Protein AF-A0A352A0E1-F1 (afdb_monomer)

Sequence (485 aa):
MSILSEIQSRKKSRRTIVFGIIFGIVAMMIVLYVWFFTSENKEDISYKTHIISTGSITETLSGDGKMLYRGYYNLSFPMAGKIAIVHKKDGEKVEKNEAMVSLDDTYLRLNLEKAEIALQSARANLIAKEASAPSMEEIRITEEQLEQVALALENTKRQTNSDTLSAKKSLETALVSFHSAENDLNATKNDTKTNLQNTLNSVVIAEKEFQNAENDLRRVLSDGSGSLRDLREKGLIAIDALISMLVKDLDDLDNLLGVTDANRNKNDSFETYLGAKDSRTKSRAENALRTAKSAFDVFMIDWSGVRTNPPYTETVSRMDSIYSVSVLVSNSLTETLATLRDSISSSSFPQTSIDTSIALFDSELSVLNSQNSLFITARQAIVTKETSLDTDEKTHRDIINVLSSRLDLAKGELERVRSSTNLLISTSQAKLNLAKKQVESSELQYATIVKQGKDAISTASKQVDIARATLDAKKKRMSSEELAP

Radius of gyration: 63.49 Å; Cα contacts (8 Å, |Δi|>4): 308; chains: 1; bounding box: 141×61×180 Å

Mean predicted aligned error: 17.32 Å

Structure (mmCIF, N/CA/C/O backbone):
data_AF-A0A352A0E1-F1
#
_entry.id   AF-A0A352A0E1-F1
#
loop_
_atom_site.group_PDB
_atom_site.id
_atom_site.type_symbol
_atom_site.label_atom_id
_atom_site.label_alt_id
_atom_site.label_comp_id
_atom_site.label_asym_id
_atom_site.label_entity_id
_atom_site.label_seq_id
_atom_site.pdbx_PDB_ins_code
_atom_site.Cartn_x
_atom_site.Cartn_y
_atom_site.Cartn_z
_atom_site.occupancy
_atom_site.B_iso_or_equiv
_atom_site.auth_seq_id
_atom_site.auth_comp_id
_atom_site.auth_asym_id
_atom_site.auth_atom_id
_atom_site.pdbx_PDB_model_num
ATOM 1 N N . MET A 1 1 ? 78.059 -26.838 -40.032 1.00 39.50 1 MET A N 1
ATOM 2 C CA . MET A 1 1 ? 76.740 -27.038 -40.664 1.00 39.50 1 MET A CA 1
ATOM 3 C C . MET A 1 1 ? 75.869 -27.823 -39.706 1.00 39.50 1 MET A C 1
ATOM 5 O O . MET A 1 1 ? 76.298 -28.884 -39.294 1.00 39.50 1 MET A O 1
ATOM 9 N N . SER A 1 2 ? 74.680 -27.282 -39.435 1.00 43.62 2 SER A N 1
ATOM 10 C CA . SER A 1 2 ? 73.455 -27.965 -39.002 1.00 43.62 2 SER A CA 1
ATOM 11 C C . SER A 1 2 ? 73.401 -28.713 -37.655 1.00 43.62 2 SER A C 1
ATOM 13 O O . SER A 1 2 ? 74.270 -29.499 -37.305 1.00 43.62 2 SER A O 1
ATOM 15 N N . ILE A 1 3 ? 72.233 -28.530 -37.026 1.00 44.16 3 ILE A N 1
ATOM 16 C CA . ILE A 1 3 ? 71.565 -29.324 -35.981 1.00 44.16 3 ILE A CA 1
ATOM 17 C C . ILE A 1 3 ? 72.006 -29.096 -34.527 1.00 44.16 3 ILE A C 1
ATOM 19 O O . ILE A 1 3 ? 72.872 -29.784 -34.008 1.00 44.16 3 ILE A O 1
ATOM 23 N N . LEU A 1 4 ? 71.270 -28.220 -33.833 1.00 36.97 4 LEU A N 1
ATOM 24 C CA . LEU A 1 4 ? 70.871 -28.422 -32.435 1.00 36.97 4 LEU A CA 1
ATOM 25 C C . LEU A 1 4 ? 69.432 -27.911 -32.271 1.00 36.97 4 LEU A C 1
ATOM 27 O O . LEU A 1 4 ? 69.186 -26.735 -32.011 1.00 36.97 4 LEU A O 1
ATOM 31 N N . SER A 1 5 ? 68.478 -28.811 -32.498 1.00 49.66 5 SER A N 1
ATOM 32 C CA . SER A 1 5 ? 67.071 -28.654 -32.146 1.00 49.66 5 SER A CA 1
ATOM 33 C C . SER A 1 5 ? 66.823 -29.315 -30.794 1.00 49.66 5 SER A C 1
ATOM 35 O O . SER A 1 5 ? 66.617 -30.518 -30.742 1.00 49.66 5 SER A O 1
ATOM 37 N N . GLU A 1 6 ? 66.822 -28.546 -29.711 1.00 52.03 6 GLU A N 1
ATOM 38 C CA . GLU A 1 6 ? 66.076 -28.881 -28.495 1.00 52.03 6 GLU A CA 1
ATOM 39 C C . GLU A 1 6 ? 66.013 -27.628 -27.610 1.00 52.03 6 GLU A C 1
ATOM 41 O O . GLU A 1 6 ? 66.923 -26.806 -27.640 1.00 52.03 6 GLU A O 1
ATOM 46 N N . ILE A 1 7 ? 64.962 -27.507 -26.798 1.00 41.66 7 ILE A N 1
ATOM 47 C CA . ILE A 1 7 ? 64.579 -26.362 -25.947 1.00 41.66 7 ILE A CA 1
ATOM 48 C C . ILE A 1 7 ? 63.561 -25.423 -26.620 1.00 41.66 7 ILE A C 1
ATOM 50 O O . ILE A 1 7 ? 63.785 -24.242 -26.883 1.00 41.66 7 ILE A O 1
ATOM 54 N N . GLN A 1 8 ? 62.353 -25.962 -26.799 1.00 46.19 8 GLN A N 1
ATOM 55 C CA . GLN A 1 8 ? 61.132 -25.185 -26.605 1.00 46.19 8 GLN A CA 1
ATOM 56 C C . GLN A 1 8 ? 60.665 -25.266 -25.141 1.00 46.19 8 GLN A C 1
ATOM 58 O O . GLN A 1 8 ? 60.855 -26.256 -24.438 1.00 46.19 8 GLN A O 1
ATOM 63 N N . SER A 1 9 ? 59.949 -24.213 -24.745 1.00 48.03 9 SER A N 1
ATOM 64 C CA . SER A 1 9 ? 59.249 -23.978 -23.477 1.00 48.03 9 SER A CA 1
ATOM 65 C C . SER A 1 9 ? 60.082 -23.352 -22.347 1.00 48.03 9 SER A C 1
ATOM 67 O O . SER A 1 9 ? 60.851 -24.006 -21.654 1.00 48.03 9 SER A O 1
ATOM 69 N N . ARG A 1 10 ? 59.881 -22.036 -22.154 1.00 42.72 10 ARG A N 1
ATOM 70 C CA . ARG A 1 10 ? 59.732 -21.333 -20.855 1.00 42.72 10 ARG A CA 1
ATOM 71 C C . ARG A 1 10 ? 59.838 -19.814 -21.043 1.00 42.72 10 ARG A C 1
ATOM 73 O O . ARG A 1 10 ? 60.826 -19.196 -20.663 1.00 42.72 10 ARG A O 1
ATOM 80 N N . LYS A 1 11 ? 58.802 -19.170 -21.599 1.00 43.50 11 LYS A N 1
ATOM 81 C CA . LYS A 1 11 ? 58.633 -17.706 -21.429 1.00 43.50 11 LYS A CA 1
ATOM 82 C C . LYS A 1 11 ? 57.220 -17.157 -21.670 1.00 43.50 11 LYS A C 1
ATOM 84 O O . LYS A 1 11 ? 57.069 -15.995 -22.029 1.00 43.50 11 LYS A O 1
ATOM 89 N N . LYS A 1 12 ? 56.169 -17.958 -21.449 1.00 41.81 12 LYS A N 1
ATOM 90 C CA . LYS A 1 12 ? 54.768 -17.521 -21.633 1.00 41.81 12 LYS A CA 1
ATOM 91 C C . LYS A 1 12 ? 53.815 -18.019 -20.534 1.00 41.81 12 LYS A C 1
ATOM 93 O O . LYS A 1 12 ? 52.682 -18.364 -20.824 1.00 41.81 12 LYS A O 1
ATOM 98 N N . SER A 1 13 ? 54.258 -18.068 -19.273 1.00 48.84 13 SER A N 1
ATOM 99 C CA . SER A 1 13 ? 53.378 -18.430 -18.139 1.00 48.84 13 SER A CA 1
ATOM 100 C C . SER A 1 13 ? 53.367 -17.437 -16.973 1.00 48.84 13 SER A C 1
ATOM 102 O O . SER A 1 13 ? 52.599 -17.615 -16.040 1.00 48.84 13 SER A O 1
ATOM 104 N N . ARG A 1 14 ? 54.140 -16.341 -17.006 1.00 52.00 14 ARG A N 1
ATOM 105 C CA . ARG A 1 14 ? 54.116 -15.353 -15.906 1.00 52.00 14 ARG A CA 1
ATOM 106 C C . ARG A 1 14 ? 52.990 -14.315 -16.001 1.00 52.00 14 ARG A C 1
ATOM 108 O O . ARG A 1 14 ? 52.629 -13.756 -14.979 1.00 52.00 14 ARG A O 1
ATOM 115 N N . ARG A 1 15 ? 52.395 -14.071 -17.178 1.00 53.91 15 ARG A N 1
ATOM 116 C CA . ARG A 1 15 ? 51.272 -13.117 -17.317 1.00 53.91 15 ARG A CA 1
ATOM 117 C C . ARG A 1 15 ? 49.920 -13.746 -16.965 1.00 53.91 15 ARG A C 1
ATOM 119 O O . ARG A 1 15 ? 49.127 -13.110 -16.290 1.00 53.91 15 ARG A O 1
ATOM 126 N N . THR A 1 16 ? 49.693 -15.008 -17.322 1.00 52.97 16 THR A N 1
ATOM 127 C CA . THR A 1 16 ? 48.459 -15.738 -16.981 1.00 52.97 16 THR A CA 1
ATOM 128 C C . THR A 1 16 ? 48.355 -16.069 -15.491 1.00 52.97 16 THR A C 1
ATOM 130 O O . THR A 1 16 ? 47.261 -16.022 -14.945 1.00 52.97 16 THR A O 1
ATOM 133 N N . ILE A 1 17 ? 49.481 -16.298 -14.804 1.00 57.44 17 ILE A N 1
ATOM 134 C CA . ILE A 1 17 ? 49.500 -16.481 -13.341 1.00 57.44 17 ILE A CA 1
ATOM 135 C C . ILE A 1 17 ? 49.204 -15.157 -12.612 1.00 57.44 17 ILE A C 1
ATOM 137 O O . ILE A 1 17 ? 48.466 -15.157 -11.635 1.00 57.44 17 ILE A O 1
ATOM 141 N N . VAL A 1 18 ? 49.695 -14.014 -13.111 1.00 58.69 18 VAL A N 1
ATOM 142 C CA . VAL A 1 18 ? 49.412 -12.692 -12.513 1.00 58.69 18 VAL A CA 1
ATOM 143 C C . VAL A 1 18 ? 47.955 -12.264 -12.736 1.00 58.69 18 VAL A C 1
ATOM 145 O O . VAL A 1 18 ? 47.326 -11.785 -11.798 1.00 58.69 18 VAL A O 1
ATOM 148 N N . PHE A 1 19 ? 47.377 -12.507 -13.920 1.00 57.44 19 PHE A N 1
ATOM 149 C CA . PHE A 1 19 ? 45.941 -12.281 -14.149 1.00 57.44 19 PHE A CA 1
ATOM 150 C C . PHE A 1 19 ? 45.060 -13.231 -13.326 1.00 57.44 19 PHE A C 1
ATOM 152 O O . PHE A 1 19 ? 44.022 -12.803 -12.834 1.00 57.44 19 PHE A O 1
ATOM 159 N N . GLY A 1 20 ? 45.494 -14.476 -13.101 1.00 63.81 20 GLY A N 1
ATOM 160 C CA . GLY A 1 20 ? 44.807 -15.413 -12.206 1.00 63.81 20 GLY A CA 1
ATOM 161 C C . GLY A 1 20 ? 44.828 -14.974 -10.738 1.00 63.81 20 GLY A C 1
ATOM 162 O O . GLY A 1 20 ? 43.821 -15.107 -10.052 1.00 63.81 20 GLY A O 1
ATOM 163 N N . ILE A 1 21 ? 45.933 -14.387 -10.265 1.00 71.12 21 ILE A N 1
ATOM 164 C CA . ILE A 1 21 ? 46.040 -13.851 -8.897 1.00 71.12 21 ILE A CA 1
ATOM 165 C C . ILE A 1 21 ? 45.208 -12.571 -8.741 1.00 71.12 21 ILE A C 1
ATOM 167 O O . ILE A 1 21 ? 44.524 -12.421 -7.736 1.00 71.12 21 ILE A O 1
ATOM 171 N N . ILE A 1 22 ? 45.191 -11.676 -9.736 1.00 70.88 22 ILE A N 1
ATOM 172 C CA . ILE A 1 22 ? 44.349 -10.465 -9.710 1.00 70.88 22 ILE A CA 1
ATOM 173 C C . ILE A 1 22 ? 42.863 -10.833 -9.784 1.00 70.88 22 ILE A C 1
ATOM 175 O O . ILE A 1 22 ? 42.072 -10.290 -9.022 1.00 70.88 22 ILE A O 1
ATOM 179 N N . PHE A 1 23 ? 42.479 -11.793 -10.630 1.00 74.75 23 PHE A N 1
ATOM 180 C CA . PHE A 1 23 ? 41.105 -12.294 -10.685 1.00 74.75 23 PHE A CA 1
ATOM 181 C C . PHE A 1 23 ? 40.715 -13.016 -9.389 1.00 74.75 23 PHE A C 1
ATOM 183 O O . PHE A 1 23 ? 39.606 -12.833 -8.906 1.00 74.75 23 PHE A O 1
ATOM 190 N N . GLY A 1 24 ? 41.640 -13.758 -8.773 1.00 76.06 24 GLY A N 1
ATOM 191 C CA . GLY A 1 24 ? 41.448 -14.366 -7.457 1.00 76.06 24 GLY A CA 1
ATOM 192 C C . GLY A 1 24 ? 41.270 -13.333 -6.343 1.00 76.06 24 GLY A C 1
ATOM 193 O O . GLY A 1 24 ? 40.386 -13.492 -5.512 1.00 76.06 24 GLY A O 1
ATOM 194 N N . ILE A 1 25 ? 42.041 -12.241 -6.355 1.00 77.94 25 ILE A N 1
ATOM 195 C CA . ILE A 1 25 ? 41.922 -11.146 -5.380 1.00 77.94 25 ILE A CA 1
ATOM 196 C C . ILE A 1 25 ? 40.632 -10.350 -5.605 1.00 77.94 25 ILE A C 1
ATOM 198 O O . ILE A 1 25 ? 39.963 -10.012 -4.637 1.00 77.94 25 ILE A O 1
ATOM 202 N N . VAL A 1 26 ? 40.235 -10.089 -6.853 1.00 77.56 26 VAL A N 1
ATOM 203 C CA . VAL A 1 26 ? 38.973 -9.399 -7.172 1.00 77.56 26 VAL A CA 1
ATOM 204 C C . VAL A 1 26 ? 37.770 -10.282 -6.842 1.00 77.56 26 VAL A C 1
ATOM 206 O O . VAL A 1 26 ? 36.827 -9.803 -6.226 1.00 77.56 26 VAL A O 1
ATOM 209 N N . ALA A 1 27 ? 37.819 -11.581 -7.143 1.00 78.00 27 ALA A N 1
ATOM 210 C CA . ALA A 1 27 ? 36.786 -12.529 -6.736 1.00 78.00 27 ALA A CA 1
ATOM 211 C C . ALA A 1 27 ? 36.715 -12.665 -5.207 1.00 78.00 27 ALA A C 1
ATOM 213 O O . ALA A 1 27 ? 35.625 -12.682 -4.650 1.00 78.00 27 ALA A O 1
ATOM 214 N N . MET A 1 28 ? 37.853 -12.679 -4.510 1.00 79.31 28 MET A N 1
ATOM 215 C CA . MET A 1 28 ? 37.910 -12.714 -3.046 1.00 79.31 28 MET A CA 1
ATOM 216 C C . MET A 1 28 ? 37.419 -11.405 -2.416 1.00 79.31 28 MET A C 1
ATOM 218 O O . MET A 1 28 ? 36.732 -11.450 -1.404 1.00 79.31 28 MET A O 1
ATOM 222 N N . MET A 1 29 ? 37.675 -10.252 -3.040 1.00 76.88 29 MET A N 1
ATOM 223 C CA . MET A 1 29 ? 37.118 -8.955 -2.638 1.00 76.88 29 MET A CA 1
ATOM 224 C C . MET A 1 29 ? 35.613 -8.872 -2.902 1.00 76.88 29 MET A C 1
ATOM 226 O O . MET A 1 29 ? 34.905 -8.310 -2.080 1.00 76.88 29 MET A O 1
ATOM 230 N N . ILE A 1 30 ? 35.101 -9.466 -3.986 1.00 77.06 30 ILE A N 1
ATOM 231 C CA . ILE A 1 30 ? 33.658 -9.562 -4.266 1.00 77.06 30 ILE A CA 1
ATOM 232 C C . ILE A 1 30 ? 32.982 -10.523 -3.281 1.00 77.06 30 ILE A C 1
ATOM 234 O O . ILE A 1 30 ? 31.915 -10.207 -2.772 1.00 77.06 30 ILE A O 1
ATOM 238 N N . VAL A 1 31 ? 33.610 -11.654 -2.947 1.00 76.75 31 VAL A N 1
ATOM 239 C CA . VAL A 1 31 ? 33.099 -12.594 -1.935 1.00 76.75 31 VAL A CA 1
ATOM 240 C C . VAL A 1 31 ? 33.124 -11.964 -0.541 1.00 76.75 31 VAL A C 1
ATOM 242 O O . VAL A 1 31 ? 32.145 -12.093 0.183 1.00 76.75 31 VAL A O 1
ATOM 245 N N . LEU A 1 32 ? 34.181 -11.231 -0.175 1.00 75.62 32 LEU A N 1
ATOM 246 C CA . LEU A 1 32 ? 34.247 -10.485 1.087 1.00 75.62 32 LEU A CA 1
ATOM 247 C C . LEU A 1 32 ? 33.271 -9.301 1.108 1.00 75.62 32 LEU A C 1
ATOM 249 O O . LEU A 1 32 ? 32.670 -9.051 2.143 1.00 75.62 32 LEU A O 1
ATOM 253 N N . TYR A 1 33 ? 33.064 -8.610 -0.016 1.00 73.62 33 TYR A N 1
ATOM 254 C CA . TYR A 1 33 ? 32.088 -7.524 -0.149 1.00 73.62 33 TYR A CA 1
ATOM 255 C C . TYR A 1 33 ? 30.656 -8.046 -0.021 1.00 73.62 33 TYR A C 1
ATOM 257 O O . TYR A 1 33 ? 29.883 -7.502 0.760 1.00 73.62 33 TYR A O 1
ATOM 265 N N . VAL A 1 34 ? 30.326 -9.153 -0.697 1.00 71.00 34 VAL A N 1
ATOM 266 C CA . VAL A 1 34 ? 29.040 -9.838 -0.537 1.00 71.00 34 VAL A CA 1
ATOM 267 C C . VAL A 1 34 ? 28.893 -10.341 0.897 1.00 71.00 34 VAL A C 1
ATOM 269 O O . VAL A 1 34 ? 27.866 -10.068 1.495 1.00 71.00 34 VAL A O 1
ATOM 272 N N . TRP A 1 35 ? 29.901 -10.976 1.503 1.00 68.19 35 TRP A N 1
ATOM 273 C CA . TRP A 1 35 ? 29.832 -11.489 2.881 1.00 68.19 35 TRP A CA 1
ATOM 274 C C . TRP A 1 35 ? 29.699 -10.381 3.944 1.00 68.19 35 TRP A C 1
ATOM 276 O O . TRP A 1 35 ? 28.982 -10.564 4.927 1.00 68.19 35 TRP A O 1
ATOM 286 N N . PHE A 1 36 ? 30.314 -9.213 3.722 1.00 64.69 36 PHE A N 1
ATOM 287 C CA . PHE A 1 36 ? 30.226 -8.051 4.616 1.00 64.69 36 PHE A CA 1
ATOM 288 C C . PHE A 1 36 ? 28.919 -7.253 4.434 1.00 64.69 36 PHE A C 1
ATOM 290 O O . PHE A 1 36 ? 28.441 -6.672 5.400 1.00 64.69 36 PHE A O 1
ATOM 297 N N . PHE A 1 37 ? 28.304 -7.263 3.239 1.00 57.94 37 PHE A N 1
ATOM 298 C CA . PHE A 1 37 ? 26.995 -6.632 2.973 1.00 57.94 37 PHE A CA 1
ATOM 299 C C . PHE A 1 37 ? 25.785 -7.582 3.086 1.00 57.94 37 PHE A C 1
ATOM 301 O O . PHE A 1 37 ? 24.657 -7.102 3.125 1.00 57.94 37 PHE A O 1
ATOM 308 N N . THR A 1 38 ? 25.988 -8.905 3.158 1.00 47.88 38 THR A N 1
ATOM 309 C CA . THR A 1 38 ? 24.930 -9.893 3.482 1.00 47.88 38 THR A CA 1
ATOM 310 C C . THR A 1 38 ? 24.985 -10.400 4.920 1.00 47.88 38 THR A C 1
ATOM 312 O O . THR A 1 38 ? 24.031 -11.037 5.362 1.00 47.88 38 THR A O 1
ATOM 315 N N . SER A 1 39 ? 26.019 -10.052 5.694 1.00 40.53 39 SER A N 1
ATOM 316 C CA . SER A 1 39 ? 25.940 -10.083 7.159 1.00 40.53 39 SER A CA 1
ATOM 317 C C . SER A 1 39 ? 25.170 -8.863 7.664 1.00 40.53 39 SER A C 1
ATOM 319 O O . SER A 1 39 ? 25.701 -8.006 8.368 1.00 40.53 39 SER A O 1
ATOM 321 N N . GLU A 1 40 ? 23.882 -8.793 7.324 1.00 43.22 40 GLU A N 1
ATOM 322 C CA . GLU A 1 40 ? 22.937 -8.224 8.273 1.00 43.22 40 GLU A CA 1
ATOM 323 C C . GLU A 1 40 ? 23.067 -9.072 9.534 1.00 43.22 40 GLU A C 1
ATOM 325 O O . GLU A 1 40 ? 22.737 -10.261 9.535 1.00 43.22 40 GLU A O 1
ATOM 330 N N . ASN A 1 41 ? 23.552 -8.457 10.611 1.00 42.91 41 ASN A N 1
ATOM 331 C CA . ASN A 1 41 ? 23.214 -8.891 11.953 1.00 42.91 41 ASN A CA 1
ATOM 332 C C . ASN A 1 41 ? 21.689 -8.810 12.066 1.00 42.91 41 ASN A C 1
ATOM 334 O O . ASN A 1 41 ? 21.131 -7.848 12.589 1.00 42.91 41 ASN A O 1
ATOM 338 N N . LYS A 1 42 ? 21.008 -9.834 11.554 1.00 39.53 42 LYS A N 1
ATOM 339 C CA . LYS A 1 42 ? 19.746 -10.262 12.112 1.00 39.53 42 LYS A CA 1
ATOM 340 C C . LYS A 1 42 ? 20.131 -10.720 13.502 1.00 39.53 42 LYS A C 1
ATOM 342 O O . LYS A 1 42 ? 20.565 -11.853 13.697 1.00 39.53 42 LYS A O 1
ATOM 347 N N . GLU A 1 43 ? 20.060 -9.793 14.455 1.00 39.88 43 GLU A N 1
ATOM 348 C CA . GLU A 1 43 ? 19.658 -10.192 15.788 1.00 39.88 43 GLU A CA 1
ATOM 349 C C . GLU A 1 43 ? 18.443 -11.076 15.556 1.00 39.88 43 GLU A C 1
ATOM 351 O O . GLU A 1 43 ? 17.381 -10.614 15.137 1.00 39.88 43 GLU A O 1
ATOM 356 N N . ASP A 1 44 ? 18.656 -12.380 15.688 1.00 38.28 44 ASP A N 1
ATOM 357 C CA . ASP A 1 44 ? 17.579 -13.332 15.785 1.00 38.28 44 ASP A CA 1
ATOM 358 C C . ASP A 1 44 ? 16.967 -12.999 17.140 1.00 38.28 44 ASP A C 1
ATOM 360 O O . ASP A 1 44 ? 17.362 -13.516 18.190 1.00 38.28 44 ASP A O 1
ATOM 364 N N . ILE A 1 45 ? 16.096 -11.985 17.137 1.00 47.16 45 ILE A N 1
ATOM 365 C CA . ILE A 1 45 ? 15.229 -11.682 18.253 1.00 47.16 45 ILE A CA 1
ATOM 366 C C . ILE A 1 45 ? 14.378 -12.937 18.333 1.00 47.16 45 ILE A C 1
ATOM 368 O O . ILE A 1 45 ? 13.394 -13.097 17.612 1.00 47.16 45 ILE A O 1
ATOM 372 N N . SER A 1 46 ? 14.839 -13.887 19.145 1.00 36.78 46 SER A N 1
ATOM 373 C CA . SER A 1 46 ? 14.116 -15.096 19.473 1.00 36.78 46 SER A CA 1
ATOM 374 C C . SER A 1 46 ? 12.901 -14.646 20.264 1.00 36.78 46 SER A C 1
ATOM 376 O O . SER A 1 46 ? 12.873 -14.623 21.496 1.00 36.78 46 SER A O 1
ATOM 378 N N . TYR A 1 47 ? 11.875 -14.221 19.537 1.00 44.78 47 TYR A N 1
ATOM 379 C CA . TYR A 1 47 ? 10.543 -14.177 20.069 1.00 44.78 47 TYR A CA 1
ATOM 380 C C . TYR A 1 47 ? 10.232 -15.630 20.405 1.00 44.78 47 TYR A C 1
ATOM 382 O O . TYR A 1 47 ? 10.080 -16.470 19.515 1.00 44.78 47 TYR A O 1
ATOM 390 N N . LYS A 1 48 ? 10.145 -15.935 21.703 1.00 37.34 48 LYS A N 1
ATOM 391 C CA . LYS A 1 48 ? 9.351 -17.068 22.176 1.00 37.34 48 LYS A CA 1
ATOM 392 C C . LYS A 1 48 ? 7.926 -16.827 21.687 1.00 37.34 48 LYS A C 1
ATOM 394 O O . LYS A 1 48 ? 7.096 -16.258 22.390 1.00 37.34 48 LYS A O 1
ATOM 399 N N . THR A 1 49 ? 7.665 -17.203 20.444 1.00 41.09 49 THR A N 1
ATOM 400 C CA . THR A 1 49 ? 6.335 -17.222 19.872 1.00 41.09 49 THR A CA 1
ATOM 401 C C . THR A 1 49 ? 5.656 -18.430 20.480 1.00 41.09 49 THR A C 1
ATOM 403 O O . THR A 1 49 ? 5.990 -19.586 20.226 1.00 41.09 49 THR A O 1
ATOM 406 N N . HIS A 1 50 ? 4.737 -18.156 21.395 1.00 43.81 50 HIS A N 1
ATOM 407 C CA . HIS A 1 50 ? 3.770 -19.157 21.779 1.00 43.81 50 HIS A CA 1
ATOM 408 C C . HIS A 1 50 ? 2.741 -19.206 20.655 1.00 43.81 50 HIS A C 1
ATOM 410 O O . HIS A 1 50 ? 2.201 -18.171 20.266 1.00 43.81 50 HIS A O 1
ATOM 416 N N . ILE A 1 51 ? 2.509 -20.390 20.095 1.00 42.03 51 ILE A N 1
ATOM 417 C CA . ILE A 1 51 ? 1.433 -20.598 19.128 1.00 42.03 51 ILE A CA 1
ATOM 418 C C . ILE A 1 51 ? 0.136 -20.211 19.848 1.00 42.03 51 ILE A C 1
ATOM 420 O O . ILE A 1 51 ? -0.242 -20.857 20.827 1.00 42.03 51 ILE A O 1
ATOM 424 N N . ILE A 1 52 ? -0.516 -19.128 19.418 1.00 51.09 52 ILE A N 1
ATOM 425 C CA . ILE A 1 52 ? -1.783 -18.695 20.009 1.00 51.09 52 ILE A CA 1
ATOM 426 C C . ILE A 1 52 ? -2.859 -19.646 19.492 1.00 51.09 52 ILE A C 1
ATOM 428 O O . ILE A 1 52 ? -3.396 -19.488 18.400 1.00 51.09 52 ILE A O 1
ATOM 432 N N . SER A 1 53 ? -3.137 -20.670 20.288 1.00 48.44 53 SER A N 1
ATOM 433 C CA . SER A 1 53 ? -4.321 -21.504 20.147 1.00 48.44 53 SER A CA 1
ATOM 434 C C . SER A 1 53 ? -5.530 -20.713 20.644 1.00 48.44 53 SER A C 1
ATOM 436 O O . SER A 1 53 ? -5.579 -20.323 21.812 1.00 48.44 53 SER A O 1
ATOM 438 N N . THR A 1 54 ? -6.529 -20.504 19.789 1.00 44.44 54 THR A N 1
ATOM 439 C CA . THR A 1 54 ? -7.857 -20.050 20.211 1.00 44.44 54 THR A CA 1
ATOM 440 C C . THR A 1 54 ? -8.544 -21.175 20.983 1.00 44.44 54 THR A C 1
ATOM 442 O O . THR A 1 54 ? -9.187 -22.056 20.423 1.00 44.44 54 THR A O 1
ATOM 445 N N . GLY A 1 55 ? -8.377 -21.166 22.303 1.00 50.72 55 GLY A N 1
ATOM 446 C CA . GLY A 1 55 ? -9.193 -21.948 23.226 1.00 50.72 55 GLY A CA 1
ATOM 447 C C . GLY A 1 55 ? -10.265 -21.054 23.839 1.00 50.72 55 GLY A C 1
ATOM 448 O O . GLY A 1 55 ? -9.970 -19.935 24.258 1.00 50.72 55 GLY A O 1
ATOM 449 N N . SER A 1 56 ? -11.507 -21.526 23.914 1.00 36.69 56 SER A N 1
ATOM 450 C CA . SER A 1 56 ? -12.526 -20.863 24.726 1.00 36.69 56 SER A CA 1
ATOM 451 C C . SER A 1 56 ? -12.115 -20.938 26.198 1.00 36.69 56 SER A C 1
ATOM 453 O O . SER A 1 56 ? -11.998 -22.034 26.748 1.00 36.69 56 SER A O 1
ATOM 455 N N . ILE A 1 57 ? -11.918 -19.793 26.851 1.00 45.03 57 ILE A N 1
ATOM 456 C CA . ILE A 1 57 ? -11.851 -19.751 28.312 1.00 45.03 57 ILE A CA 1
ATOM 457 C C . ILE A 1 57 ? -13.288 -19.840 28.805 1.00 45.03 57 ILE A C 1
ATOM 459 O O . ILE A 1 57 ? -14.028 -18.858 28.806 1.00 45.03 57 ILE A O 1
ATOM 463 N N . THR A 1 58 ? -13.694 -21.044 29.180 1.00 36.34 58 THR A N 1
ATOM 464 C CA . THR A 1 58 ? -14.964 -21.259 29.860 1.00 36.34 58 THR A CA 1
ATOM 465 C C . THR A 1 58 ? -14.705 -21.112 31.350 1.00 36.34 58 THR A C 1
ATOM 467 O O . THR A 1 58 ? -14.269 -22.054 32.014 1.00 36.34 58 THR A O 1
ATOM 470 N N . GLU A 1 59 ? -14.949 -19.919 31.888 1.00 35.16 59 GLU A N 1
ATOM 471 C CA . GLU A 1 59 ? -15.070 -19.765 33.334 1.00 35.16 59 GLU A CA 1
ATOM 472 C C . GLU A 1 59 ? -16.358 -20.482 33.750 1.00 35.16 59 GLU A C 1
ATOM 474 O O . GLU A 1 59 ? -17.475 -19.994 33.568 1.00 35.16 59 GLU A O 1
ATOM 479 N N . THR A 1 60 ? -16.208 -21.723 34.204 1.00 34.56 60 THR A N 1
ATOM 480 C CA . THR A 1 60 ? -17.345 -22.520 34.651 1.00 34.56 60 THR A CA 1
ATOM 481 C C . THR A 1 60 ? -17.617 -22.111 36.087 1.00 34.56 60 THR A C 1
ATOM 483 O O . THR A 1 60 ? -16.963 -22.587 37.013 1.00 34.56 60 THR A O 1
ATOM 486 N N . LEU A 1 61 ? -18.564 -21.193 36.281 1.00 41.72 61 LEU A N 1
ATOM 487 C CA . LEU A 1 61 ? -19.142 -20.982 37.599 1.00 41.72 61 LEU A CA 1
ATOM 488 C C . LEU A 1 61 ? -20.045 -22.185 37.894 1.00 41.72 61 LEU A C 1
ATOM 490 O O . LEU A 1 61 ? -21.219 -22.209 37.524 1.00 41.72 61 LEU A O 1
ATOM 494 N N . SER A 1 62 ? -19.475 -23.203 38.532 1.00 35.00 62 SER A N 1
ATOM 495 C CA . SER A 1 62 ? -20.235 -24.302 39.119 1.00 35.00 62 SER A CA 1
ATOM 496 C C . SER A 1 62 ? -21.048 -23.747 40.283 1.00 35.00 62 SER A C 1
ATOM 498 O O . SER A 1 62 ? -20.554 -23.590 41.396 1.00 35.00 62 SER A O 1
ATOM 500 N N . GLY A 1 63 ? -22.292 -23.380 39.996 1.00 38.72 63 GLY A N 1
ATOM 501 C CA . GLY A 1 63 ? -23.320 -23.191 41.003 1.00 38.72 63 GLY A CA 1
ATOM 502 C C . GLY A 1 63 ? -24.194 -24.433 41.035 1.00 38.72 63 GLY A C 1
ATOM 503 O O . GLY A 1 63 ? -24.817 -24.770 40.028 1.00 38.72 63 GLY A O 1
ATOM 504 N N . ASP A 1 64 ? -24.268 -25.098 42.184 1.00 43.34 64 ASP A N 1
ATOM 505 C CA . ASP A 1 64 ? -25.198 -26.202 42.397 1.00 43.34 64 ASP A CA 1
ATOM 506 C C . ASP A 1 64 ? -26.636 -25.659 42.382 1.00 43.34 64 ASP A C 1
ATOM 508 O O . ASP A 1 64 ? -27.184 -25.211 43.390 1.00 43.34 64 ASP A O 1
ATOM 512 N N . GLY A 1 65 ? -27.265 -25.664 41.210 1.00 40.47 65 GLY A N 1
ATOM 513 C CA . GLY A 1 65 ? -28.674 -25.334 41.058 1.00 40.47 65 GLY A CA 1
ATOM 514 C C . GLY A 1 65 ? -29.536 -26.553 41.357 1.00 40.47 65 GLY A C 1
ATOM 515 O O . GLY A 1 65 ? -29.804 -27.356 40.465 1.00 40.47 65 GLY A O 1
ATOM 516 N N . LYS A 1 66 ? -30.018 -26.703 42.595 1.00 44.94 66 LYS A N 1
ATOM 517 C CA . LYS A 1 66 ? -31.119 -27.642 42.860 1.00 44.94 66 LYS A CA 1
ATOM 518 C C . LYS A 1 66 ? -32.382 -27.119 42.170 1.00 44.94 66 LYS A C 1
ATOM 520 O O . LYS A 1 66 ? -32.812 -26.003 42.449 1.00 44.94 66 LYS A O 1
ATOM 525 N N . MET A 1 67 ? -33.002 -27.929 41.306 1.00 46.59 67 MET A N 1
ATOM 526 C CA . MET A 1 67 ? -34.393 -27.707 40.897 1.00 46.59 67 MET A CA 1
ATOM 527 C C . MET A 1 67 ? -35.264 -27.786 42.150 1.00 46.59 67 MET A C 1
ATOM 529 O O . MET A 1 67 ? -35.493 -28.861 42.703 1.00 46.59 67 MET A O 1
ATOM 533 N N . LEU A 1 68 ? -35.707 -26.629 42.626 1.00 45.03 68 LEU A N 1
ATOM 534 C CA . LEU A 1 68 ? -36.638 -26.536 43.734 1.00 45.03 68 LEU A CA 1
ATOM 535 C C . LEU A 1 68 ? -38.040 -26.398 43.143 1.00 45.03 68 LEU A C 1
ATOM 537 O O . LEU A 1 68 ? -38.321 -25.474 42.380 1.00 45.03 68 LEU A O 1
ATOM 541 N N . TYR A 1 69 ? -38.923 -27.335 43.487 1.00 49.84 69 TYR A N 1
ATOM 542 C CA . TYR A 1 69 ? -40.363 -27.169 43.309 1.00 49.84 69 TYR A CA 1
ATOM 543 C C . TYR A 1 69 ? -40.778 -25.792 43.860 1.00 49.84 69 TYR A C 1
ATOM 545 O O . TYR A 1 69 ? -40.258 -25.381 44.898 1.00 49.84 69 TYR A O 1
ATOM 553 N N . ARG A 1 70 ? -41.743 -25.095 43.227 1.00 54.62 70 ARG A N 1
ATOM 554 C CA . ARG A 1 70 ? -42.308 -23.828 43.768 1.00 54.62 70 ARG A CA 1
ATOM 555 C C . ARG A 1 70 ? -42.712 -23.963 45.247 1.00 54.62 70 ARG A C 1
ATOM 557 O O . ARG A 1 70 ? -42.659 -22.988 45.986 1.00 54.62 70 ARG A O 1
ATOM 564 N N . GLY A 1 71 ? -43.052 -25.185 45.654 1.00 53.25 71 GLY A N 1
ATOM 565 C CA . GLY A 1 71 ? -42.934 -25.710 47.008 1.00 53.25 71 GLY A CA 1
ATOM 566 C C . GLY A 1 71 ? -43.054 -27.235 46.953 1.00 53.25 71 GLY A C 1
ATOM 567 O O . GLY A 1 71 ? -43.926 -27.753 46.259 1.00 53.25 71 GLY A O 1
ATOM 568 N N . TYR A 1 72 ? -42.166 -27.958 47.636 1.00 52.59 72 TYR A N 1
ATOM 569 C CA . TYR A 1 72 ? -42.335 -29.384 47.920 1.00 52.59 72 TYR A CA 1
ATOM 570 C C . TYR A 1 72 ? -42.722 -29.492 49.389 1.00 52.59 72 TYR A C 1
ATOM 572 O O . TYR A 1 72 ? -41.917 -29.184 50.266 1.00 52.59 72 TYR A O 1
ATOM 580 N N . TYR A 1 73 ? -43.966 -29.873 49.657 1.00 60.06 73 TYR A N 1
ATOM 581 C CA . TYR A 1 73 ? -44.460 -30.032 51.017 1.00 60.06 73 TYR A CA 1
ATOM 582 C C . TYR A 1 73 ? -44.477 -31.516 51.333 1.00 60.06 73 TYR A C 1
ATOM 584 O O . TYR A 1 73 ? -45.372 -32.242 50.911 1.00 60.06 73 TYR A O 1
ATOM 592 N N . ASN A 1 74 ? -43.459 -31.970 52.062 1.00 55.28 74 ASN A N 1
ATOM 593 C CA . ASN A 1 74 ? -43.502 -33.291 52.661 1.00 55.28 74 ASN A CA 1
ATOM 594 C C . ASN A 1 74 ? -44.542 -33.212 53.782 1.00 55.28 74 ASN A C 1
ATOM 596 O O . ASN A 1 74 ? -44.285 -32.617 54.828 1.00 55.28 74 ASN A O 1
ATOM 600 N N . LEU A 1 75 ? -45.746 -33.718 53.520 1.00 61.00 75 LEU A N 1
ATOM 601 C CA . LEU A 1 75 ? -46.804 -33.799 54.517 1.00 61.00 75 LEU A CA 1
ATOM 602 C C . LEU A 1 75 ? -46.418 -34.893 55.508 1.00 61.00 75 LEU A C 1
ATOM 604 O O . LEU A 1 75 ? -46.786 -36.055 55.368 1.00 61.00 75 LEU A O 1
ATOM 608 N N . SER A 1 76 ? -45.609 -34.522 56.492 1.00 58.59 76 SER A N 1
ATOM 609 C CA . SER A 1 76 ? -45.426 -35.324 57.683 1.00 58.59 76 SER A CA 1
ATOM 610 C C . SER A 1 76 ? -46.542 -34.996 58.653 1.00 58.59 76 SER A C 1
ATOM 612 O O . SER A 1 76 ? -46.984 -33.851 58.789 1.00 58.59 76 SER A O 1
ATOM 614 N N . PHE A 1 77 ? -46.974 -36.006 59.386 1.00 63.22 77 PHE A N 1
ATOM 615 C CA . PHE A 1 77 ? -47.745 -35.729 60.573 1.00 63.22 77 PHE A CA 1
ATOM 616 C C . PHE A 1 77 ? -46.849 -34.965 61.558 1.00 63.22 77 PHE A C 1
ATOM 618 O O . PHE A 1 77 ? -45.713 -35.385 61.789 1.00 63.22 77 PHE A O 1
ATOM 625 N N . PRO A 1 78 ? -47.321 -33.856 62.153 1.00 56.84 78 PRO A N 1
ATOM 626 C CA . PRO A 1 78 ? -46.549 -33.090 63.137 1.00 56.84 78 PRO A CA 1
ATOM 627 C C . PRO A 1 78 ? -46.279 -33.878 64.433 1.00 56.84 78 PRO A C 1
ATOM 629 O O . PRO A 1 78 ? -45.611 -33.392 65.339 1.00 56.84 78 PRO A O 1
ATOM 632 N N . MET A 1 79 ? -46.812 -35.096 64.525 1.00 57.91 79 MET A N 1
ATOM 633 C CA . MET A 1 79 ? -46.745 -36.008 65.654 1.00 57.91 79 MET A CA 1
ATOM 634 C C . MET A 1 79 ? -46.817 -37.450 65.143 1.00 57.91 79 MET A C 1
ATOM 636 O O . MET A 1 79 ? -47.507 -37.736 64.165 1.00 57.91 79 MET A O 1
ATOM 640 N N . ALA A 1 80 ? -46.108 -38.364 65.805 1.00 53.94 80 ALA A N 1
ATOM 641 C CA . ALA A 1 80 ? -46.194 -39.788 65.504 1.00 53.94 80 ALA A CA 1
ATOM 642 C C . ALA A 1 80 ? -47.546 -40.344 65.980 1.00 53.94 80 ALA A C 1
ATOM 644 O O . ALA A 1 80 ? -47.946 -40.116 67.121 1.00 53.94 80 ALA A O 1
ATOM 645 N N . GLY A 1 81 ? -48.243 -41.083 65.118 1.00 65.94 81 GLY A N 1
ATOM 646 C CA . GLY A 1 81 ? -49.558 -41.644 65.420 1.00 65.94 81 GLY A CA 1
ATOM 647 C C . GLY A 1 81 ? -49.974 -42.696 64.398 1.00 65.94 81 GLY A C 1
ATOM 648 O O . GLY A 1 81 ? -49.395 -42.785 63.314 1.00 65.94 81 GLY A O 1
ATOM 649 N N . LYS A 1 82 ? -50.967 -43.519 64.747 1.00 68.94 82 LYS A N 1
ATOM 650 C CA . LYS A 1 82 ? -51.570 -44.464 63.798 1.00 68.94 82 LYS A CA 1
ATOM 651 C C . LYS A 1 82 ? -52.522 -43.708 62.877 1.00 68.94 82 LYS A C 1
ATOM 653 O O . LYS A 1 82 ? -53.246 -42.830 63.332 1.00 68.94 82 LYS A O 1
ATOM 658 N N . ILE A 1 83 ? -52.533 -44.049 61.594 1.00 74.06 83 ILE A N 1
ATOM 659 C CA . ILE A 1 83 ? -53.507 -43.498 60.649 1.00 74.06 83 ILE A CA 1
ATOM 660 C C . ILE A 1 83 ? -54.866 -44.141 60.939 1.00 74.06 83 ILE A C 1
ATOM 662 O O . ILE A 1 83 ? -54.974 -45.365 60.913 1.00 74.06 83 ILE A O 1
ATOM 666 N N . ALA A 1 84 ? -55.881 -43.325 61.220 1.00 75.75 84 ALA A N 1
ATOM 667 C CA . ALA A 1 84 ? -57.246 -43.790 61.436 1.00 75.75 84 ALA A CA 1
ATOM 668 C C . ALA A 1 84 ? -58.008 -43.902 60.109 1.00 75.75 84 ALA A C 1
ATOM 670 O O . ALA A 1 84 ? -58.644 -44.921 59.851 1.00 75.75 84 ALA A O 1
ATOM 671 N N . ILE A 1 85 ? -57.942 -42.867 59.259 1.00 75.69 85 ILE A N 1
ATOM 672 C CA . ILE A 1 85 ? -58.690 -42.798 57.992 1.00 75.69 85 ILE A CA 1
ATOM 673 C C . ILE A 1 85 ? -57.861 -42.056 56.937 1.00 75.69 85 ILE A C 1
ATOM 675 O O . ILE A 1 85 ? -57.330 -40.983 57.217 1.00 75.69 85 ILE A O 1
ATOM 679 N N . VAL A 1 86 ? -57.780 -42.598 55.719 1.00 79.06 86 VAL A N 1
ATOM 680 C CA . VAL A 1 86 ? -57.211 -41.921 54.539 1.00 79.06 86 VAL A CA 1
ATOM 681 C C . VAL A 1 86 ? -58.362 -41.442 53.655 1.00 79.06 86 VAL A C 1
ATOM 683 O O . VAL A 1 86 ? -59.164 -42.253 53.199 1.00 79.06 86 VAL A O 1
ATOM 686 N N . HIS A 1 87 ? -58.452 -40.133 53.424 1.00 74.88 87 HIS A N 1
ATOM 687 C CA . HIS A 1 87 ? -59.584 -39.485 52.744 1.00 74.88 87 HIS A CA 1
ATOM 688 C C . HIS A 1 87 ? -59.350 -39.244 51.245 1.00 74.88 87 HIS A C 1
ATOM 690 O O . HIS A 1 87 ? -60.294 -38.908 50.533 1.00 74.88 87 HIS A O 1
ATOM 696 N N . LYS A 1 88 ? -58.115 -39.414 50.750 1.00 73.75 88 LYS A N 1
ATOM 697 C CA . LYS A 1 88 ? -57.714 -39.131 49.357 1.00 73.75 88 LYS A CA 1
ATOM 698 C C . LYS A 1 88 ? -56.874 -40.249 48.747 1.00 73.75 88 LYS A C 1
ATOM 700 O O . LYS A 1 88 ? -56.176 -40.962 49.464 1.00 73.75 88 LYS A O 1
ATOM 705 N N . LYS A 1 89 ? -56.933 -40.389 47.418 1.00 73.00 89 LYS A N 1
ATOM 706 C CA . LYS A 1 89 ? -56.137 -41.363 46.649 1.00 73.00 89 LYS A CA 1
ATOM 707 C C . LYS A 1 89 ? -54.933 -40.696 45.980 1.00 73.00 89 LYS A C 1
ATOM 709 O O . LYS A 1 89 ? -54.968 -39.508 45.661 1.00 73.00 89 LYS A O 1
ATOM 714 N N . ASP A 1 90 ? -53.883 -41.476 45.737 1.00 72.69 90 ASP A N 1
ATOM 715 C CA . ASP A 1 90 ? -52.650 -40.990 45.113 1.00 72.69 90 ASP A CA 1
ATOM 716 C C . ASP A 1 90 ? -52.921 -40.360 43.735 1.00 72.69 90 ASP A C 1
ATOM 718 O O . ASP A 1 90 ? -53.554 -40.964 42.868 1.00 72.69 90 ASP A O 1
ATOM 722 N N . GLY A 1 91 ? -52.434 -39.131 43.535 1.00 70.75 91 GLY A N 1
ATOM 723 C CA . GLY A 1 91 ? -52.574 -38.370 42.286 1.00 70.75 91 GLY A CA 1
ATOM 724 C C . GLY A 1 91 ? -53.788 -37.433 42.210 1.00 70.75 91 GLY A C 1
ATOM 725 O O . GLY A 1 91 ? -53.920 -36.695 41.233 1.00 70.75 91 GLY A O 1
ATOM 726 N N . GLU A 1 92 ? -54.657 -37.417 43.225 1.00 71.19 92 GLU A N 1
ATOM 727 C CA . GLU A 1 92 ? -55.797 -36.498 43.295 1.00 71.19 92 GLU A CA 1
ATOM 728 C C . GLU A 1 92 ? -55.344 -35.064 43.646 1.00 71.19 92 GLU A C 1
ATOM 730 O O . GLU A 1 92 ? -54.473 -34.857 44.493 1.00 71.19 92 GLU A O 1
ATOM 735 N N . LYS A 1 93 ? -55.918 -34.051 42.980 1.00 69.69 93 LYS A N 1
ATOM 736 C CA . LYS A 1 93 ? -55.645 -32.639 43.300 1.00 69.69 93 LYS A CA 1
ATOM 737 C C . LYS A 1 93 ? -56.284 -32.285 44.643 1.00 69.69 93 LYS A C 1
ATOM 739 O O . LYS A 1 93 ? -57.431 -32.647 44.879 1.00 69.69 93 LYS A O 1
ATOM 744 N N . VAL A 1 94 ? -55.560 -31.540 45.473 1.00 71.69 94 VAL A N 1
ATOM 745 C CA . VAL A 1 94 ? -56.026 -31.089 46.791 1.00 71.69 94 VAL A CA 1
ATOM 746 C C . VAL A 1 94 ? -56.003 -29.579 46.907 1.00 71.69 94 VAL A C 1
ATOM 748 O O . VAL A 1 94 ? -55.107 -28.913 46.378 1.00 71.69 94 VAL A O 1
ATOM 751 N N . GLU A 1 95 ? -56.990 -29.043 47.613 1.00 71.81 95 GLU A N 1
ATOM 752 C CA . GLU A 1 95 ? -57.081 -27.619 47.907 1.00 71.81 95 GLU A CA 1
ATOM 753 C C . GLU A 1 95 ? -56.510 -27.292 49.294 1.00 71.81 95 GLU A C 1
ATOM 755 O O . GLU A 1 95 ? -56.299 -28.148 50.157 1.00 71.81 95 GLU A O 1
ATOM 760 N N . LYS A 1 96 ? -56.214 -26.011 49.520 1.00 65.38 96 LYS A N 1
ATOM 761 C CA . LYS A 1 96 ? -55.650 -25.547 50.789 1.00 65.38 96 LYS A CA 1
ATOM 762 C C . LYS A 1 96 ? -56.650 -25.797 51.931 1.00 65.38 96 LYS A C 1
ATOM 764 O O . LYS A 1 96 ? -57.761 -25.282 51.882 1.00 65.38 96 LYS A O 1
ATOM 769 N N . ASN A 1 97 ? -56.196 -26.486 52.984 1.00 75.12 97 ASN A N 1
ATOM 770 C CA . ASN A 1 97 ? -56.946 -26.882 54.194 1.00 75.12 97 ASN A CA 1
ATOM 771 C C . ASN A 1 97 ? -57.895 -28.084 54.045 1.00 75.12 97 ASN A C 1
ATOM 773 O O . ASN A 1 97 ? -58.673 -28.356 54.958 1.00 75.12 97 ASN A O 1
ATOM 777 N N . GLU A 1 98 ? -57.823 -28.828 52.944 1.00 76.19 98 GLU A N 1
ATOM 778 C CA . GLU A 1 98 ? -58.581 -30.069 52.800 1.00 76.19 98 GLU A CA 1
ATOM 779 C C . GLU A 1 98 ? -57.905 -31.220 53.569 1.00 76.19 98 GLU A C 1
ATOM 781 O O . GLU A 1 98 ? -56.692 -31.431 53.483 1.00 76.19 98 GLU A O 1
ATOM 786 N N . ALA A 1 99 ? -58.683 -31.969 54.355 1.00 73.94 99 ALA A N 1
ATOM 787 C CA . ALA A 1 99 ? -58.162 -33.066 55.163 1.00 73.94 99 ALA A CA 1
ATOM 788 C C . ALA A 1 99 ? -57.860 -34.293 54.288 1.00 73.94 99 ALA A C 1
ATOM 790 O O . ALA A 1 99 ? -58.767 -34.920 53.749 1.00 73.94 99 ALA A O 1
ATOM 791 N N . MET A 1 100 ? -56.582 -34.660 54.171 1.00 72.19 100 MET A N 1
ATOM 792 C CA . MET A 1 100 ? -56.155 -35.813 53.365 1.00 72.19 100 MET A CA 1
ATOM 793 C C . MET A 1 100 ? -56.101 -37.118 54.166 1.00 72.19 100 MET A C 1
ATOM 795 O O . MET A 1 100 ? -56.410 -38.184 53.639 1.00 72.19 100 MET A O 1
ATOM 799 N N . VAL A 1 101 ? -55.709 -37.046 55.441 1.00 68.06 101 VAL A N 1
ATOM 800 C CA . VAL A 1 101 ? -55.572 -38.195 56.347 1.00 68.06 101 VAL A CA 1
ATOM 801 C C . VAL A 1 101 ? -55.901 -37.747 57.771 1.00 68.06 101 VAL A C 1
ATOM 803 O O . VAL A 1 101 ? -55.478 -36.672 58.194 1.00 68.06 101 VAL A O 1
ATOM 806 N N . SER A 1 102 ? -56.628 -38.572 58.519 1.00 72.31 102 SER A N 1
ATOM 807 C CA . SER A 1 102 ? -56.887 -38.388 59.949 1.00 72.31 102 SER A CA 1
ATOM 808 C C . SER A 1 102 ? -56.092 -39.410 60.755 1.00 72.31 102 SER A C 1
ATOM 810 O O . SER A 1 102 ? -56.100 -40.602 60.439 1.00 72.31 102 SER A O 1
ATOM 812 N N . LEU A 1 103 ? -55.406 -38.951 61.800 1.00 72.69 103 LEU A N 1
ATOM 813 C CA . LEU A 1 103 ? -54.728 -39.820 62.760 1.00 72.69 103 LEU A CA 1
ATOM 814 C C . LEU A 1 103 ? -55.690 -40.276 63.855 1.00 72.69 103 LEU A C 1
ATOM 816 O O . LEU A 1 103 ? -56.655 -39.581 64.161 1.00 72.69 103 LEU A O 1
ATOM 820 N N . ASP A 1 104 ? -55.385 -41.420 64.459 1.00 71.81 104 ASP A N 1
ATOM 821 C CA . ASP A 1 104 ? -55.976 -41.847 65.722 1.00 71.81 104 ASP A CA 1
ATOM 822 C C . ASP A 1 104 ? -55.576 -40.840 66.807 1.00 71.81 104 ASP A C 1
ATOM 824 O O . ASP A 1 104 ? -54.419 -40.760 67.231 1.00 71.81 104 ASP A O 1
ATOM 828 N N . ASP A 1 105 ? -56.545 -40.021 67.202 1.00 68.88 105 ASP A N 1
ATOM 829 C CA . ASP A 1 105 ? -56.370 -38.907 68.119 1.00 68.88 105 ASP A CA 1
ATOM 830 C C . ASP A 1 105 ? -56.564 -39.312 69.581 1.00 68.88 105 ASP A C 1
ATOM 832 O O . ASP A 1 105 ? -56.506 -38.451 70.454 1.00 68.88 105 ASP A O 1
ATOM 836 N N . THR A 1 106 ? -56.726 -40.604 69.891 1.00 70.25 106 THR A N 1
ATOM 837 C CA . THR A 1 106 ? -57.024 -41.070 71.254 1.00 70.25 106 THR A CA 1
ATOM 838 C C . THR A 1 106 ? -55.979 -40.591 72.272 1.00 70.25 106 THR A C 1
ATOM 840 O O . THR A 1 106 ? -56.329 -40.094 73.342 1.00 70.25 106 THR A O 1
ATOM 843 N N . TYR A 1 107 ? -54.684 -40.656 71.932 1.00 62.88 107 TYR A N 1
ATOM 844 C CA . TYR A 1 107 ? -53.602 -40.160 72.800 1.00 62.88 107 TYR A CA 1
ATOM 845 C C . TYR A 1 107 ? -53.549 -38.626 72.874 1.00 62.88 107 TYR A 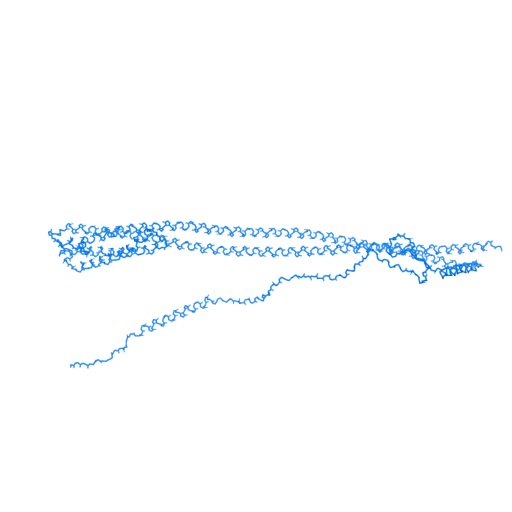C 1
ATOM 847 O O . TYR A 1 107 ? -53.172 -38.066 73.901 1.00 62.88 107 TYR A O 1
ATOM 855 N N . LEU A 1 108 ? -53.948 -37.930 71.805 1.00 67.88 108 LEU A N 1
ATOM 856 C CA . LEU A 1 108 ? -54.015 -36.467 71.776 1.00 67.88 108 LEU A CA 1
ATOM 857 C C . LEU A 1 108 ? -55.198 -35.945 72.569 1.00 67.88 108 LEU A C 1
ATOM 859 O O . LEU A 1 108 ? -55.033 -34.971 73.285 1.00 67.88 108 LEU A O 1
ATOM 863 N N . ARG A 1 109 ? -56.347 -36.617 72.498 1.00 70.50 109 ARG A N 1
ATOM 864 C CA . ARG A 1 109 ? -57.508 -36.370 73.349 1.00 70.50 109 ARG A CA 1
ATOM 865 C C . ARG A 1 109 ? -57.174 -36.623 74.809 1.00 70.50 109 ARG A C 1
ATOM 867 O O . ARG A 1 109 ? -57.523 -35.800 75.638 1.00 70.50 109 ARG A O 1
ATOM 874 N N . LEU A 1 110 ? -56.424 -37.683 75.115 1.00 70.25 110 LEU A N 1
ATOM 875 C CA . LEU A 1 110 ? -55.944 -37.933 76.474 1.00 70.25 110 LEU A CA 1
ATOM 876 C C . LEU A 1 110 ? -54.921 -36.880 76.935 1.00 70.25 110 LEU A C 1
ATOM 878 O O . LEU A 1 110 ? -54.917 -36.496 78.098 1.00 70.25 110 LEU A O 1
ATOM 882 N N . ASN A 1 111 ? -54.040 -36.391 76.056 1.00 65.19 111 ASN A N 1
ATOM 883 C CA . ASN A 1 111 ? -53.118 -35.299 76.388 1.00 65.19 111 ASN A CA 1
ATOM 884 C C . ASN A 1 111 ? -53.819 -33.945 76.487 1.00 65.19 111 ASN A C 1
ATOM 886 O O . ASN A 1 111 ? -53.407 -33.128 77.301 1.00 65.19 111 ASN A O 1
ATOM 890 N N . LEU A 1 112 ? -54.858 -33.715 75.687 1.00 70.56 112 LEU A N 1
ATOM 891 C CA . LEU A 1 112 ? -55.739 -32.562 75.791 1.00 70.56 112 LEU A CA 1
ATOM 892 C C . LEU A 1 112 ? -56.471 -32.615 77.128 1.00 70.56 112 LEU A C 1
ATOM 894 O O . LEU A 1 112 ? -56.397 -31.651 77.867 1.00 70.56 112 LEU A O 1
ATOM 898 N N . GLU A 1 113 ? -57.034 -33.762 77.501 1.00 71.00 113 GLU A N 1
ATOM 899 C CA . GLU A 1 113 ? -57.653 -33.993 78.807 1.00 71.00 113 GLU A CA 1
ATOM 900 C C . GLU A 1 113 ? -56.637 -33.816 79.947 1.00 71.00 113 GLU A C 1
ATOM 902 O O . GLU A 1 113 ? -56.918 -33.136 80.925 1.00 71.00 113 GLU A O 1
ATOM 907 N N . LYS A 1 114 ? -55.399 -34.315 79.816 1.00 65.75 114 LYS A N 1
ATOM 908 C CA . LYS A 1 114 ? -54.320 -34.047 80.787 1.00 65.75 114 LYS A CA 1
ATOM 909 C C . LYS A 1 114 ? -53.929 -32.574 80.845 1.00 65.75 114 LYS A C 1
ATOM 911 O O . LYS A 1 114 ? -53.628 -32.088 81.929 1.00 65.75 114 LYS A O 1
ATOM 916 N N . ALA A 1 115 ? -53.897 -31.868 79.717 1.00 63.88 115 ALA A N 1
ATOM 917 C CA . ALA A 1 115 ? -53.604 -30.440 79.657 1.00 63.88 115 ALA A CA 1
ATOM 918 C C . ALA A 1 115 ? -54.766 -29.608 80.215 1.00 63.88 115 ALA A C 1
ATOM 920 O O . ALA A 1 115 ? -54.523 -28.598 80.862 1.00 63.88 115 ALA A O 1
ATOM 921 N N . GLU A 1 116 ? -56.007 -30.052 80.034 1.00 69.00 116 GLU A N 1
ATOM 922 C CA . GLU A 1 116 ? -57.216 -29.489 80.631 1.00 69.00 116 GLU A CA 1
ATOM 923 C C . GLU A 1 116 ? -57.251 -29.745 82.138 1.00 69.00 116 GLU A C 1
ATOM 925 O O . GLU A 1 116 ? -57.526 -28.819 82.892 1.00 69.00 116 GLU A O 1
ATOM 930 N N . ILE A 1 117 ? -56.869 -30.938 82.602 1.00 73.94 117 ILE A N 1
ATOM 931 C CA . ILE A 1 117 ? -56.678 -31.262 84.023 1.00 73.94 117 ILE A CA 1
ATOM 932 C C . ILE A 1 117 ? -55.510 -30.458 84.601 1.00 73.94 117 ILE A C 1
ATOM 934 O O . ILE A 1 117 ? -55.614 -29.948 85.711 1.00 73.94 117 ILE A O 1
ATOM 938 N N . ALA A 1 118 ? -54.408 -30.282 83.869 1.00 70.25 118 ALA A N 1
ATOM 939 C CA . ALA A 1 118 ? -53.290 -29.438 84.286 1.00 70.25 118 ALA A CA 1
ATOM 940 C C . ALA A 1 118 ? -53.683 -27.956 84.308 1.00 70.25 118 ALA A C 1
ATOM 942 O O . ALA A 1 118 ? -53.274 -27.241 85.214 1.00 70.25 118 ALA A O 1
ATOM 943 N N . LEU A 1 119 ? -54.520 -27.497 83.374 1.00 70.81 119 LEU A N 1
ATOM 944 C CA . LEU A 1 119 ? -55.124 -26.166 83.378 1.00 70.81 119 LEU A CA 1
ATOM 945 C C . LEU A 1 119 ? -56.089 -26.018 84.555 1.00 70.81 119 LEU A C 1
ATOM 947 O O . LEU A 1 119 ? -56.104 -24.975 85.195 1.00 70.81 119 LEU A O 1
ATOM 951 N N . GLN A 1 120 ? -56.870 -27.047 84.873 1.00 68.81 120 GLN A N 1
ATOM 952 C CA . GLN A 1 120 ? -57.793 -27.067 86.003 1.00 68.81 120 GLN A CA 1
ATOM 953 C C . GLN A 1 120 ? -57.035 -27.109 87.334 1.00 68.81 120 GLN A C 1
ATOM 955 O O . GLN A 1 120 ? -57.408 -26.402 88.259 1.00 68.81 120 GLN A O 1
ATOM 960 N N . SER A 1 121 ? -55.925 -27.844 87.409 1.00 65.56 121 SER A N 1
ATOM 961 C CA . SER A 1 121 ? -54.996 -27.872 88.540 1.00 65.56 121 SER A CA 1
ATOM 962 C C . SER A 1 121 ? -54.228 -26.557 88.666 1.00 65.56 121 SER A C 1
ATOM 964 O O . SER A 1 121 ? -54.087 -26.043 89.766 1.00 65.56 121 SER A O 1
ATOM 966 N N . ALA A 1 122 ? -53.799 -25.946 87.561 1.00 66.94 122 ALA A N 1
ATOM 967 C CA . ALA A 1 122 ? -53.190 -24.620 87.550 1.00 66.94 122 ALA A CA 1
ATOM 968 C C . ALA A 1 122 ? -54.202 -23.539 87.947 1.00 66.94 122 ALA A C 1
ATOM 970 O O . ALA A 1 122 ? -53.844 -22.636 88.691 1.00 66.94 122 ALA A O 1
ATOM 971 N N . ARG A 1 123 ? -55.469 -23.657 87.529 1.00 66.62 123 ARG A N 1
ATOM 972 C CA . ARG A 1 123 ? -56.585 -22.824 88.001 1.00 66.62 123 ARG A CA 1
ATOM 973 C C . ARG A 1 123 ? -56.875 -23.067 89.478 1.00 66.62 123 ARG A C 1
ATOM 975 O O . ARG A 1 123 ? -57.078 -22.106 90.196 1.00 66.62 123 ARG A O 1
ATOM 982 N N . ALA A 1 124 ? -56.840 -24.307 89.956 1.00 63.03 124 ALA A N 1
ATOM 983 C CA . ALA A 1 124 ? -57.022 -24.631 91.370 1.00 63.03 124 ALA A CA 1
ATOM 984 C C . ALA A 1 124 ? -55.852 -24.124 92.227 1.00 63.03 124 ALA A C 1
ATOM 986 O O . ALA A 1 124 ? -56.075 -23.593 93.305 1.00 63.03 124 ALA A O 1
ATOM 987 N N . ASN A 1 125 ? -54.616 -24.208 91.731 1.00 62.56 125 ASN A N 1
ATOM 988 C CA . ASN A 1 125 ? -53.427 -23.631 92.358 1.00 62.56 125 ASN A CA 1
ATOM 989 C C . ASN A 1 125 ? -53.437 -22.100 92.296 1.00 62.56 125 ASN A C 1
ATOM 991 O O . ASN A 1 125 ? -52.952 -21.456 93.221 1.00 62.56 125 ASN A O 1
ATOM 995 N N . LEU A 1 126 ? -53.985 -21.513 91.228 1.00 58.81 126 LEU A N 1
ATOM 996 C CA . LEU A 1 126 ? -54.244 -20.080 91.127 1.00 58.81 126 LEU A CA 1
ATOM 997 C C . LEU A 1 126 ? -55.271 -19.665 92.184 1.00 58.81 126 LEU A C 1
ATOM 999 O O . LEU A 1 126 ? -54.960 -18.763 92.942 1.00 58.81 126 LEU A O 1
ATOM 1003 N N . ILE A 1 127 ? -56.392 -20.384 92.312 1.00 61.28 127 ILE A N 1
ATOM 1004 C CA . ILE A 1 127 ? -57.419 -20.186 93.351 1.00 61.28 127 ILE A CA 1
ATOM 1005 C C . ILE A 1 127 ? -56.826 -20.368 94.762 1.00 61.28 127 ILE A C 1
ATOM 1007 O O . ILE A 1 127 ? -57.105 -19.586 95.663 1.00 61.28 127 ILE A O 1
ATOM 1011 N N . ALA A 1 128 ? -55.957 -21.362 94.962 1.00 57.22 128 ALA A N 1
ATOM 1012 C CA . ALA A 1 128 ? -55.290 -21.612 96.240 1.00 57.22 128 ALA A CA 1
ATOM 1013 C C . ALA A 1 128 ? -54.252 -20.530 96.588 1.00 57.22 128 ALA A C 1
ATOM 1015 O O . ALA A 1 128 ? -54.121 -20.163 97.750 1.00 57.22 128 ALA A O 1
ATOM 1016 N N . LYS A 1 129 ? -53.540 -19.983 95.593 1.00 56.28 129 LYS A N 1
ATOM 1017 C CA . LYS A 1 129 ? -52.677 -18.799 95.760 1.00 56.28 129 LYS A CA 1
ATOM 1018 C C . LYS A 1 129 ? -53.466 -17.487 95.839 1.00 56.28 129 LYS A C 1
ATOM 1020 O O . LYS A 1 129 ? -52.934 -16.499 96.324 1.00 56.28 129 LYS A O 1
ATOM 1025 N N . GLU A 1 130 ? -54.695 -17.457 95.333 1.00 52.88 130 GLU A N 1
ATOM 1026 C CA . GLU A 1 130 ? -55.646 -16.340 95.419 1.00 52.88 130 GLU A CA 1
ATOM 1027 C C . GLU A 1 130 ? -56.304 -16.228 96.798 1.00 52.88 130 GLU A C 1
ATOM 1029 O O . GLU A 1 130 ? -56.831 -15.169 97.112 1.00 52.88 130 GLU A O 1
ATOM 1034 N N . ALA A 1 131 ? -56.240 -17.274 97.627 1.00 50.41 131 ALA A N 1
ATOM 1035 C CA . ALA A 1 131 ? -56.785 -17.309 98.985 1.00 50.41 131 ALA A CA 1
ATOM 1036 C C . ALA A 1 131 ? -55.866 -16.668 100.052 1.00 50.41 131 ALA A C 1
ATOM 1038 O O . ALA A 1 131 ? -56.047 -16.903 101.245 1.00 50.41 131 ALA A O 1
ATOM 1039 N N . SER A 1 132 ? -54.845 -15.906 99.653 1.00 54.06 132 SER A N 1
ATOM 1040 C CA . SER A 1 132 ? -53.942 -15.195 100.568 1.00 54.06 132 SER A CA 1
ATOM 1041 C C . SER A 1 132 ? -53.607 -13.807 100.019 1.00 54.06 132 SER A C 1
ATOM 1043 O O . SER A 1 132 ? -53.180 -13.702 98.863 1.00 54.06 132 SER A O 1
ATOM 1045 N N . ALA A 1 133 ? -53.767 -12.761 100.839 1.00 56.91 133 ALA A N 1
ATOM 1046 C CA . ALA A 1 133 ? -53.366 -11.398 100.493 1.00 56.91 133 ALA A CA 1
ATOM 1047 C C . ALA A 1 133 ? -51.889 -11.346 100.078 1.00 56.91 133 ALA A C 1
ATOM 1049 O O . ALA A 1 133 ? -51.026 -11.784 100.847 1.00 56.91 133 ALA A O 1
ATOM 1050 N N . PRO A 1 134 ? -51.557 -10.773 98.908 1.00 60.59 134 PRO A N 1
ATOM 1051 C CA . PRO A 1 134 ? -50.176 -10.433 98.607 1.00 60.59 134 PRO A CA 1
ATOM 1052 C C . PRO A 1 134 ? -49.684 -9.349 99.575 1.00 60.59 134 PRO A C 1
ATOM 1054 O O . PRO A 1 134 ? -50.411 -8.408 99.894 1.00 60.59 134 PRO A O 1
ATOM 1057 N N . SER A 1 135 ? -48.435 -9.454 100.026 1.00 65.62 135 SER A N 1
ATOM 1058 C CA . SER A 1 135 ? -47.842 -8.427 100.894 1.00 65.62 135 SER A CA 1
ATOM 1059 C C . SER A 1 135 ? -47.537 -7.138 100.114 1.00 65.62 135 SER A C 1
ATOM 1061 O O . SER A 1 135 ? -47.298 -7.169 98.904 1.00 65.62 135 SER A O 1
ATOM 1063 N N . MET A 1 136 ? -47.473 -5.994 100.807 1.00 68.56 136 MET A N 1
ATOM 1064 C CA . MET A 1 136 ? -47.075 -4.708 100.203 1.00 68.56 136 MET A CA 1
ATOM 1065 C C . MET A 1 136 ? -45.719 -4.785 99.478 1.00 68.56 136 MET A C 1
ATOM 1067 O O . MET A 1 136 ? -45.539 -4.168 98.429 1.00 68.56 136 MET A O 1
ATOM 1071 N N . GLU A 1 137 ? -44.785 -5.593 99.987 1.00 73.25 137 GLU A N 1
ATOM 1072 C CA . GLU A 1 137 ? -43.474 -5.808 99.368 1.00 73.25 137 GLU A CA 1
ATOM 1073 C C . GLU A 1 137 ? -43.577 -6.564 98.031 1.00 73.25 137 GLU A C 1
ATOM 1075 O O . GLU A 1 137 ? -42.882 -6.241 97.071 1.00 73.25 137 GLU A O 1
ATOM 1080 N N . GLU A 1 138 ? -44.500 -7.521 97.904 1.00 72.50 138 GLU A N 1
ATOM 1081 C CA . GLU A 1 138 ? -44.717 -8.253 96.649 1.00 72.50 138 GLU A CA 1
ATOM 1082 C C . GLU A 1 138 ? -45.363 -7.394 95.559 1.00 72.50 138 GLU A C 1
ATOM 1084 O O . GLU A 1 138 ? -45.108 -7.621 94.370 1.00 72.50 138 GLU A O 1
ATOM 1089 N N . ILE A 1 139 ? -46.206 -6.427 95.934 1.00 78.56 139 ILE A N 1
ATOM 1090 C CA . ILE A 1 139 ? -46.755 -5.439 94.996 1.00 78.56 139 ILE A CA 1
ATOM 1091 C C . ILE A 1 139 ? -45.636 -4.510 94.532 1.00 78.56 139 ILE A C 1
ATOM 1093 O O . ILE A 1 139 ? -45.461 -4.374 93.323 1.00 78.56 139 ILE A O 1
ATOM 1097 N N . ARG A 1 140 ? -44.820 -3.984 95.456 1.00 79.50 140 ARG A N 1
ATOM 1098 C CA . ARG A 1 140 ? -43.658 -3.128 95.156 1.00 79.50 140 ARG A CA 1
ATOM 1099 C C . ARG A 1 140 ? -42.673 -3.798 94.192 1.00 79.50 140 ARG A C 1
ATOM 1101 O O . ARG A 1 140 ? -42.316 -3.214 93.176 1.00 79.50 140 ARG A O 1
ATOM 1108 N N . ILE A 1 141 ? -42.320 -5.063 94.435 1.00 82.38 141 ILE A N 1
ATOM 1109 C CA . ILE A 1 141 ? -41.467 -5.858 93.531 1.00 82.38 141 ILE A CA 1
ATOM 1110 C C . ILE A 1 141 ? -42.108 -6.011 92.141 1.00 82.38 141 ILE A C 1
ATOM 1112 O O . ILE A 1 141 ? -41.416 -5.988 91.127 1.00 82.38 141 ILE A O 1
ATOM 1116 N N . THR A 1 142 ? -43.433 -6.166 92.064 1.00 79.94 142 THR A N 1
ATOM 1117 C CA . THR A 1 142 ? -44.142 -6.305 90.777 1.00 79.94 142 THR A CA 1
ATOM 1118 C C . THR A 1 142 ? -44.228 -4.968 90.028 1.00 79.94 142 THR A C 1
ATOM 1120 O O . THR A 1 142 ? -44.170 -4.955 88.801 1.00 79.94 142 THR A O 1
ATOM 1123 N N . GLU A 1 143 ? -44.340 -3.846 90.745 1.00 83.69 143 GLU A N 1
ATOM 1124 C CA . GLU A 1 143 ? -44.259 -2.493 90.175 1.00 83.69 143 GLU A CA 1
ATOM 1125 C C . GLU A 1 143 ? -42.872 -2.224 89.590 1.00 83.69 143 GLU A C 1
ATOM 1127 O O . GLU A 1 143 ? -42.772 -1.827 88.430 1.00 83.69 143 GLU A O 1
ATOM 1132 N N . GLU A 1 144 ? -41.811 -2.540 90.338 1.00 85.44 144 GLU A N 1
ATOM 1133 C CA . GLU A 1 144 ? -40.430 -2.455 89.852 1.00 85.44 144 GLU A CA 1
ATOM 1134 C C . GLU A 1 144 ? -40.211 -3.364 88.632 1.00 85.44 144 GLU A C 1
ATOM 1136 O O . GLU A 1 144 ? -39.603 -2.952 87.647 1.00 85.44 144 GLU A O 1
ATOM 1141 N N . GLN A 1 145 ? -40.755 -4.587 88.635 1.00 82.94 145 GLN A N 1
ATOM 1142 C CA . GLN A 1 145 ? -40.701 -5.487 87.477 1.00 82.94 145 GLN A CA 1
ATOM 1143 C C . GLN A 1 145 ? -41.434 -4.917 86.254 1.00 82.94 145 GLN A C 1
ATOM 1145 O O . GLN A 1 145 ? -40.919 -5.021 85.141 1.00 82.94 145 GLN A O 1
ATOM 1150 N N . LEU A 1 146 ? -42.607 -4.298 86.430 1.00 87.12 146 LEU A N 1
ATOM 1151 C CA . LEU A 1 146 ? -43.326 -3.635 85.339 1.00 87.12 146 LEU A CA 1
ATOM 1152 C C . LEU A 1 146 ? -42.517 -2.461 84.772 1.00 87.12 146 LEU A C 1
ATOM 1154 O O . LEU A 1 146 ? -42.430 -2.322 83.551 1.00 87.12 146 LEU A O 1
ATOM 1158 N N . GLU A 1 147 ? -41.901 -1.649 85.632 1.00 89.06 147 GLU A N 1
ATOM 1159 C CA . GLU A 1 147 ? -41.029 -0.547 85.219 1.00 89.06 147 GLU A CA 1
ATOM 1160 C C . GLU A 1 147 ? -39.810 -1.057 84.435 1.00 89.06 147 GLU A C 1
ATOM 1162 O O . GLU A 1 147 ? -39.519 -0.550 83.351 1.00 89.06 147 GLU A O 1
ATOM 1167 N N . GLN A 1 148 ? -39.154 -2.124 84.902 1.00 86.31 148 GLN A N 1
ATOM 1168 C CA . GLN A 1 148 ? -38.039 -2.761 84.190 1.00 86.31 148 GLN A CA 1
ATOM 1169 C C . GLN A 1 148 ? -38.452 -3.288 82.807 1.00 86.31 148 GLN A C 1
ATOM 1171 O O . GLN A 1 148 ? -37.740 -3.079 81.823 1.00 86.31 148 GLN A O 1
ATOM 1176 N N . VAL A 1 149 ? -39.620 -3.930 82.693 1.00 87.00 149 VAL A N 1
ATOM 1177 C CA . VAL A 1 149 ? -40.134 -4.437 81.407 1.00 87.00 149 VAL A CA 1
ATOM 1178 C C . VAL A 1 149 ? -40.546 -3.282 80.478 1.00 87.00 149 VAL A C 1
ATOM 1180 O O . VAL A 1 149 ? -40.309 -3.349 79.270 1.00 87.00 149 VAL A O 1
ATOM 1183 N N . ALA A 1 150 ? -41.090 -2.186 81.016 1.00 89.00 150 ALA A N 1
ATOM 1184 C CA . ALA A 1 150 ? -41.400 -0.979 80.246 1.00 89.00 150 ALA A CA 1
ATOM 1185 C C . ALA A 1 150 ? -40.131 -0.285 79.715 1.00 89.00 150 ALA A C 1
ATOM 1187 O O . ALA A 1 150 ? -40.078 0.094 78.541 1.00 89.00 150 ALA A O 1
ATOM 1188 N N . LEU A 1 151 ? -39.081 -0.185 80.537 1.00 90.69 151 LEU A N 1
ATOM 1189 C CA . LEU A 1 151 ? -37.762 0.300 80.119 1.00 90.69 151 LEU A CA 1
ATOM 1190 C C . LEU A 1 151 ? -37.139 -0.611 79.050 1.00 90.69 151 LEU A C 1
ATOM 1192 O O . LEU A 1 151 ? -36.569 -0.118 78.074 1.00 90.69 151 LEU A O 1
ATOM 1196 N N . ALA A 1 152 ? -37.285 -1.933 79.178 1.00 87.38 152 ALA A N 1
ATOM 1197 C CA . ALA A 1 152 ? -36.832 -2.893 78.173 1.00 87.38 152 ALA A CA 1
ATOM 1198 C C . ALA A 1 152 ? -37.560 -2.727 76.825 1.00 87.38 152 ALA A C 1
ATOM 1200 O O . ALA A 1 152 ? -36.918 -2.783 75.770 1.00 87.38 152 ALA A O 1
ATOM 1201 N N . LEU A 1 153 ? -38.872 -2.458 76.833 1.00 91.19 153 LEU A N 1
ATOM 1202 C CA . LEU A 1 153 ? -39.627 -2.118 75.621 1.00 91.19 153 LEU A CA 1
ATOM 1203 C C . LEU A 1 153 ? -39.099 -0.831 74.972 1.00 91.19 153 LEU A C 1
ATOM 1205 O O . LEU A 1 153 ? -38.883 -0.806 73.760 1.00 91.19 153 LEU A O 1
ATOM 1209 N N . GLU A 1 154 ? -38.873 0.229 75.750 1.00 92.56 154 GLU A N 1
ATOM 1210 C CA . GLU A 1 154 ? -38.352 1.493 75.216 1.00 92.56 154 GLU A CA 1
ATOM 1211 C C . GLU A 1 154 ? -36.940 1.326 74.635 1.00 92.56 154 GLU A C 1
ATOM 1213 O O . GLU A 1 154 ? -36.647 1.805 73.538 1.00 92.56 154 GLU A O 1
ATOM 1218 N N . ASN A 1 155 ? -36.078 0.554 75.301 1.00 91.56 155 ASN A N 1
ATOM 1219 C CA . ASN A 1 155 ? -34.769 0.171 74.768 1.00 91.56 155 ASN A CA 1
ATOM 1220 C C . ASN A 1 155 ? -34.892 -0.605 73.451 1.00 91.56 155 ASN A C 1
ATOM 1222 O O . ASN A 1 155 ? -34.181 -0.300 72.495 1.00 91.56 155 ASN A O 1
ATOM 1226 N N . THR A 1 156 ? -35.835 -1.547 73.366 1.00 90.38 156 THR A N 1
ATOM 1227 C CA . THR A 1 156 ? -36.099 -2.334 72.149 1.00 90.38 156 THR A CA 1
ATOM 1228 C C . THR A 1 156 ? -36.554 -1.443 70.994 1.00 90.38 156 THR A C 1
ATOM 1230 O O . THR A 1 156 ? -36.080 -1.606 69.868 1.00 90.38 156 THR A O 1
ATOM 1233 N N . LYS A 1 157 ? -37.426 -0.458 71.253 1.00 92.69 157 LYS A N 1
ATOM 1234 C CA . LYS A 1 157 ? -37.857 0.529 70.249 1.00 92.69 157 LYS A CA 1
ATOM 1235 C C . LYS A 1 157 ? -36.695 1.390 69.764 1.00 92.69 157 LYS A C 1
ATOM 1237 O O . LYS A 1 157 ? -36.526 1.547 68.556 1.00 92.69 157 LYS A O 1
ATOM 1242 N N . ARG A 1 158 ? -35.882 1.925 70.684 1.00 93.50 158 ARG A N 1
ATOM 1243 C CA . ARG A 1 158 ? -34.707 2.744 70.339 1.00 93.50 158 ARG A CA 1
ATOM 1244 C C . ARG A 1 158 ? -33.698 1.958 69.506 1.00 93.50 158 ARG A C 1
ATOM 1246 O O . ARG A 1 158 ? -33.272 2.451 68.463 1.00 93.50 158 ARG A O 1
ATOM 1253 N N . GLN A 1 159 ? -33.386 0.729 69.918 1.00 90.38 159 GLN A N 1
ATOM 1254 C CA . GLN A 1 159 ? -32.483 -0.159 69.189 1.00 90.38 159 GLN A CA 1
ATOM 1255 C C . GLN A 1 159 ? -33.030 -0.482 67.793 1.00 90.38 159 GLN A C 1
ATOM 1257 O O . GLN A 1 159 ? -32.343 -0.264 66.801 1.00 90.38 159 GLN A O 1
ATOM 1262 N N . THR A 1 160 ? -34.306 -0.872 67.696 1.00 92.25 160 THR A N 1
ATOM 1263 C CA . THR A 1 160 ? -34.973 -1.152 66.413 1.00 92.25 160 THR A CA 1
ATOM 1264 C C . THR A 1 160 ? -34.921 0.046 65.467 1.00 92.25 160 THR A C 1
ATOM 1266 O O . THR A 1 160 ? -34.671 -0.113 64.272 1.00 92.25 160 THR A O 1
ATOM 1269 N N . ASN A 1 161 ? -35.162 1.256 65.979 1.00 93.94 161 ASN A N 1
ATOM 1270 C CA . ASN A 1 161 ? -35.116 2.468 65.169 1.00 93.94 161 ASN A CA 1
ATOM 1271 C C . ASN A 1 161 ? -33.693 2.749 64.662 1.00 93.94 161 ASN A C 1
ATOM 1273 O O . ASN A 1 161 ? -33.508 3.060 63.486 1.00 93.94 161 ASN A O 1
ATOM 1277 N N . SER A 1 162 ? -32.688 2.577 65.526 1.00 94.31 162 SER A N 1
ATOM 1278 C CA . SER A 1 162 ? -31.273 2.692 65.156 1.00 94.31 162 SER A CA 1
ATOM 1279 C C . SER A 1 162 ? -30.878 1.678 64.075 1.00 94.31 162 SER A C 1
ATOM 1281 O O . SER A 1 162 ? -30.283 2.057 63.065 1.00 94.31 162 SER A O 1
ATOM 1283 N N . ASP A 1 163 ? -31.262 0.411 64.236 1.00 91.44 163 ASP A N 1
ATOM 1284 C CA . ASP A 1 163 ? -30.956 -0.668 63.287 1.00 91.44 163 ASP A CA 1
ATOM 1285 C C . ASP A 1 163 ? -31.677 -0.474 61.947 1.00 91.44 163 ASP A C 1
ATOM 1287 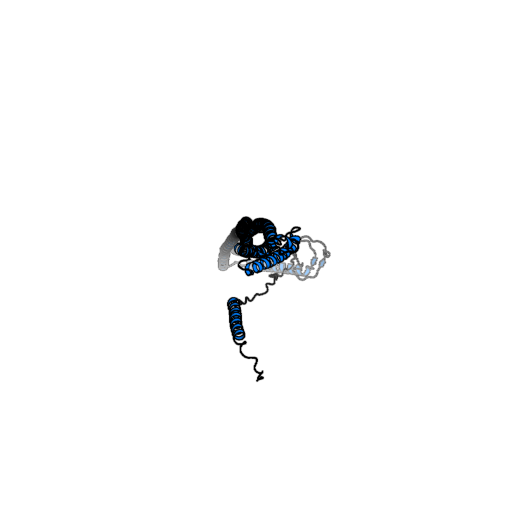O O . ASP A 1 163 ? -31.116 -0.699 60.876 1.00 91.44 163 ASP A O 1
ATOM 1291 N N . THR A 1 164 ? -32.917 0.017 61.981 1.00 94.38 164 THR A N 1
ATOM 1292 C CA . THR A 1 164 ? -33.671 0.340 60.763 1.00 94.38 164 THR A CA 1
ATOM 1293 C C . THR A 1 164 ? -33.037 1.510 60.013 1.00 94.38 164 THR A C 1
ATOM 1295 O O . THR A 1 164 ? -32.943 1.480 58.784 1.00 94.38 164 THR A O 1
ATOM 1298 N N . LEU A 1 165 ? -32.592 2.546 60.731 1.00 95.56 165 LEU A N 1
ATOM 1299 C CA . LEU A 1 165 ? -31.945 3.712 60.133 1.00 95.56 165 LEU A CA 1
ATOM 1300 C C . LEU A 1 165 ? -30.589 3.351 59.516 1.00 95.56 165 LEU A C 1
ATOM 1302 O O . LEU A 1 165 ? -30.286 3.799 58.409 1.00 95.56 165 LEU A O 1
ATOM 1306 N N . SER A 1 166 ? -29.789 2.527 60.197 1.00 94.56 166 SER A N 1
ATOM 1307 C CA . SER A 1 166 ? -28.506 2.058 59.667 1.00 94.56 166 SER A CA 1
ATOM 1308 C C . SER A 1 166 ? -28.707 1.208 58.409 1.00 94.56 166 SER A C 1
ATOM 1310 O O . SER A 1 166 ? -28.084 1.491 57.386 1.00 94.56 166 SER A O 1
ATOM 1312 N N . ALA A 1 167 ? -29.657 0.269 58.428 1.00 93.25 167 ALA A N 1
ATOM 1313 C CA . ALA A 1 167 ? -30.005 -0.548 57.268 1.00 93.25 167 ALA A CA 1
ATOM 1314 C C . ALA A 1 167 ? -30.526 0.290 56.089 1.00 93.25 167 ALA A C 1
ATOM 1316 O O . ALA A 1 167 ? -30.143 0.054 54.942 1.00 93.25 167 ALA A O 1
ATOM 1317 N N . LYS A 1 168 ? -31.350 1.312 56.362 1.00 96.00 168 LYS A N 1
ATOM 1318 C CA . LYS A 1 168 ? -31.820 2.257 55.339 1.00 96.00 168 LYS A CA 1
ATOM 1319 C C . LYS A 1 168 ? -30.654 3.013 54.699 1.00 96.00 168 LYS A C 1
ATOM 1321 O O . LYS A 1 168 ? -30.582 3.093 53.477 1.00 96.00 168 LYS A O 1
ATOM 1326 N N . LYS A 1 169 ? -29.715 3.517 55.504 1.00 97.00 169 LYS A N 1
ATOM 1327 C CA . LYS A 1 169 ? -28.519 4.213 55.006 1.00 97.00 169 LYS A CA 1
ATOM 1328 C C . LYS A 1 169 ? -27.628 3.292 54.165 1.00 97.00 169 LYS A C 1
ATOM 1330 O O . LYS A 1 169 ? -27.073 3.725 53.153 1.00 97.00 169 LYS A O 1
ATOM 1335 N N . SER A 1 170 ? -27.500 2.022 54.554 1.00 94.38 170 SER A N 1
ATOM 1336 C CA . SER A 1 170 ? -26.790 1.010 53.764 1.00 94.38 170 SER A CA 1
ATOM 1337 C C . SER A 1 170 ? -27.452 0.782 52.404 1.00 94.38 170 SER A C 1
ATOM 1339 O O . SER A 1 170 ? -26.750 0.749 51.394 1.00 94.38 170 SER A O 1
ATOM 1341 N N . LEU A 1 171 ? -28.786 0.701 52.355 1.00 96.81 171 LEU A N 1
ATOM 1342 C CA . LEU A 1 171 ? -29.537 0.604 51.101 1.00 96.81 171 LEU A CA 1
ATOM 1343 C C . LEU A 1 171 ? -29.356 1.848 50.218 1.00 96.81 171 LEU A C 1
ATOM 1345 O O . LEU A 1 171 ? -29.052 1.717 49.036 1.00 96.81 171 LEU A O 1
ATOM 1349 N N . GLU A 1 172 ? -29.476 3.050 50.783 1.00 97.06 172 GLU A N 1
ATOM 1350 C CA . GLU A 1 172 ? -29.241 4.304 50.051 1.00 97.06 172 GLU A CA 1
ATOM 1351 C C . GLU A 1 172 ? -27.824 4.354 49.455 1.00 97.06 172 GLU A C 1
ATOM 1353 O O . GLU A 1 172 ? -27.645 4.712 48.292 1.00 97.06 172 GLU A O 1
ATOM 1358 N N . THR A 1 173 ? -26.814 3.913 50.211 1.00 97.06 173 THR A N 1
ATOM 1359 C CA . THR A 1 173 ? -25.421 3.833 49.736 1.00 97.06 173 THR A CA 1
ATOM 1360 C C . THR A 1 173 ? -25.266 2.833 48.583 1.00 97.06 173 THR A C 1
ATOM 1362 O O . THR A 1 173 ? -24.553 3.107 47.611 1.00 97.06 173 THR A O 1
ATOM 1365 N N . ALA A 1 174 ? -25.948 1.685 48.655 1.00 96.75 174 ALA A N 1
ATOM 1366 C CA . ALA A 1 174 ? -25.954 0.691 47.585 1.00 96.75 174 ALA A CA 1
ATOM 1367 C C . ALA A 1 174 ? -26.616 1.232 46.304 1.00 96.75 174 ALA A C 1
ATOM 1369 O O . ALA A 1 174 ? -26.068 1.050 45.217 1.00 96.75 174 ALA A O 1
ATOM 1370 N N . LEU A 1 175 ? -27.736 1.954 46.424 1.00 98.00 175 LEU A N 1
ATOM 1371 C CA . LEU A 1 175 ? -28.426 2.590 45.293 1.00 98.00 175 LEU A CA 1
ATOM 1372 C C . LEU A 1 175 ? -27.565 3.664 44.621 1.00 98.00 175 LEU A C 1
ATOM 1374 O O . LEU A 1 175 ? -27.455 3.691 43.396 1.00 98.00 175 LEU A O 1
ATOM 1378 N N . VAL A 1 176 ? -26.899 4.515 45.408 1.00 97.81 176 VAL A N 1
ATOM 1379 C CA . VAL A 1 176 ? -25.947 5.505 44.877 1.00 97.81 176 VAL A CA 1
ATOM 1380 C C . VAL A 1 176 ? -24.812 4.812 44.119 1.00 97.81 176 VAL A C 1
ATOM 1382 O O . VAL A 1 176 ? -24.463 5.228 43.015 1.00 97.81 176 VAL A O 1
ATOM 1385 N N . SER A 1 177 ? -24.274 3.718 44.666 1.00 95.56 177 SER A N 1
ATOM 1386 C CA . SER A 1 177 ? -23.219 2.933 44.011 1.00 95.56 177 SER A CA 1
ATOM 1387 C C . SER A 1 177 ? -23.697 2.291 42.702 1.00 95.56 177 SER A C 1
ATOM 1389 O O . SER A 1 177 ? -22.950 2.260 41.725 1.00 95.56 177 SER A O 1
ATOM 1391 N N . PHE A 1 178 ? -24.946 1.817 42.653 1.00 98.19 178 PHE A N 1
ATOM 1392 C CA . PHE A 1 178 ? -25.570 1.286 41.439 1.00 98.19 178 PHE A CA 1
ATOM 1393 C C . PHE A 1 178 ? -25.707 2.353 40.347 1.00 98.19 178 PHE A C 1
ATOM 1395 O O . PHE A 1 178 ? -25.247 2.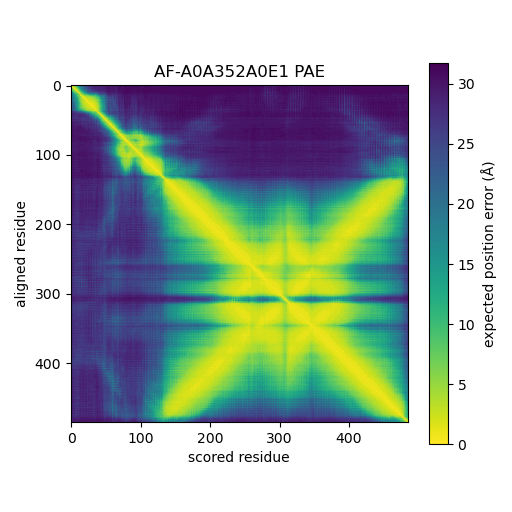134 39.228 1.00 98.19 178 PHE A O 1
ATOM 1402 N N . HIS A 1 179 ? -26.253 3.527 40.675 1.00 97.81 179 HIS A N 1
ATOM 1403 C CA . HIS A 1 179 ? -26.366 4.630 39.717 1.00 97.81 179 HIS A CA 1
ATOM 1404 C C . HIS A 1 179 ? -25.002 5.146 39.246 1.00 97.81 179 HIS A C 1
ATOM 1406 O O . HIS A 1 179 ? -24.839 5.471 38.072 1.00 97.81 179 HIS A O 1
ATOM 1412 N N . SER A 1 180 ? -23.997 5.182 40.127 1.00 97.50 180 SER A N 1
ATOM 1413 C CA . SER A 1 180 ? -22.625 5.510 39.727 1.00 97.50 180 SER A CA 1
ATOM 1414 C C . SER A 1 180 ? -22.090 4.504 38.707 1.00 97.50 180 SER A C 1
ATOM 1416 O O . SER A 1 180 ? -21.586 4.908 37.665 1.00 97.50 180 SER A O 1
ATOM 1418 N N . ALA A 1 181 ? -22.255 3.201 38.957 1.00 97.62 181 ALA A N 1
ATOM 1419 C CA . ALA A 1 181 ? -21.810 2.159 38.034 1.00 97.62 181 ALA A CA 1
ATOM 1420 C C . ALA A 1 181 ? -22.553 2.200 36.682 1.00 97.62 181 ALA A C 1
ATOM 1422 O O . ALA A 1 181 ? -21.972 1.885 35.643 1.00 97.62 181 ALA A O 1
ATOM 1423 N N . GLU A 1 182 ? -23.828 2.597 36.679 1.00 97.88 182 GLU A N 1
ATOM 1424 C CA . GLU A 1 182 ? -24.619 2.798 35.461 1.00 97.88 182 GLU A CA 1
ATOM 1425 C C . GLU A 1 182 ? -24.091 3.979 34.635 1.00 97.88 182 GLU A C 1
ATOM 1427 O O . GLU A 1 182 ? -23.871 3.851 33.426 1.00 97.88 182 GLU A O 1
ATOM 1432 N N . ASN A 1 183 ? -23.820 5.109 35.291 1.00 98.06 183 ASN A N 1
ATOM 1433 C CA . ASN A 1 183 ? -23.224 6.279 34.653 1.00 98.06 183 ASN A CA 1
ATOM 1434 C C . ASN A 1 183 ? -21.827 5.971 34.096 1.00 98.06 183 ASN A C 1
ATOM 1436 O O . ASN A 1 183 ? -21.543 6.320 32.949 1.00 98.06 183 ASN A O 1
ATOM 1440 N N . ASP A 1 184 ? -20.995 5.249 34.850 1.00 96.25 184 ASP A N 1
ATOM 1441 C CA . ASP A 1 184 ? -19.657 4.826 34.422 1.00 96.25 184 ASP A CA 1
ATOM 1442 C C . ASP A 1 184 ? -19.710 3.921 33.183 1.00 96.25 184 ASP A C 1
ATOM 1444 O O . ASP A 1 184 ? -18.904 4.069 32.259 1.00 96.25 184 ASP A O 1
ATOM 1448 N N . LEU A 1 185 ? -20.672 2.991 33.121 1.00 97.94 185 LEU A N 1
ATOM 1449 C CA . LEU A 1 185 ? -20.879 2.142 31.946 1.00 97.94 185 LEU A CA 1
ATOM 1450 C C . LEU A 1 185 ? -21.269 2.973 30.718 1.00 97.94 185 LEU A C 1
ATOM 1452 O O . LEU A 1 185 ? -20.745 2.739 29.626 1.00 97.94 185 LEU A O 1
ATOM 1456 N N . ASN A 1 186 ? -22.177 3.934 30.880 1.00 97.94 186 ASN A N 1
ATOM 1457 C CA . ASN A 1 186 ? -22.611 4.801 29.786 1.00 97.94 186 ASN A CA 1
ATOM 1458 C C . ASN A 1 186 ? -21.476 5.712 29.296 1.00 97.94 186 ASN A C 1
ATOM 1460 O O . ASN A 1 186 ? -21.274 5.826 28.086 1.00 97.94 186 ASN A O 1
ATOM 1464 N N . ALA A 1 187 ? -20.690 6.287 30.211 1.00 97.94 187 ALA A N 1
ATOM 1465 C CA . ALA A 1 187 ? -19.486 7.046 29.878 1.00 97.94 187 ALA A CA 1
ATOM 1466 C C . ALA A 1 187 ? -18.478 6.173 29.113 1.00 97.94 187 ALA A C 1
ATOM 1468 O O . ALA A 1 187 ? -18.090 6.514 27.998 1.00 97.94 187 ALA A O 1
ATOM 1469 N N . THR A 1 188 ? -18.179 4.972 29.627 1.00 98.06 188 THR A N 1
ATOM 1470 C CA . THR A 1 188 ? -17.283 4.001 28.971 1.00 98.06 188 THR A CA 1
ATOM 1471 C C . THR A 1 188 ? -17.742 3.684 27.543 1.00 98.06 188 THR A C 1
ATOM 1473 O O . THR A 1 188 ? -16.928 3.649 26.620 1.00 98.06 188 THR A O 1
ATOM 1476 N N . LYS A 1 189 ? -19.046 3.459 27.325 1.00 98.00 189 LYS A N 1
ATOM 1477 C CA . LYS A 1 189 ? -19.605 3.188 25.988 1.00 98.00 189 LYS A CA 1
ATOM 1478 C C . LYS A 1 189 ? -19.421 4.367 25.033 1.00 98.00 189 LYS A C 1
ATOM 1480 O O . LYS A 1 189 ? -19.081 4.155 23.872 1.00 98.00 189 LYS A O 1
ATOM 1485 N N . ASN A 1 190 ? -19.637 5.593 25.500 1.00 97.62 190 ASN A N 1
ATOM 1486 C CA . ASN A 1 190 ? -19.488 6.789 24.670 1.00 97.62 190 ASN A CA 1
ATOM 1487 C C . ASN A 1 190 ? -18.020 7.066 24.317 1.00 97.62 190 ASN A C 1
ATOM 1489 O O . ASN A 1 190 ? -17.705 7.330 23.152 1.00 97.62 190 ASN A O 1
ATOM 1493 N N . ASP A 1 191 ? -17.122 6.934 25.290 1.00 96.19 191 ASP A N 1
ATOM 1494 C CA . ASP A 1 191 ? -15.686 7.150 25.102 1.00 96.19 191 ASP A CA 1
ATOM 1495 C C . ASP A 1 191 ? -15.101 6.119 24.134 1.00 96.19 191 ASP A C 1
ATOM 1497 O O . ASP A 1 191 ? -14.437 6.461 23.153 1.00 96.19 191 ASP A O 1
ATOM 1501 N N . THR A 1 192 ? -15.411 4.838 24.351 1.00 97.38 192 THR A N 1
ATOM 1502 C CA . THR A 1 192 ? -14.942 3.755 23.475 1.00 97.38 192 THR A CA 1
ATOM 1503 C C . THR A 1 192 ? -15.525 3.846 22.069 1.00 97.38 192 THR A C 1
ATOM 1505 O O . THR A 1 192 ? -14.799 3.616 21.104 1.00 97.38 192 THR A O 1
ATOM 1508 N N . LYS A 1 193 ? -16.792 4.258 21.916 1.00 97.31 193 LYS A N 1
ATOM 1509 C CA . LYS A 1 193 ? -17.393 4.535 20.602 1.00 97.31 193 LYS A CA 1
ATOM 1510 C C . LYS A 1 193 ? -16.630 5.628 19.854 1.00 97.31 193 LYS A C 1
ATOM 1512 O O . LYS A 1 193 ? -16.342 5.463 18.670 1.00 97.31 193 LYS A O 1
ATOM 1517 N N . THR A 1 194 ? -16.292 6.719 20.537 1.00 97.25 194 THR A N 1
ATOM 1518 C CA . THR A 1 194 ? -15.534 7.834 19.949 1.00 97.25 194 THR A CA 1
ATOM 1519 C C . THR A 1 194 ? -14.138 7.382 19.528 1.00 97.25 194 THR A C 1
ATOM 1521 O O . THR A 1 194 ? -13.725 7.632 18.396 1.00 97.25 194 THR A O 1
ATOM 1524 N N . ASN A 1 195 ? -13.441 6.641 20.392 1.00 95.50 195 ASN A N 1
ATOM 1525 C CA . ASN A 1 195 ? -12.124 6.088 20.079 1.00 95.50 195 ASN A CA 1
ATOM 1526 C C . ASN A 1 195 ? -12.175 5.139 18.878 1.00 95.50 195 ASN A C 1
ATOM 1528 O O . ASN A 1 195 ? -11.373 5.279 17.959 1.00 95.50 195 ASN A O 1
ATOM 1532 N N . LEU A 1 196 ? -13.154 4.230 18.836 1.00 97.38 196 LEU A N 1
ATOM 1533 C CA . LEU A 1 196 ? -13.341 3.311 17.716 1.00 97.38 196 LEU A CA 1
ATOM 1534 C C . LEU A 1 196 ? -13.592 4.064 16.404 1.00 97.38 196 LEU A C 1
ATOM 1536 O O . LEU A 1 196 ? -13.035 3.700 15.372 1.00 97.38 196 LEU A O 1
ATOM 1540 N N . GLN A 1 197 ? -14.401 5.124 16.443 1.00 97.31 197 GLN A N 1
ATOM 1541 C CA . GLN A 1 197 ? -14.685 5.945 15.270 1.00 97.31 197 GLN A CA 1
ATOM 1542 C C . GLN A 1 197 ? -13.444 6.704 14.782 1.00 97.31 197 GLN A C 1
ATOM 1544 O O . GLN A 1 197 ? -13.184 6.738 13.581 1.00 97.31 197 GLN A O 1
ATOM 1549 N N . ASN A 1 198 ? -12.645 7.254 15.696 1.00 96.50 198 ASN A N 1
ATOM 1550 C CA . ASN A 1 198 ? -11.388 7.915 15.349 1.00 96.50 198 ASN A CA 1
ATOM 1551 C C . ASN A 1 198 ? -10.403 6.938 14.692 1.00 96.50 198 ASN A C 1
ATOM 1553 O O . ASN A 1 198 ? -9.843 7.252 13.644 1.00 96.50 198 ASN A O 1
ATOM 1557 N N . THR A 1 199 ? -10.245 5.734 15.248 1.00 97.50 199 THR A N 1
ATOM 1558 C CA . THR A 1 199 ? -9.375 4.704 14.664 1.00 97.50 199 THR A CA 1
ATOM 1559 C C . THR A 1 199 ? -9.900 4.209 13.316 1.00 97.50 199 THR A C 1
ATOM 1561 O O . THR A 1 199 ? -9.117 4.018 12.387 1.00 97.50 199 THR A O 1
ATOM 1564 N N . LEU A 1 200 ? -11.220 4.059 13.160 1.00 98.06 200 LEU A N 1
ATOM 1565 C CA . LEU A 1 200 ? -11.828 3.700 11.877 1.00 98.06 200 LEU A CA 1
ATOM 1566 C C . LEU A 1 200 ? -11.540 4.759 10.803 1.00 98.06 200 LEU A C 1
ATOM 1568 O O . LEU A 1 200 ? -11.181 4.407 9.682 1.00 98.06 200 LEU A O 1
ATOM 1572 N N . ASN A 1 201 ? -11.626 6.046 11.150 1.00 97.75 201 ASN A N 1
ATOM 1573 C CA . ASN A 1 201 ? -11.273 7.130 10.233 1.00 97.75 201 ASN A CA 1
ATOM 1574 C C . ASN A 1 201 ? -9.801 7.044 9.794 1.00 97.75 201 ASN A C 1
ATOM 1576 O O . ASN A 1 201 ? -9.510 7.238 8.616 1.00 97.75 201 ASN A O 1
ATOM 1580 N N . SER A 1 202 ? -8.879 6.706 10.703 1.00 96.12 202 SER A N 1
ATOM 1581 C CA . SER A 1 202 ? -7.468 6.488 10.355 1.00 96.12 202 SER A CA 1
ATOM 1582 C C . SER A 1 202 ? -7.273 5.334 9.365 1.00 96.12 202 SER A C 1
ATOM 1584 O O . SER A 1 202 ? -6.479 5.471 8.437 1.00 96.12 202 SER A O 1
ATOM 1586 N N . VAL A 1 203 ? -8.021 4.232 9.511 1.00 98.50 203 VAL A N 1
ATOM 1587 C CA . VAL A 1 203 ? -7.996 3.116 8.545 1.00 98.50 203 VAL A CA 1
ATOM 1588 C C . VAL A 1 203 ? -8.497 3.566 7.175 1.00 98.50 203 VAL A C 1
ATOM 1590 O O . VAL A 1 203 ? -7.837 3.303 6.175 1.00 98.50 203 VAL A O 1
ATOM 1593 N N . VAL A 1 204 ? -9.616 4.294 7.124 1.00 98.44 204 VAL A N 1
ATOM 1594 C CA . VAL A 1 204 ? -10.185 4.806 5.865 1.00 98.44 204 VAL A CA 1
ATOM 1595 C C . VAL A 1 204 ? -9.206 5.734 5.141 1.00 98.44 204 VAL A C 1
ATOM 1597 O O . VAL A 1 204 ? -9.077 5.664 3.920 1.00 98.44 204 VAL A O 1
ATOM 1600 N N . ILE A 1 205 ? -8.494 6.594 5.877 1.00 97.69 205 ILE A N 1
ATOM 1601 C CA . ILE A 1 205 ? -7.465 7.471 5.302 1.00 97.69 205 ILE A CA 1
ATOM 1602 C C . ILE A 1 205 ? -6.324 6.638 4.708 1.00 97.69 205 ILE A C 1
ATOM 1604 O O . ILE A 1 205 ? -5.988 6.834 3.542 1.00 97.69 205 ILE A O 1
ATOM 1608 N N . ALA A 1 206 ? -5.779 5.682 5.468 1.00 98.19 206 ALA A N 1
ATOM 1609 C CA . ALA A 1 206 ? -4.694 4.820 4.997 1.00 98.19 206 ALA A CA 1
ATOM 1610 C C . ALA A 1 206 ? -5.100 3.993 3.763 1.00 98.19 206 ALA A C 1
ATOM 1612 O O . ALA A 1 206 ? -4.317 3.837 2.829 1.00 98.19 206 ALA A O 1
ATOM 1613 N N . GLU A 1 207 ? -6.341 3.504 3.725 1.00 98.25 207 GLU A N 1
ATOM 1614 C CA . GLU A 1 207 ? -6.875 2.748 2.591 1.00 98.25 207 GLU A CA 1
ATOM 1615 C C . GLU A 1 207 ? -7.010 3.621 1.340 1.00 98.25 207 GLU A C 1
ATOM 1617 O O . GLU A 1 207 ? -6.624 3.206 0.248 1.00 98.25 207 GLU A O 1
ATOM 1622 N N . LYS A 1 208 ? -7.477 4.864 1.497 1.00 98.25 208 LYS A N 1
ATOM 1623 C CA . LYS A 1 208 ? -7.559 5.824 0.393 1.00 98.25 208 LYS A CA 1
ATOM 1624 C C . LYS A 1 208 ? -6.178 6.204 -0.143 1.00 98.25 208 LYS A C 1
ATOM 1626 O O . LYS A 1 208 ? -6.009 6.306 -1.355 1.00 98.25 208 LYS A O 1
ATOM 1631 N N . GLU A 1 209 ? -5.198 6.421 0.732 1.00 97.88 209 GLU A N 1
ATOM 1632 C CA . GLU A 1 209 ? -3.814 6.695 0.323 1.00 97.88 209 GLU A CA 1
ATOM 1633 C C . GLU A 1 209 ? -3.228 5.524 -0.473 1.00 97.88 209 GLU A C 1
ATOM 1635 O O . GLU A 1 209 ? -2.667 5.739 -1.548 1.00 97.88 209 GLU A O 1
ATOM 1640 N N . PHE A 1 210 ? -3.421 4.293 0.008 1.00 98.50 210 PHE A N 1
ATOM 1641 C CA . PHE A 1 210 ? -2.994 3.079 -0.686 1.00 98.50 210 PHE A CA 1
ATOM 1642 C C . PHE A 1 210 ? -3.637 2.954 -2.077 1.00 98.50 210 PHE A C 1
ATOM 1644 O O . PHE A 1 210 ? -2.929 2.804 -3.072 1.00 98.50 210 PHE A O 1
ATOM 1651 N N . GLN A 1 211 ? -4.962 3.105 -2.169 1.00 98.19 211 GLN A N 1
ATOM 1652 C CA . GLN A 1 211 ? -5.688 3.042 -3.444 1.00 98.19 211 GLN A CA 1
ATOM 1653 C C . GLN A 1 211 ? -5.242 4.128 -4.430 1.00 98.19 211 GLN A C 1
ATOM 1655 O O . GLN A 1 211 ? -5.112 3.874 -5.628 1.00 98.19 211 GLN A O 1
ATOM 1660 N N . ASN A 1 212 ? -4.999 5.349 -3.948 1.00 98.06 212 ASN A N 1
ATOM 1661 C CA . ASN A 1 212 ? -4.494 6.427 -4.794 1.00 98.06 212 ASN A CA 1
ATOM 1662 C C . ASN A 1 212 ? -3.118 6.079 -5.375 1.00 98.06 212 ASN A C 1
ATOM 1664 O O . ASN A 1 212 ? -2.916 6.259 -6.573 1.00 98.06 212 ASN A O 1
ATOM 1668 N N . ALA A 1 213 ? -2.216 5.511 -4.570 1.00 98.44 213 ALA A N 1
ATOM 1669 C CA . ALA A 1 213 ? -0.900 5.088 -5.042 1.00 98.44 213 ALA A CA 1
ATOM 1670 C C . ALA A 1 213 ? -0.975 3.961 -6.090 1.00 98.44 213 ALA A C 1
ATOM 1672 O O . ALA A 1 213 ? -0.241 3.994 -7.078 1.00 98.44 213 ALA A O 1
ATOM 1673 N N . GLU A 1 214 ? -1.889 2.996 -5.931 1.00 98.12 214 GLU A N 1
ATOM 1674 C CA . GLU A 1 214 ? -2.137 1.971 -6.957 1.00 98.12 214 GLU A CA 1
ATOM 1675 C C . GLU A 1 214 ? -2.645 2.581 -8.271 1.00 98.12 214 GLU A C 1
ATOM 1677 O O . GLU A 1 214 ? -2.210 2.189 -9.358 1.00 98.12 214 GLU A O 1
ATOM 1682 N N . ASN A 1 215 ? -3.556 3.551 -8.184 1.00 98.06 215 ASN A N 1
ATOM 1683 C CA . ASN A 1 215 ? -4.084 4.248 -9.354 1.00 98.06 215 ASN A CA 1
ATOM 1684 C C . ASN A 1 215 ? -3.010 5.092 -10.052 1.00 98.06 215 ASN A C 1
ATOM 1686 O O . ASN A 1 215 ? -2.941 5.091 -11.283 1.00 98.06 215 ASN A O 1
ATOM 1690 N N . ASP A 1 216 ? -2.147 5.763 -9.289 1.00 97.25 216 ASP A N 1
ATOM 1691 C CA . ASP A 1 216 ? -1.021 6.519 -9.833 1.00 97.25 216 ASP A CA 1
ATOM 1692 C C . ASP A 1 216 ? -0.022 5.611 -10.556 1.00 97.25 216 ASP A C 1
ATOM 1694 O O . ASP A 1 216 ? 0.346 5.918 -11.690 1.00 97.25 216 ASP A O 1
ATOM 1698 N N . LEU A 1 217 ? 0.330 4.450 -9.983 1.00 98.06 217 LEU A N 1
ATOM 1699 C CA . LEU A 1 217 ? 1.166 3.459 -10.670 1.00 98.06 217 LEU A CA 1
ATOM 1700 C C . LEU A 1 217 ? 0.536 3.032 -12.002 1.00 98.06 217 LEU A C 1
ATOM 1702 O O . LEU A 1 217 ? 1.202 3.039 -13.037 1.00 98.06 217 LEU A O 1
ATOM 1706 N N . ARG A 1 218 ? -0.757 2.682 -11.999 1.00 97.44 218 ARG A N 1
ATOM 1707 C CA . ARG A 1 218 ? -1.470 2.271 -13.222 1.00 97.44 218 ARG A CA 1
ATOM 1708 C C . ARG A 1 218 ? -1.429 3.356 -14.295 1.00 97.44 218 ARG A C 1
ATOM 1710 O O . ARG A 1 218 ? -1.182 3.046 -15.459 1.00 97.44 218 ARG A O 1
ATOM 1717 N N . ARG A 1 219 ? -1.648 4.616 -13.910 1.00 97.19 219 ARG A N 1
ATOM 1718 C CA . ARG A 1 219 ? -1.603 5.766 -14.821 1.00 97.19 219 ARG A CA 1
ATOM 1719 C C . ARG A 1 219 ? -0.205 5.965 -15.402 1.00 97.19 219 ARG A C 1
ATOM 1721 O O . ARG A 1 219 ? -0.066 6.031 -16.617 1.00 97.19 219 ARG A O 1
ATOM 1728 N N . VAL A 1 220 ? 0.825 5.993 -14.556 1.00 96.38 220 VAL A N 1
ATOM 1729 C CA . VAL A 1 220 ? 2.221 6.183 -14.982 1.00 96.38 220 VAL A CA 1
ATOM 1730 C C . VAL A 1 220 ? 2.673 5.074 -15.933 1.00 96.38 220 VAL A C 1
ATOM 1732 O O . VAL A 1 220 ? 3.283 5.365 -16.962 1.00 96.38 220 VAL A O 1
ATOM 1735 N N . LEU A 1 221 ? 2.318 3.817 -15.650 1.00 96.12 221 LEU A N 1
ATOM 1736 C CA . LEU A 1 221 ? 2.628 2.693 -16.536 1.00 96.12 221 LEU A CA 1
ATOM 1737 C C . LEU A 1 221 ? 1.874 2.775 -17.867 1.00 96.12 221 LEU A C 1
ATOM 1739 O O . LEU A 1 221 ? 2.459 2.525 -18.922 1.00 96.12 221 LEU A O 1
ATOM 1743 N N . SER A 1 222 ? 0.593 3.146 -17.846 1.00 95.94 222 SER A N 1
ATOM 1744 C CA . SER A 1 222 ? -0.209 3.319 -19.062 1.00 95.94 222 SER A CA 1
ATOM 1745 C C . SER A 1 222 ? 0.355 4.431 -19.954 1.00 95.94 222 SER A C 1
ATOM 1747 O O . SER A 1 222 ? 0.679 4.195 -21.118 1.00 95.94 222 SER A O 1
ATOM 1749 N N . ASP A 1 223 ? 0.554 5.626 -19.401 1.00 94.06 223 ASP A N 1
ATOM 1750 C CA . ASP A 1 223 ? 1.052 6.789 -20.145 1.00 94.06 223 ASP A CA 1
ATOM 1751 C C . ASP A 1 223 ? 2.503 6.575 -20.610 1.00 94.06 223 ASP A C 1
ATOM 1753 O O . ASP A 1 223 ? 2.891 6.918 -21.735 1.00 94.06 223 ASP A O 1
ATOM 1757 N N . GLY A 1 224 ? 3.317 5.967 -19.744 1.00 94.69 224 GLY A N 1
ATOM 1758 C CA . GLY A 1 224 ? 4.710 5.642 -20.008 1.00 94.69 224 GLY A CA 1
ATOM 1759 C C . GLY A 1 224 ? 4.883 4.594 -21.103 1.00 94.69 224 GLY A C 1
ATOM 1760 O O . GLY A 1 224 ? 5.703 4.798 -22.000 1.00 94.69 224 GLY A O 1
ATOM 1761 N N . SER A 1 225 ? 4.090 3.519 -21.073 1.00 92.94 225 SER A N 1
ATOM 1762 C CA . SER A 1 225 ? 4.113 2.470 -22.100 1.00 92.94 225 SER A CA 1
ATOM 1763 C C . SER A 1 225 ? 3.605 2.968 -23.454 1.00 92.94 225 SER A C 1
ATOM 1765 O O . SER A 1 225 ? 4.214 2.647 -24.476 1.00 92.94 225 SER A O 1
ATOM 1767 N N . GLY A 1 226 ? 2.569 3.817 -23.474 1.00 93.12 226 GLY A N 1
ATOM 1768 C CA . GLY A 1 226 ? 2.108 4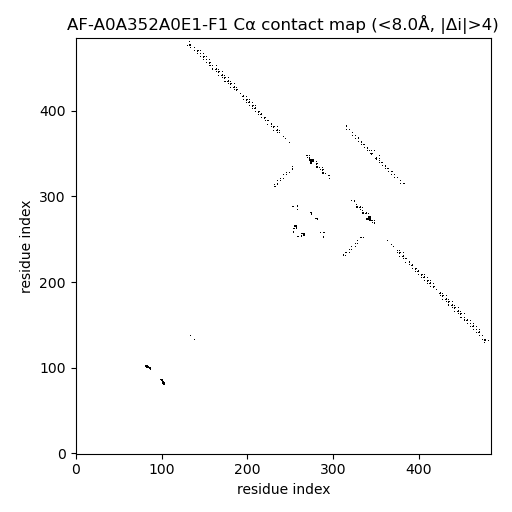.492 -24.690 1.00 93.12 226 GLY A CA 1
ATOM 1769 C C . GLY A 1 226 ? 3.206 5.357 -25.312 1.00 93.12 226 GLY A C 1
ATOM 1770 O O . GLY A 1 226 ? 3.564 5.171 -26.471 1.00 93.12 226 GLY A O 1
ATOM 1771 N N . SER A 1 227 ? 3.832 6.220 -24.508 1.00 94.31 227 SER A N 1
ATOM 1772 C CA . SER A 1 227 ? 4.942 7.073 -24.963 1.00 94.31 227 SER A CA 1
ATOM 1773 C C . SER A 1 227 ? 6.144 6.266 -25.472 1.00 94.31 227 SER A C 1
ATOM 1775 O O . SER A 1 227 ? 6.795 6.651 -26.444 1.00 94.31 227 SER A O 1
ATOM 1777 N N . LEU A 1 228 ? 6.464 5.147 -24.813 1.00 94.81 228 LEU A N 1
ATOM 1778 C CA . LEU A 1 228 ? 7.551 4.260 -25.226 1.00 94.81 228 LEU A CA 1
ATOM 1779 C C . LEU A 1 228 ? 7.248 3.583 -26.568 1.00 94.81 228 LEU A C 1
ATOM 1781 O O . LEU A 1 228 ? 8.138 3.475 -27.411 1.00 94.81 228 LEU A O 1
ATOM 1785 N N . ARG A 1 229 ? 6.001 3.154 -26.786 1.00 92.25 229 ARG A N 1
ATOM 1786 C CA . ARG A 1 229 ? 5.567 2.605 -28.075 1.00 92.25 229 ARG A CA 1
ATOM 1787 C C . ARG A 1 229 ? 5.752 3.629 -29.194 1.00 92.25 229 ARG A C 1
ATOM 1789 O O . ARG A 1 229 ? 6.392 3.302 -30.187 1.00 92.25 229 ARG A O 1
ATOM 1796 N N . ASP A 1 230 ? 5.303 4.866 -28.997 1.00 92.62 230 ASP A N 1
ATOM 1797 C CA . ASP A 1 230 ? 5.426 5.931 -30.002 1.00 92.62 230 ASP A CA 1
ATOM 1798 C C . ASP A 1 230 ? 6.899 6.240 -30.344 1.00 92.62 230 ASP A C 1
ATOM 1800 O O . ASP A 1 230 ? 7.251 6.494 -31.498 1.00 92.62 230 ASP A O 1
ATOM 1804 N N . LEU A 1 231 ? 7.799 6.198 -29.353 1.00 95.69 231 LEU A N 1
ATOM 1805 C CA . LEU A 1 231 ? 9.242 6.339 -29.588 1.00 95.69 231 LEU A CA 1
ATOM 1806 C C . LEU A 1 231 ? 9.818 5.158 -30.375 1.00 95.69 231 LEU A C 1
ATOM 1808 O O . LEU A 1 231 ? 10.646 5.361 -31.261 1.00 95.69 231 LEU A O 1
ATOM 1812 N N . ARG A 1 232 ? 9.380 3.931 -30.081 1.00 93.25 232 ARG A N 1
ATOM 1813 C CA . ARG A 1 232 ? 9.819 2.737 -30.813 1.00 93.25 232 ARG A CA 1
ATOM 1814 C C . ARG A 1 232 ? 9.312 2.740 -32.255 1.00 93.25 232 ARG A C 1
ATOM 1816 O O . ARG A 1 232 ? 10.081 2.391 -33.144 1.00 93.25 232 ARG A O 1
ATOM 1823 N N . GLU A 1 233 ? 8.090 3.204 -32.509 1.00 90.81 233 GLU A N 1
ATOM 1824 C CA . GLU A 1 233 ? 7.575 3.429 -33.868 1.00 90.81 233 GLU A CA 1
ATOM 1825 C C . GLU A 1 233 ? 8.442 4.437 -34.637 1.00 90.81 233 GLU A C 1
ATOM 1827 O O . GLU A 1 233 ? 8.861 4.165 -35.762 1.00 90.81 233 GLU A O 1
ATOM 1832 N N . LYS A 1 234 ? 8.821 5.558 -34.006 1.00 91.94 234 LYS A N 1
ATOM 1833 C CA . LYS A 1 234 ? 9.786 6.511 -34.590 1.00 91.94 234 LYS A CA 1
ATOM 1834 C C . LYS A 1 234 ? 11.155 5.879 -34.850 1.00 91.94 234 LYS A C 1
ATOM 1836 O O . LYS A 1 234 ? 11.786 6.201 -35.852 1.00 91.94 234 LYS A O 1
ATOM 1841 N N . GLY A 1 235 ? 11.607 4.979 -33.977 1.00 93.25 235 GLY A N 1
ATOM 1842 C CA . GLY A 1 235 ? 12.831 4.201 -34.169 1.00 93.25 235 GLY A CA 1
ATOM 1843 C C . GLY A 1 235 ? 12.774 3.313 -35.414 1.00 93.25 235 GLY A C 1
ATOM 1844 O O . GLY A 1 235 ? 13.720 3.307 -36.195 1.00 93.25 235 GLY A O 1
ATOM 1845 N N . LEU A 1 236 ? 11.651 2.628 -35.651 1.00 90.94 236 LEU A N 1
ATOM 1846 C CA . LEU A 1 236 ? 11.444 1.825 -36.864 1.00 90.94 236 LEU A CA 1
ATOM 1847 C C . LEU A 1 236 ? 11.451 2.695 -38.131 1.00 90.94 236 LEU A C 1
ATOM 1849 O O . LEU A 1 236 ? 12.122 2.352 -39.099 1.00 90.94 236 LEU A O 1
ATOM 1853 N N . ILE A 1 237 ? 10.801 3.864 -38.097 1.00 90.38 237 ILE A N 1
ATOM 1854 C CA . ILE A 1 237 ? 10.842 4.835 -39.206 1.00 90.38 237 ILE A CA 1
ATOM 1855 C C . ILE A 1 237 ? 12.282 5.305 -39.471 1.00 90.38 237 ILE A C 1
ATOM 1857 O O . ILE A 1 237 ? 12.695 5.437 -40.623 1.00 90.38 237 ILE A O 1
ATOM 1861 N N . ALA A 1 238 ? 13.068 5.542 -38.417 1.00 94.06 238 ALA A N 1
ATOM 1862 C CA . ALA A 1 238 ? 14.471 5.922 -38.553 1.00 94.06 238 ALA A CA 1
ATOM 1863 C C . ALA A 1 238 ? 15.321 4.800 -39.175 1.00 94.06 238 ALA A C 1
ATOM 1865 O O . ALA A 1 238 ? 16.236 5.098 -39.944 1.00 94.06 238 ALA A O 1
ATOM 1866 N N . ILE A 1 239 ? 15.013 3.530 -38.876 1.00 93.88 239 ILE A N 1
ATOM 1867 C CA . ILE A 1 239 ? 15.639 2.369 -39.525 1.00 93.88 239 ILE A CA 1
ATOM 1868 C C . ILE A 1 239 ? 15.315 2.370 -41.022 1.00 93.88 239 ILE A C 1
ATOM 1870 O O . ILE A 1 239 ? 16.243 2.329 -41.824 1.00 93.88 239 ILE A O 1
ATOM 1874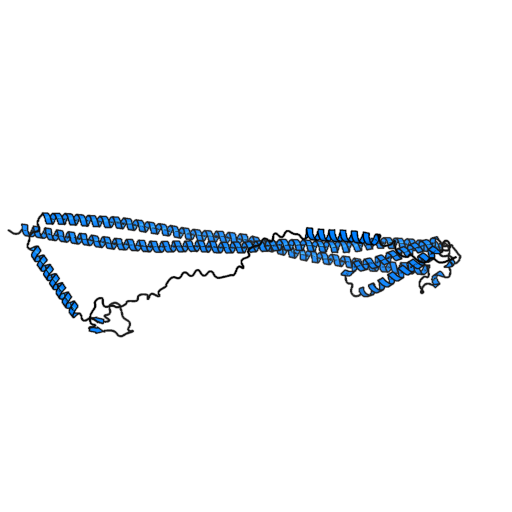 N N . ASP A 1 240 ? 14.043 2.491 -41.409 1.00 91.06 240 ASP A N 1
ATOM 1875 C CA . ASP A 1 240 ? 13.634 2.507 -42.824 1.00 91.06 240 ASP A CA 1
ATOM 1876 C C . ASP A 1 240 ? 14.291 3.651 -43.618 1.00 91.06 240 ASP A C 1
ATOM 1878 O O . ASP A 1 240 ? 14.733 3.464 -44.759 1.00 91.06 240 ASP A O 1
ATOM 1882 N N . ALA A 1 241 ? 14.401 4.836 -43.008 1.00 92.69 241 ALA A N 1
ATOM 1883 C CA . ALA A 1 241 ? 15.082 5.981 -43.607 1.00 92.69 241 ALA A CA 1
ATOM 1884 C C . ALA A 1 241 ? 16.581 5.713 -43.818 1.00 92.69 241 ALA A C 1
ATOM 1886 O O . ALA A 1 241 ? 17.116 6.016 -44.886 1.00 92.69 241 ALA A O 1
ATOM 1887 N N . LEU A 1 242 ? 17.251 5.115 -42.825 1.00 96.50 242 LEU A N 1
ATOM 1888 C CA . LEU A 1 242 ? 18.667 4.770 -42.924 1.00 96.50 242 LEU A CA 1
ATOM 1889 C C . LEU A 1 242 ? 18.894 3.669 -43.967 1.00 96.50 242 LEU A C 1
ATOM 1891 O O . LEU A 1 242 ? 19.766 3.825 -44.809 1.00 96.50 242 LEU A O 1
ATOM 1895 N N . ILE A 1 243 ? 18.066 2.619 -43.991 1.00 95.81 243 ILE A N 1
ATOM 1896 C CA . ILE A 1 243 ? 18.110 1.569 -45.023 1.00 95.81 243 ILE A CA 1
ATOM 1897 C C . ILE A 1 243 ? 18.035 2.186 -46.419 1.00 95.81 243 ILE A C 1
ATOM 1899 O O . ILE A 1 243 ? 18.871 1.880 -47.262 1.00 95.81 243 ILE A O 1
ATOM 1903 N N . SER A 1 244 ? 17.064 3.070 -46.658 1.00 94.94 244 SER A N 1
ATOM 1904 C CA . SER A 1 244 ? 16.867 3.695 -47.974 1.00 94.94 244 SER A CA 1
ATOM 1905 C C . SER A 1 244 ? 18.103 4.474 -48.439 1.00 94.94 244 SER A C 1
ATOM 1907 O O . SER A 1 244 ? 18.439 4.446 -49.621 1.00 94.94 244 SER A O 1
ATOM 1909 N N . MET A 1 245 ? 18.801 5.128 -47.506 1.00 96.50 245 MET A N 1
ATOM 1910 C CA . MET A 1 245 ? 20.061 5.825 -47.766 1.00 96.50 245 MET A CA 1
ATOM 1911 C C . MET A 1 245 ? 21.197 4.843 -48.063 1.00 96.50 245 MET A C 1
ATOM 1913 O O . MET A 1 245 ? 21.851 4.968 -4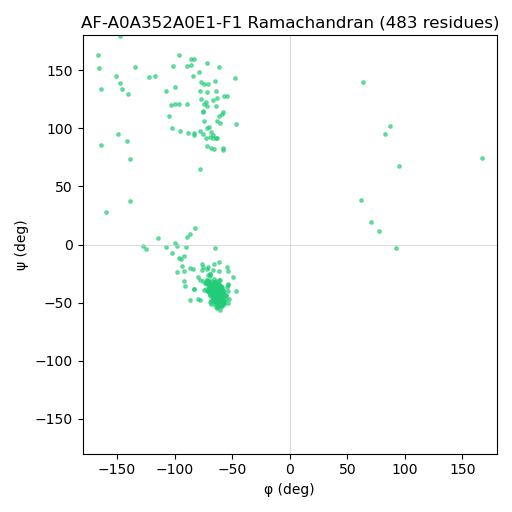9.091 1.00 96.50 245 MET A O 1
ATOM 1917 N N . LEU A 1 246 ? 21.374 3.813 -47.227 1.00 98.44 246 LEU A N 1
ATOM 1918 C CA . LEU A 1 246 ? 22.436 2.823 -47.416 1.00 98.44 246 LEU A CA 1
ATOM 1919 C C . LEU A 1 246 ? 22.280 2.042 -48.724 1.00 98.44 246 LEU A C 1
ATOM 1921 O O . LEU A 1 246 ? 23.283 1.753 -49.365 1.00 98.44 246 LEU A O 1
ATOM 1925 N N . VAL A 1 247 ? 21.049 1.721 -49.142 1.00 97.69 247 VAL A N 1
ATOM 1926 C CA . VAL A 1 247 ? 20.790 1.085 -50.447 1.00 97.69 247 VAL A CA 1
ATOM 1927 C C . VAL A 1 247 ? 21.328 1.952 -51.580 1.00 97.69 247 VAL A C 1
ATOM 1929 O O . VAL A 1 247 ? 22.010 1.433 -52.460 1.00 97.69 247 VAL A O 1
ATOM 1932 N N . LYS A 1 248 ? 21.032 3.256 -51.550 1.00 97.50 248 LYS A N 1
ATOM 1933 C CA . LYS A 1 248 ? 21.489 4.206 -52.566 1.00 97.50 248 LYS A CA 1
ATOM 1934 C C . LYS A 1 248 ? 23.017 4.322 -52.556 1.00 97.50 248 LYS A C 1
ATOM 1936 O O . LYS A 1 248 ? 23.639 4.077 -53.584 1.00 97.50 248 LYS A O 1
ATOM 1941 N N . ASP A 1 249 ? 23.613 4.609 -51.399 1.00 98.31 249 ASP A N 1
ATOM 1942 C CA . ASP A 1 249 ? 25.063 4.804 -51.269 1.00 98.31 249 ASP A CA 1
ATOM 1943 C C . ASP A 1 249 ? 25.840 3.544 -51.708 1.00 98.31 249 ASP A C 1
ATOM 1945 O O . ASP A 1 249 ? 26.845 3.626 -52.412 1.00 98.31 249 ASP A O 1
ATOM 1949 N N . LEU A 1 250 ? 25.363 2.346 -51.339 1.00 98.38 250 LEU A N 1
ATOM 1950 C CA . LEU A 1 250 ? 25.968 1.067 -51.738 1.00 98.38 250 LEU A CA 1
ATOM 1951 C C . LEU A 1 250 ? 25.821 0.747 -53.233 1.00 98.38 250 LEU A C 1
ATOM 1953 O O . LEU A 1 250 ? 26.612 -0.053 -53.748 1.00 98.38 250 LEU A O 1
ATOM 1957 N N . ASP A 1 251 ? 24.801 1.284 -53.904 1.00 97.00 251 ASP A N 1
ATOM 1958 C CA . ASP A 1 251 ? 24.631 1.160 -55.354 1.00 97.00 251 ASP A CA 1
ATOM 1959 C C . ASP A 1 251 ? 25.563 2.127 -56.089 1.00 97.00 251 ASP A C 1
ATOM 1961 O O . ASP A 1 251 ? 26.327 1.699 -56.951 1.00 97.00 251 ASP A O 1
ATOM 1965 N N . ASP A 1 252 ? 25.601 3.397 -55.679 1.00 97.75 252 ASP A N 1
ATOM 1966 C CA . ASP A 1 252 ? 26.460 4.421 -56.284 1.00 97.75 252 ASP A CA 1
ATOM 1967 C C . ASP A 1 252 ? 27.953 4.087 -56.136 1.00 97.75 252 ASP A C 1
ATOM 1969 O O . ASP A 1 252 ? 28.718 4.175 -57.104 1.00 97.75 252 ASP A O 1
ATOM 1973 N N . LEU A 1 253 ? 28.366 3.601 -54.960 1.00 98.38 253 LEU A N 1
ATOM 1974 C CA . LEU A 1 253 ? 29.721 3.092 -54.723 1.00 98.38 253 LEU A CA 1
ATOM 1975 C C . LEU A 1 253 ? 30.091 1.947 -55.674 1.00 98.38 253 LEU A C 1
ATOM 1977 O O . LEU A 1 253 ? 31.202 1.892 -56.202 1.00 98.38 253 LEU A O 1
ATOM 1981 N N . ASP A 1 254 ? 29.170 1.015 -55.888 1.00 97.75 254 ASP A N 1
ATOM 1982 C CA . ASP A 1 254 ? 29.400 -0.173 -56.704 1.00 97.75 254 ASP A CA 1
ATOM 1983 C C . ASP A 1 254 ? 29.334 0.126 -58.206 1.00 97.75 254 ASP A C 1
ATOM 1985 O O . ASP A 1 254 ? 30.075 -0.473 -58.980 1.00 97.75 254 ASP A O 1
ATOM 1989 N N . ASN A 1 255 ? 28.526 1.107 -58.615 1.00 96.00 255 ASN A N 1
ATOM 1990 C CA . ASN A 1 255 ? 28.513 1.641 -59.975 1.00 96.00 255 ASN A CA 1
ATOM 1991 C C . ASN A 1 255 ? 29.873 2.256 -60.359 1.00 96.00 255 ASN A C 1
ATOM 1993 O O . ASN A 1 255 ? 30.288 2.128 -61.511 1.00 96.00 255 ASN A O 1
ATOM 1997 N N . LEU A 1 256 ? 30.585 2.888 -59.412 1.00 96.88 256 LEU A N 1
ATOM 1998 C CA . LEU A 1 256 ? 31.943 3.401 -59.640 1.00 96.88 256 LEU A CA 1
ATOM 1999 C C . LEU A 1 256 ? 33.015 2.298 -59.558 1.00 96.88 256 LEU A C 1
ATOM 2001 O O . LEU A 1 256 ? 33.924 2.255 -60.390 1.00 96.88 256 LEU A O 1
ATOM 2005 N N . LEU A 1 257 ? 32.963 1.448 -58.526 1.00 96.62 257 LEU A N 1
ATOM 2006 C CA . LEU A 1 257 ? 34.036 0.492 -58.221 1.00 96.62 257 LEU A CA 1
ATOM 2007 C C . LEU A 1 257 ? 33.919 -0.849 -58.963 1.00 96.62 257 LEU A C 1
ATOM 2009 O O . LEU A 1 257 ? 34.920 -1.555 -59.057 1.00 96.62 257 LEU A O 1
ATOM 2013 N N . GLY A 1 258 ? 32.741 -1.221 -59.469 1.00 94.81 258 GLY A N 1
ATOM 2014 C CA . GLY A 1 258 ? 32.523 -2.477 -60.196 1.00 94.81 258 GLY A CA 1
ATOM 2015 C C . GLY A 1 258 ? 32.793 -3.738 -59.363 1.00 94.81 258 GLY A C 1
ATOM 2016 O O . GLY A 1 258 ? 33.368 -4.712 -59.850 1.00 94.81 258 GLY A O 1
ATOM 2017 N N . VAL A 1 259 ? 32.431 -3.737 -58.078 1.00 94.69 259 VAL A N 1
ATOM 2018 C CA . VAL A 1 259 ? 32.830 -4.792 -57.126 1.00 94.69 259 VAL A CA 1
ATOM 2019 C C . VAL A 1 259 ? 31.927 -6.020 -57.200 1.00 94.69 259 VAL A C 1
ATOM 2021 O O . VAL A 1 259 ? 32.414 -7.153 -57.045 1.00 94.69 259 VAL A O 1
ATOM 2024 N N . THR A 1 260 ? 30.623 -5.813 -57.389 1.00 91.88 260 THR A N 1
ATOM 2025 C CA . THR A 1 260 ? 29.645 -6.900 -57.521 1.00 91.88 260 THR A CA 1
ATOM 2026 C C . THR A 1 260 ? 29.588 -7.451 -58.939 1.00 91.88 260 THR A C 1
ATOM 2028 O O . THR A 1 260 ? 29.960 -6.790 -59.904 1.00 91.88 260 THR A O 1
ATOM 2031 N N . ASP A 1 261 ? 29.073 -8.674 -59.086 1.00 89.31 261 ASP A N 1
ATOM 2032 C CA . ASP A 1 261 ? 28.877 -9.285 -60.406 1.00 89.31 261 ASP A CA 1
ATOM 2033 C C . ASP A 1 261 ? 27.917 -8.476 -61.292 1.00 89.31 261 ASP A C 1
ATOM 2035 O O . ASP A 1 261 ? 28.086 -8.453 -62.508 1.00 89.31 261 ASP A O 1
ATOM 2039 N N . ALA A 1 262 ? 26.945 -7.779 -60.692 1.00 88.25 262 ALA A N 1
ATOM 2040 C CA . ALA A 1 262 ? 25.970 -6.965 -61.416 1.00 88.25 262 ALA A CA 1
ATOM 2041 C C . ALA A 1 262 ? 26.596 -5.719 -62.063 1.00 88.25 262 ALA A C 1
ATOM 2043 O O . ALA A 1 262 ? 26.169 -5.316 -63.144 1.00 88.25 262 ALA A O 1
ATOM 2044 N N . ASN A 1 263 ? 27.612 -5.138 -61.418 1.00 92.12 263 ASN A N 1
ATOM 2045 C CA . ASN A 1 263 ? 28.237 -3.884 -61.837 1.00 92.12 263 ASN A CA 1
ATOM 2046 C C . ASN A 1 263 ? 29.696 -4.041 -62.291 1.00 92.12 263 ASN A C 1
ATOM 2048 O O . ASN A 1 263 ? 30.339 -3.045 -62.608 1.00 92.12 263 ASN A O 1
ATOM 2052 N N . ARG A 1 264 ? 30.225 -5.270 -62.378 1.00 91.50 264 ARG A N 1
ATOM 2053 C CA . ARG A 1 264 ? 31.645 -5.536 -62.675 1.00 91.50 264 ARG A CA 1
ATOM 2054 C C . ARG A 1 264 ? 32.163 -4.858 -63.939 1.00 91.50 264 ARG A C 1
ATOM 2056 O O . ARG A 1 264 ? 33.308 -4.453 -63.975 1.00 91.50 264 ARG A O 1
ATOM 2063 N N . ASN A 1 265 ? 31.319 -4.745 -64.956 1.00 92.56 265 ASN A N 1
ATOM 2064 C CA . ASN A 1 265 ? 31.663 -4.159 -66.248 1.00 92.56 265 ASN A CA 1
ATOM 2065 C C . ASN A 1 265 ? 31.412 -2.642 -66.332 1.00 92.56 265 ASN A C 1
ATOM 2067 O O . ASN A 1 265 ? 31.663 -2.029 -67.370 1.00 92.56 265 ASN A O 1
ATOM 2071 N N . LYS A 1 266 ? 30.871 -2.016 -65.277 1.00 92.00 266 LYS A N 1
ATOM 2072 C CA . LYS A 1 266 ? 30.510 -0.588 -65.276 1.00 92.00 266 LYS A CA 1
ATOM 2073 C C . LYS A 1 266 ? 31.728 0.326 -65.310 1.00 92.00 266 LYS A C 1
ATOM 2075 O O . LYS A 1 266 ? 31.618 1.438 -65.824 1.00 92.00 266 LYS A O 1
ATOM 2080 N N . ASN A 1 267 ? 32.867 -0.136 -64.798 1.00 92.06 267 ASN A N 1
ATOM 2081 C CA . ASN A 1 267 ? 34.095 0.645 -64.737 1.00 92.06 267 ASN A CA 1
ATOM 2082 C C . ASN A 1 267 ? 35.187 0.208 -65.721 1.00 92.06 267 ASN A C 1
ATOM 2084 O O . ASN A 1 267 ? 36.197 0.903 -65.800 1.00 92.06 267 ASN A O 1
ATOM 2088 N N . ASP A 1 268 ? 34.982 -0.846 -66.522 1.00 93.25 268 ASP A N 1
ATOM 2089 C CA . ASP A 1 268 ? 35.976 -1.400 -67.463 1.00 93.25 268 ASP A CA 1
ATOM 2090 C C . ASP A 1 268 ? 36.674 -0.324 -68.313 1.00 93.25 268 ASP A C 1
ATOM 2092 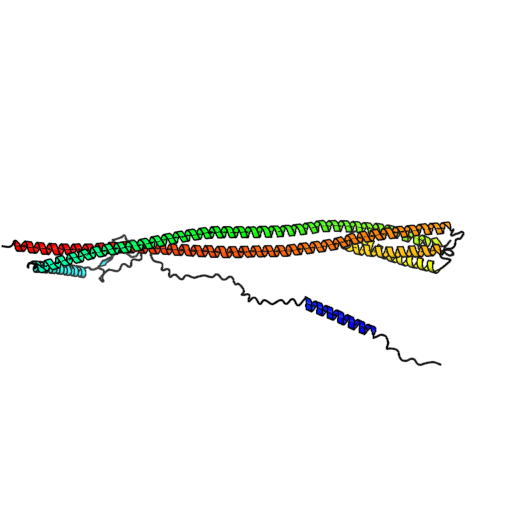O O . ASP A 1 268 ? 37.883 -0.370 -68.546 1.00 93.25 268 ASP A O 1
ATOM 2096 N N . SER A 1 269 ? 35.925 0.687 -68.773 1.00 93.75 269 SER A N 1
ATOM 2097 C CA . SER A 1 269 ? 36.469 1.741 -69.632 1.00 93.75 269 SER A CA 1
ATOM 2098 C C . SER A 1 269 ? 37.450 2.671 -68.917 1.00 93.75 269 SER A C 1
ATOM 2100 O O . SER A 1 269 ? 38.281 3.291 -69.581 1.00 93.75 269 SER A O 1
ATOM 2102 N N . PHE A 1 270 ? 37.356 2.810 -67.593 1.00 94.38 270 PHE A N 1
ATOM 2103 C CA . PHE A 1 270 ? 38.155 3.749 -66.801 1.00 94.38 270 PHE A CA 1
ATOM 2104 C C . PHE A 1 270 ? 38.953 3.117 -65.655 1.00 94.38 270 PHE A C 1
ATOM 2106 O O . PHE A 1 270 ? 39.746 3.804 -65.010 1.00 94.38 270 PHE A O 1
ATOM 2113 N N . GLU A 1 271 ? 38.802 1.817 -65.423 1.00 93.88 271 GLU A N 1
ATOM 2114 C CA . GLU A 1 271 ? 39.317 1.099 -64.260 1.00 93.88 271 GLU A CA 1
ATOM 2115 C C . GLU A 1 271 ? 40.828 1.292 -64.035 1.00 93.88 271 GLU A C 1
ATOM 2117 O O . GLU A 1 271 ? 41.274 1.452 -62.899 1.00 93.88 271 GLU A O 1
ATOM 2122 N N . THR A 1 272 ? 41.622 1.304 -65.112 1.00 95.19 272 THR A N 1
ATOM 2123 C CA . THR A 1 272 ? 43.090 1.468 -65.046 1.00 95.19 272 THR A CA 1
ATOM 2124 C C . THR A 1 272 ? 43.510 2.857 -64.546 1.00 95.19 272 THR A C 1
ATOM 2126 O O . THR A 1 272 ? 44.621 3.030 -64.049 1.00 95.19 272 THR A O 1
ATOM 2129 N N . TYR A 1 273 ? 42.633 3.855 -64.668 1.00 96.50 273 TYR A N 1
ATOM 2130 C CA . TYR A 1 273 ? 42.894 5.236 -64.260 1.00 96.50 273 TYR A CA 1
ATOM 2131 C C . TYR A 1 273 ? 42.408 5.541 -62.832 1.00 96.50 273 TYR A C 1
ATOM 2133 O O . TYR A 1 273 ? 42.868 6.507 -62.213 1.00 96.50 273 TYR A O 1
ATOM 2141 N N . LEU A 1 274 ? 41.512 4.707 -62.298 1.00 96.38 274 LEU A N 1
ATOM 2142 C CA . LEU A 1 274 ? 40.935 4.819 -60.961 1.00 96.38 274 LEU A CA 1
ATOM 2143 C C . LEU A 1 274 ? 41.955 4.382 -59.892 1.00 96.38 274 LEU A C 1
ATOM 2145 O O . LEU A 1 274 ? 42.358 3.221 -59.840 1.00 96.38 274 LEU A O 1
ATOM 2149 N N . GLY A 1 275 ? 42.394 5.313 -59.040 1.00 96.62 275 GLY A N 1
ATOM 2150 C CA . GLY A 1 275 ? 43.429 5.068 -58.024 1.00 96.62 275 GLY A CA 1
ATOM 2151 C C . GLY A 1 275 ? 44.844 4.868 -58.588 1.00 96.62 275 GLY A C 1
ATOM 2152 O O . GLY A 1 275 ? 45.703 4.305 -57.914 1.00 96.62 275 GLY A O 1
ATOM 2153 N N . ALA A 1 276 ? 45.115 5.304 -59.824 1.00 96.62 276 ALA A N 1
ATOM 2154 C CA . ALA A 1 276 ? 46.387 5.059 -60.512 1.00 96.62 276 ALA A CA 1
ATOM 2155 C C . ALA A 1 276 ? 47.634 5.651 -59.812 1.00 96.62 276 ALA A C 1
ATOM 2157 O O . ALA A 1 276 ? 48.741 5.161 -60.034 1.00 96.62 276 ALA A O 1
ATOM 2158 N N . LYS A 1 277 ? 47.483 6.680 -58.961 1.00 96.62 277 LYS A N 1
ATOM 2159 C CA . LYS A 1 277 ? 48.584 7.261 -58.164 1.00 96.62 277 LYS A CA 1
ATOM 2160 C C . LYS A 1 277 ? 48.976 6.380 -56.972 1.00 96.62 277 LYS A C 1
ATOM 2162 O O . LYS A 1 277 ? 50.147 6.364 -56.600 1.00 96.62 277 LYS A O 1
ATOM 2167 N N . ASP A 1 278 ? 48.028 5.638 -56.397 1.00 96.06 278 ASP A N 1
ATOM 2168 C CA . ASP A 1 278 ? 48.267 4.646 -55.343 1.00 96.06 278 ASP A CA 1
ATOM 2169 C C . ASP A 1 278 ? 47.246 3.504 -55.432 1.00 96.06 278 ASP A C 1
ATOM 2171 O O . ASP A 1 278 ? 46.167 3.563 -54.849 1.00 96.06 278 ASP A O 1
ATOM 2175 N N . SER A 1 279 ? 47.617 2.410 -56.100 1.00 91.25 279 SER A N 1
ATOM 2176 C CA . SER A 1 279 ? 46.747 1.230 -56.269 1.00 91.25 279 SER A CA 1
ATOM 2177 C C . SER A 1 279 ? 46.188 0.637 -54.962 1.00 91.25 279 SER A C 1
ATOM 2179 O O . SER A 1 279 ? 45.177 -0.067 -54.986 1.00 91.25 279 SER A O 1
ATOM 2181 N N . ARG A 1 280 ? 46.796 0.932 -53.802 1.00 96.69 280 ARG A N 1
ATOM 2182 C CA . ARG A 1 280 ? 46.321 0.450 -52.496 1.00 96.69 280 ARG A CA 1
ATOM 2183 C C . ARG A 1 280 ? 45.025 1.123 -52.053 1.00 96.69 280 ARG A C 1
ATOM 2185 O O . ARG A 1 280 ? 44.316 0.536 -51.238 1.00 96.69 280 ARG A O 1
ATOM 2192 N N . THR A 1 281 ? 44.718 2.343 -52.506 1.00 96.81 281 THR A N 1
ATOM 2193 C CA . THR A 1 281 ? 43.429 2.988 -52.185 1.00 96.81 281 THR A CA 1
ATOM 2194 C C . THR A 1 281 ? 42.279 2.238 -52.832 1.00 96.81 281 THR A C 1
ATOM 2196 O O . THR A 1 281 ? 41.339 1.873 -52.131 1.00 96.81 281 THR A O 1
ATOM 2199 N N . LYS A 1 282 ? 42.424 1.866 -54.109 1.00 95.19 282 LYS A N 1
ATOM 2200 C CA . LYS A 1 282 ? 41.427 1.070 -54.830 1.00 95.19 282 LYS A CA 1
ATOM 2201 C C . LYS A 1 282 ? 41.138 -0.259 -54.125 1.00 95.19 282 LYS A C 1
ATOM 2203 O O . LYS A 1 282 ? 39.988 -0.540 -53.806 1.00 95.19 282 LYS A O 1
ATOM 2208 N N . SER A 1 283 ? 42.168 -1.036 -53.773 1.00 96.38 283 SER A N 1
ATOM 2209 C CA . SER A 1 283 ? 41.961 -2.305 -53.053 1.00 96.38 283 SER A CA 1
ATOM 2210 C C . SER A 1 283 ? 41.312 -2.123 -51.674 1.00 96.38 283 SER A C 1
ATOM 2212 O O . SER A 1 283 ? 40.555 -2.986 -51.232 1.00 96.38 283 SER A O 1
ATOM 2214 N N . ARG A 1 284 ? 41.593 -1.022 -50.962 1.00 98.12 284 ARG A N 1
ATOM 2215 C CA . ARG A 1 284 ? 40.921 -0.715 -49.688 1.00 98.12 284 ARG A CA 1
ATOM 2216 C C . ARG A 1 284 ? 39.452 -0.363 -49.892 1.00 98.12 284 ARG A C 1
ATOM 2218 O O . ARG A 1 284 ? 38.625 -0.895 -49.158 1.00 98.12 284 ARG A O 1
ATOM 2225 N N . ALA A 1 285 ? 39.135 0.453 -50.894 1.00 98.19 285 ALA A N 1
ATOM 2226 C CA . ALA A 1 285 ? 37.764 0.817 -51.239 1.00 98.19 285 ALA A CA 1
ATOM 2227 C C . ALA A 1 285 ? 36.934 -0.410 -51.640 1.00 98.19 285 ALA A C 1
ATOM 2229 O O . ALA A 1 285 ? 35.850 -0.623 -51.103 1.00 98.19 285 ALA A O 1
ATOM 2230 N N . GLU A 1 286 ? 37.477 -1.284 -52.492 1.00 97.50 286 GLU A N 1
ATOM 2231 C CA . GLU A 1 286 ? 36.809 -2.528 -52.891 1.00 97.50 286 GLU A CA 1
ATOM 2232 C C . GLU A 1 286 ? 36.539 -3.450 -51.693 1.00 97.50 286 GLU A C 1
ATOM 2234 O O . GLU A 1 286 ? 35.437 -3.980 -51.544 1.00 97.50 286 GLU A O 1
ATOM 2239 N N . ASN A 1 287 ? 37.522 -3.629 -50.805 1.00 98.00 287 ASN A N 1
ATOM 2240 C CA . ASN A 1 287 ? 37.361 -4.452 -49.604 1.00 98.00 287 ASN A CA 1
ATOM 2241 C C . ASN A 1 287 ? 36.369 -3.841 -48.602 1.00 98.00 287 ASN A C 1
ATOM 2243 O O . ASN A 1 287 ? 35.576 -4.572 -47.997 1.00 98.00 287 ASN A O 1
ATOM 2247 N N . ALA A 1 288 ? 36.390 -2.517 -48.433 1.00 98.44 288 ALA A N 1
ATOM 2248 C CA . ALA A 1 288 ? 35.430 -1.801 -47.602 1.00 98.44 288 ALA A CA 1
ATOM 2249 C C . ALA A 1 288 ? 34.002 -1.982 -48.138 1.00 98.44 288 ALA A C 1
ATOM 2251 O O . ALA A 1 288 ? 33.115 -2.342 -47.363 1.00 98.44 288 ALA A O 1
ATOM 2252 N N . LEU A 1 289 ? 33.803 -1.857 -49.456 1.00 98.44 289 LEU A N 1
ATOM 2253 C CA . LEU A 1 289 ? 32.505 -2.069 -50.094 1.00 98.44 289 LEU A CA 1
ATOM 2254 C C . LEU A 1 289 ? 32.023 -3.517 -49.945 1.00 98.44 289 LEU A C 1
ATOM 2256 O O . LEU A 1 289 ? 30.872 -3.737 -49.575 1.00 98.44 289 LEU A O 1
ATOM 2260 N N . ARG A 1 290 ? 32.891 -4.520 -50.160 1.00 98.06 290 ARG A N 1
ATOM 2261 C CA . ARG A 1 290 ? 32.535 -5.940 -49.945 1.00 98.06 290 ARG A CA 1
ATOM 2262 C C . ARG A 1 290 ? 32.074 -6.198 -48.512 1.00 98.06 290 ARG A C 1
ATOM 2264 O O . ARG A 1 290 ? 31.074 -6.881 -48.302 1.00 98.06 290 ARG A O 1
ATOM 2271 N N . THR A 1 291 ? 32.787 -5.632 -47.539 1.00 98.06 291 THR A N 1
ATOM 2272 C CA . THR A 1 291 ? 32.453 -5.766 -46.114 1.00 98.06 291 THR A CA 1
ATOM 2273 C C . THR A 1 291 ? 31.114 -5.100 -45.799 1.00 98.06 291 THR A C 1
ATOM 2275 O O . THR A 1 291 ? 30.265 -5.708 -45.149 1.00 98.06 291 THR A O 1
ATOM 2278 N N . ALA A 1 292 ? 30.900 -3.878 -46.296 1.00 98.44 292 ALA A N 1
ATOM 2279 C CA . ALA A 1 292 ? 29.666 -3.130 -46.085 1.00 98.44 292 ALA A CA 1
ATOM 2280 C C . ALA A 1 292 ? 28.451 -3.819 -46.729 1.00 98.44 292 ALA A C 1
ATOM 2282 O O . ALA A 1 292 ? 27.452 -4.022 -46.043 1.00 98.44 292 ALA A O 1
ATOM 2283 N N . LYS A 1 293 ? 28.548 -4.255 -47.997 1.00 97.62 293 LYS A N 1
ATOM 2284 C CA . LYS A 1 293 ? 27.463 -4.985 -48.683 1.00 97.62 293 LYS A CA 1
ATOM 2285 C C . LYS A 1 293 ? 27.138 -6.296 -47.974 1.00 97.62 293 LYS A C 1
ATOM 2287 O O . LYS A 1 293 ? 25.979 -6.539 -47.673 1.00 97.62 293 LYS A O 1
ATOM 2292 N N . SER A 1 294 ? 28.148 -7.089 -47.602 1.00 96.94 294 SER A N 1
ATOM 2293 C CA . SER A 1 294 ? 27.910 -8.343 -46.878 1.00 96.94 294 SER A CA 1
ATOM 2294 C C . SER A 1 294 ? 27.200 -8.121 -45.538 1.00 96.94 294 SER A C 1
ATOM 2296 O O . SER A 1 294 ? 26.312 -8.897 -45.192 1.00 96.94 294 SER A O 1
ATOM 2298 N N . ALA A 1 295 ? 27.574 -7.087 -44.779 1.00 97.94 295 ALA A N 1
ATOM 2299 C CA . ALA A 1 295 ? 26.909 -6.762 -43.519 1.00 97.94 295 ALA A CA 1
ATOM 2300 C C . ALA A 1 295 ? 25.476 -6.247 -43.741 1.00 97.94 295 ALA A C 1
ATOM 2302 O O . ALA A 1 295 ? 24.568 -6.606 -42.990 1.00 97.94 295 ALA A O 1
ATOM 2303 N N . PHE A 1 296 ? 25.266 -5.446 -44.789 1.00 98.06 296 PHE A N 1
ATOM 2304 C CA . PHE A 1 296 ? 23.951 -4.950 -45.180 1.00 98.06 296 PHE A CA 1
ATOM 2305 C C . PHE A 1 296 ? 23.010 -6.085 -45.602 1.00 98.06 296 PHE A C 1
ATOM 2307 O O . PHE A 1 296 ? 21.875 -6.132 -45.136 1.00 98.06 296 PHE A O 1
ATOM 2314 N N . ASP A 1 297 ? 23.488 -7.047 -46.389 1.00 94.81 297 ASP A N 1
ATOM 2315 C CA . ASP A 1 297 ? 22.700 -8.209 -46.810 1.00 94.81 297 ASP A CA 1
ATOM 2316 C C . ASP A 1 297 ? 22.268 -9.060 -45.607 1.00 94.81 297 ASP A C 1
ATOM 2318 O O . ASP A 1 297 ? 21.103 -9.445 -45.498 1.00 94.81 297 ASP A O 1
ATOM 2322 N N . VAL A 1 298 ? 23.182 -9.299 -44.655 1.00 94.56 298 VAL A N 1
ATOM 2323 C CA . VAL A 1 298 ? 22.872 -10.006 -43.399 1.00 94.56 298 VAL A CA 1
ATOM 2324 C C . VAL A 1 298 ? 21.799 -9.266 -42.602 1.00 94.56 298 VAL A C 1
ATOM 2326 O O . VAL A 1 298 ? 20.846 -9.889 -42.132 1.00 94.56 298 VAL A O 1
ATOM 2329 N N . PHE A 1 299 ? 21.918 -7.942 -42.477 1.00 95.06 299 PHE A N 1
ATOM 2330 C CA . PHE A 1 299 ? 20.905 -7.130 -41.811 1.00 95.06 299 PHE A CA 1
ATOM 2331 C C . PHE A 1 299 ? 19.548 -7.200 -42.532 1.00 95.06 299 PHE A C 1
ATOM 2333 O O . PHE A 1 299 ? 18.517 -7.363 -41.885 1.00 95.06 299 PHE A O 1
ATOM 2340 N N . MET A 1 300 ? 19.525 -7.112 -43.864 1.00 93.94 300 MET A N 1
ATOM 2341 C CA . MET A 1 300 ? 18.284 -7.122 -44.645 1.00 93.94 300 MET A CA 1
ATOM 2342 C C . MET A 1 300 ? 17.543 -8.460 -44.568 1.00 93.94 300 MET A C 1
ATOM 2344 O O . MET A 1 300 ? 16.309 -8.468 -44.571 1.00 93.94 300 MET A O 1
ATOM 2348 N N . ILE A 1 301 ? 18.265 -9.578 -44.442 1.00 89.31 301 ILE A N 1
ATOM 2349 C CA . ILE A 1 301 ? 17.664 -10.891 -44.172 1.00 89.31 301 ILE A CA 1
ATOM 2350 C C . ILE A 1 301 ? 16.886 -10.848 -42.850 1.00 89.31 301 ILE A C 1
ATOM 2352 O O . ILE A 1 301 ? 15.701 -11.186 -42.842 1.00 89.31 301 ILE A O 1
ATOM 2356 N N . ASP A 1 302 ? 17.507 -10.367 -41.768 1.00 85.06 302 ASP A N 1
ATOM 2357 C CA . ASP A 1 302 ? 16.850 -10.218 -40.460 1.00 85.06 302 ASP A CA 1
ATOM 2358 C C . ASP A 1 302 ? 15.676 -9.220 -40.508 1.00 85.06 302 ASP A C 1
ATOM 2360 O O . ASP A 1 302 ? 14.587 -9.496 -40.002 1.00 85.06 302 ASP A O 1
ATOM 2364 N N . TRP A 1 303 ? 15.854 -8.081 -41.184 1.00 87.44 303 TRP A N 1
ATOM 2365 C CA . TRP A 1 303 ? 14.838 -7.031 -41.295 1.00 87.44 303 TRP A CA 1
ATOM 2366 C C . TRP A 1 303 ? 13.580 -7.484 -42.051 1.00 87.44 303 TRP A C 1
ATOM 2368 O O . TRP A 1 303 ? 12.455 -7.152 -41.666 1.00 87.44 303 TRP A O 1
ATOM 2378 N N . SER A 1 304 ? 13.746 -8.278 -43.113 1.00 78.75 304 SER A N 1
ATOM 2379 C CA . SER A 1 304 ? 12.639 -8.724 -43.969 1.00 78.75 304 SER A CA 1
ATOM 2380 C C . SER A 1 304 ? 11.588 -9.570 -43.233 1.00 78.75 304 SER A C 1
ATOM 2382 O O . SER A 1 304 ? 10.401 -9.484 -43.555 1.00 78.75 304 SER A O 1
ATOM 2384 N N . GLY A 1 305 ? 11.988 -10.320 -42.200 1.00 71.19 305 GLY A N 1
ATOM 2385 C CA . GLY A 1 305 ? 11.075 -11.120 -41.375 1.00 71.19 305 GLY A CA 1
ATOM 2386 C C . GLY A 1 305 ? 10.183 -10.289 -40.445 1.00 71.19 305 GLY A C 1
ATOM 2387 O O . GLY A 1 305 ? 9.116 -10.740 -40.036 1.00 71.19 305 GLY A O 1
ATOM 2388 N N . VAL A 1 306 ? 10.579 -9.053 -40.142 1.00 68.62 306 VAL A N 1
ATOM 2389 C CA . VAL A 1 306 ? 10.034 -8.248 -39.032 1.00 68.62 306 VAL A CA 1
ATOM 2390 C C . VAL A 1 306 ? 8.971 -7.256 -39.462 1.00 68.62 306 VAL A C 1
ATOM 2392 O O . VAL A 1 306 ? 8.076 -6.919 -38.689 1.00 68.62 306 VAL A O 1
ATOM 2395 N N . ARG A 1 307 ? 8.987 -6.869 -40.735 1.00 63.03 307 ARG A N 1
ATOM 2396 C CA . ARG A 1 307 ? 8.026 -5.935 -41.332 1.00 63.03 307 ARG A CA 1
ATOM 2397 C C . ARG A 1 307 ? 6.570 -6.430 -41.293 1.00 63.03 307 ARG A C 1
ATOM 2399 O O . ARG A 1 307 ? 5.653 -5.641 -41.493 1.00 63.03 307 ARG A O 1
ATOM 2406 N N . THR A 1 308 ? 6.352 -7.721 -41.035 1.00 62.88 308 THR A N 1
ATOM 2407 C CA . THR A 1 308 ? 5.015 -8.329 -40.939 1.00 62.88 308 THR A CA 1
ATOM 2408 C C . THR A 1 308 ? 4.449 -8.352 -39.513 1.00 62.88 308 THR A C 1
ATOM 2410 O O . THR A 1 308 ? 3.229 -8.382 -39.365 1.00 62.88 308 THR A O 1
ATOM 2413 N N . ASN A 1 309 ? 5.297 -8.287 -38.473 1.00 61.53 309 ASN A N 1
ATOM 2414 C CA . ASN A 1 309 ? 4.897 -8.180 -37.064 1.00 61.53 309 ASN A CA 1
ATOM 2415 C C . ASN A 1 309 ? 6.090 -7.727 -36.190 1.00 61.53 309 ASN A C 1
ATOM 2417 O O . ASN A 1 309 ? 6.803 -8.580 -35.655 1.00 61.53 309 ASN A O 1
ATOM 2421 N N . PRO A 1 310 ? 6.359 -6.417 -36.055 1.00 63.81 310 PRO A N 1
ATOM 2422 C CA . PRO A 1 310 ? 7.567 -5.954 -35.389 1.00 63.81 310 PRO A CA 1
ATOM 2423 C C . PRO A 1 310 ? 7.508 -6.178 -33.868 1.00 63.81 310 PRO A C 1
ATOM 2425 O O . PRO A 1 310 ? 6.654 -5.590 -33.196 1.00 63.81 310 PRO A O 1
ATOM 2428 N N . PRO A 1 311 ? 8.426 -6.970 -33.276 1.00 71.06 311 PRO A N 1
ATOM 2429 C CA . PRO A 1 311 ? 8.552 -7.040 -31.831 1.00 71.06 311 PRO A CA 1
ATOM 2430 C C . PRO A 1 311 ? 9.172 -5.730 -31.334 1.00 71.06 311 PRO A C 1
ATOM 2432 O O . PRO A 1 311 ? 10.383 -5.525 -31.395 1.00 71.06 311 PRO A O 1
ATOM 2435 N N . TYR A 1 312 ? 8.332 -4.828 -30.822 1.00 73.50 312 TYR A N 1
ATOM 2436 C CA . TYR A 1 312 ? 8.745 -3.522 -30.290 1.00 73.50 312 TYR A CA 1
ATOM 2437 C C . TYR A 1 312 ? 9.852 -3.606 -29.220 1.00 73.50 312 TYR A C 1
ATOM 2439 O O . TYR A 1 312 ? 10.587 -2.648 -29.006 1.00 73.50 312 TYR A O 1
ATOM 2447 N N . THR A 1 313 ? 10.000 -4.744 -28.545 1.00 74.56 313 THR A N 1
ATOM 2448 C CA . THR A 1 313 ? 11.061 -4.994 -27.557 1.00 74.56 313 THR A CA 1
ATOM 2449 C C . THR A 1 313 ? 12.456 -5.140 -28.169 1.00 74.56 313 THR A C 1
ATOM 2451 O O . THR A 1 313 ? 13.441 -4.964 -27.464 1.00 74.56 313 THR A O 1
ATOM 2454 N N . GLU A 1 314 ? 12.566 -5.432 -29.466 1.00 86.31 314 GLU A N 1
ATOM 2455 C CA . GLU A 1 314 ? 13.849 -5.607 -30.160 1.00 86.31 314 GLU A CA 1
ATOM 2456 C C . GLU A 1 314 ? 14.298 -4.351 -30.920 1.00 86.31 314 GLU A C 1
ATOM 2458 O O . GLU A 1 314 ? 15.375 -4.349 -31.521 1.00 86.31 314 GLU A O 1
ATOM 2463 N N . THR A 1 315 ? 13.506 -3.270 -30.903 1.00 90.31 315 THR A N 1
ATOM 2464 C CA . THR A 1 315 ? 13.768 -2.062 -31.700 1.00 90.31 315 THR A CA 1
ATOM 2465 C C . THR A 1 315 ? 15.180 -1.516 -31.477 1.00 90.31 315 THR A C 1
ATOM 2467 O O . THR A 1 315 ? 15.882 -1.267 -32.451 1.00 90.31 315 THR A O 1
ATOM 2470 N N . VAL A 1 316 ? 15.643 -1.389 -30.228 1.00 93.88 316 VAL A N 1
ATOM 2471 C CA . VAL A 1 316 ? 16.990 -0.860 -29.926 1.00 93.88 316 VAL A CA 1
ATOM 2472 C C . VAL A 1 316 ? 18.097 -1.760 -30.490 1.00 93.88 316 VAL A C 1
ATOM 2474 O O . VAL A 1 316 ? 19.030 -1.258 -31.109 1.00 93.88 316 VAL A O 1
ATOM 2477 N N . SER A 1 317 ? 17.966 -3.084 -30.364 1.00 92.62 317 SER A N 1
ATOM 2478 C CA . SER A 1 317 ? 18.942 -4.044 -30.909 1.00 92.62 317 SER A CA 1
ATOM 2479 C C . SER A 1 317 ? 19.033 -3.969 -32.436 1.00 92.62 317 SER A C 1
ATOM 2481 O O . SER A 1 317 ? 20.109 -4.091 -33.026 1.00 92.62 317 SER A O 1
ATOM 2483 N N . ARG A 1 318 ? 17.896 -3.745 -33.099 1.00 91.75 318 ARG A N 1
ATOM 2484 C CA . ARG A 1 318 ? 17.833 -3.557 -34.554 1.00 91.75 318 ARG A CA 1
ATOM 2485 C C . ARG A 1 318 ? 18.456 -2.232 -34.962 1.00 91.75 318 ARG A C 1
ATOM 2487 O O . ARG A 1 318 ? 19.199 -2.190 -35.939 1.00 91.75 318 ARG A O 1
ATOM 2494 N N . MET A 1 319 ? 18.211 -1.180 -34.178 1.00 95.25 319 MET A N 1
ATOM 2495 C CA . MET A 1 319 ? 18.857 0.111 -34.377 1.00 95.25 319 MET A CA 1
ATOM 2496 C C . MET A 1 319 ? 20.385 -0.007 -34.285 1.00 95.25 319 MET A C 1
ATOM 2498 O O . MET A 1 319 ? 21.088 0.468 -35.172 1.00 95.25 319 MET A O 1
ATOM 2502 N N . ASP A 1 320 ? 20.900 -0.709 -33.275 1.00 95.62 320 ASP A N 1
ATOM 2503 C CA . ASP A 1 320 ? 22.341 -0.948 -33.112 1.00 95.62 320 ASP A CA 1
ATOM 2504 C C . ASP A 1 320 ? 22.950 -1.710 -34.299 1.00 95.62 320 ASP A C 1
ATOM 2506 O O . ASP A 1 320 ? 24.065 -1.414 -34.747 1.00 95.62 320 ASP A O 1
ATOM 2510 N N . SER A 1 321 ? 22.192 -2.656 -34.851 1.00 94.69 321 SER A N 1
ATOM 2511 C CA . SER A 1 321 ? 22.628 -3.473 -35.983 1.00 94.69 321 SER A CA 1
ATOM 2512 C C . SER A 1 321 ? 22.746 -2.650 -37.272 1.00 94.69 321 SER A C 1
ATOM 2514 O O . SER A 1 321 ? 23.811 -2.648 -37.888 1.00 94.69 321 SER A O 1
ATOM 2516 N N . ILE A 1 322 ? 21.711 -1.889 -37.659 1.00 96.81 322 ILE A N 1
ATOM 2517 C CA . ILE A 1 322 ? 21.767 -1.052 -38.877 1.00 96.81 322 ILE A CA 1
ATOM 2518 C C . ILE A 1 322 ? 22.769 0.098 -38.751 1.00 96.81 322 ILE A C 1
ATOM 2520 O O . ILE A 1 322 ? 23.435 0.437 -39.726 1.00 96.81 322 ILE A O 1
ATOM 2524 N N . TYR A 1 323 ? 22.940 0.661 -37.551 1.00 97.88 323 TYR A N 1
ATOM 2525 C CA . TYR A 1 323 ? 23.966 1.673 -37.300 1.00 97.88 323 TYR A CA 1
ATOM 2526 C C . TYR A 1 323 ? 25.380 1.106 -37.501 1.00 97.88 323 TYR A C 1
ATOM 2528 O O . TYR A 1 323 ? 26.248 1.753 -38.079 1.00 97.88 323 TYR A O 1
ATOM 2536 N N . SER A 1 324 ? 25.620 -0.142 -37.093 1.00 97.50 324 SER A N 1
ATOM 2537 C CA . SER A 1 324 ? 26.906 -0.802 -37.353 1.00 97.50 324 SER A CA 1
ATOM 2538 C C . SER A 1 324 ? 27.172 -0.958 -38.855 1.00 97.50 324 SER A C 1
ATOM 2540 O O . SER A 1 324 ? 28.304 -0.777 -39.305 1.00 97.50 324 SER A O 1
ATOM 2542 N N . VAL A 1 325 ? 26.130 -1.231 -39.648 1.00 98.50 325 VAL A N 1
ATOM 2543 C CA . VAL A 1 325 ? 26.232 -1.271 -41.113 1.00 98.50 325 VAL A CA 1
ATOM 2544 C C . VAL A 1 325 ? 26.489 0.121 -41.693 1.00 98.50 325 VAL A C 1
ATOM 2546 O O . VAL A 1 325 ? 27.349 0.260 -42.561 1.00 98.50 325 VAL A O 1
ATOM 2549 N N . SER A 1 326 ? 25.815 1.166 -41.201 1.00 98.50 326 SER A N 1
ATOM 2550 C CA . SER A 1 326 ? 26.019 2.530 -41.704 1.00 98.50 326 SER A CA 1
ATOM 2551 C C . SER A 1 326 ? 27.452 3.021 -41.491 1.00 98.50 326 SER A C 1
ATOM 2553 O O . SER A 1 326 ? 28.010 3.665 -42.375 1.00 98.50 326 SER A O 1
ATOM 2555 N N . VAL A 1 327 ? 28.096 2.641 -40.383 1.00 98.12 327 VAL A N 1
ATOM 2556 C CA . VAL A 1 327 ? 29.521 2.920 -40.132 1.00 98.12 327 VAL A CA 1
ATOM 2557 C C . VAL A 1 327 ? 30.425 2.246 -41.173 1.00 98.12 327 VAL A C 1
ATOM 2559 O O . VAL A 1 327 ? 31.395 2.854 -41.632 1.00 98.12 327 VAL A O 1
ATOM 2562 N N . LEU A 1 328 ? 30.109 1.016 -41.594 1.00 98.62 328 LEU A N 1
ATOM 2563 C CA . LEU A 1 328 ? 30.849 0.332 -42.663 1.00 98.62 328 LEU A CA 1
ATOM 2564 C C . LEU A 1 328 ? 30.673 1.037 -44.015 1.00 98.62 328 LEU A C 1
ATOM 2566 O O . LEU A 1 328 ? 31.645 1.171 -44.761 1.00 98.62 328 LEU A O 1
ATOM 2570 N N . VAL A 1 329 ? 29.470 1.538 -44.311 1.00 98.69 329 VAL A N 1
ATOM 2571 C CA . VAL A 1 329 ? 29.202 2.332 -45.523 1.00 98.69 329 VAL A CA 1
ATOM 2572 C C . VAL A 1 329 ? 29.948 3.669 -45.484 1.00 98.69 329 VAL A C 1
ATOM 2574 O O . VAL A 1 329 ? 30.612 4.012 -46.461 1.00 98.69 329 VAL A O 1
ATOM 2577 N N . SER A 1 330 ? 29.965 4.378 -44.348 1.00 98.38 330 SER A N 1
ATOM 2578 C CA . SER A 1 330 ? 30.774 5.597 -44.172 1.00 98.38 330 SER A CA 1
ATOM 2579 C C . SER A 1 330 ? 32.267 5.347 -44.421 1.00 98.38 330 SER A C 1
ATOM 2581 O O . SER A 1 330 ? 32.941 6.165 -45.055 1.00 98.38 330 SER A O 1
ATOM 2583 N N . ASN A 1 331 ? 32.793 4.201 -43.972 1.00 98.31 331 ASN A N 1
ATOM 2584 C CA . ASN A 1 331 ? 34.168 3.797 -44.267 1.00 98.31 331 ASN A CA 1
ATOM 2585 C C . ASN A 1 331 ? 34.377 3.527 -45.769 1.00 98.31 331 ASN A C 1
ATOM 2587 O O . ASN A 1 331 ? 35.379 3.958 -46.336 1.00 98.31 331 ASN A O 1
ATOM 2591 N N . SER A 1 332 ? 33.417 2.876 -46.434 1.00 98.44 332 SER A N 1
ATOM 2592 C CA . SER A 1 332 ? 33.467 2.631 -47.881 1.00 98.44 332 SER A CA 1
ATOM 2593 C C . SER A 1 332 ? 33.460 3.927 -48.701 1.00 98.44 332 SER A C 1
ATOM 2595 O O . SER A 1 332 ? 34.261 4.066 -49.627 1.00 98.44 332 SER A O 1
ATOM 2597 N N . LEU A 1 333 ? 32.617 4.899 -48.338 1.00 98.69 333 LEU A N 1
ATOM 2598 C CA . LEU A 1 333 ? 32.604 6.243 -48.931 1.00 98.69 333 LEU A CA 1
ATOM 2599 C C . LEU A 1 333 ? 33.962 6.936 -48.759 1.00 98.69 333 LEU A C 1
ATOM 2601 O O . LEU A 1 333 ? 34.521 7.471 -49.715 1.00 98.69 333 LEU A O 1
ATOM 2605 N N . THR A 1 334 ? 34.540 6.853 -47.560 1.00 98.56 334 THR A N 1
ATOM 2606 C CA . THR A 1 334 ? 35.838 7.468 -47.243 1.00 98.56 334 THR A CA 1
ATOM 2607 C C . THR A 1 334 ? 36.987 6.876 -48.069 1.00 98.56 334 THR A C 1
ATOM 2609 O O . THR A 1 334 ? 37.782 7.620 -48.648 1.00 98.56 334 THR A O 1
ATOM 2612 N N . GLU A 1 335 ? 37.080 5.548 -48.169 1.00 98.56 335 GLU A N 1
ATOM 2613 C CA . GLU A 1 335 ? 38.124 4.879 -48.963 1.00 98.56 335 GLU A CA 1
ATOM 2614 C C . GLU A 1 335 ? 37.928 5.102 -50.479 1.00 98.56 335 GLU A C 1
ATOM 2616 O O . GLU A 1 335 ? 38.898 5.229 -51.234 1.00 98.56 335 GLU A O 1
ATOM 2621 N N . THR A 1 336 ? 36.681 5.241 -50.938 1.00 98.56 336 THR A N 1
ATOM 2622 C CA . THR A 1 336 ? 36.368 5.565 -52.341 1.00 98.56 336 THR A CA 1
ATOM 2623 C C . THR A 1 336 ? 36.766 6.997 -52.693 1.00 98.56 336 THR A C 1
ATOM 2625 O O . THR A 1 336 ? 37.390 7.226 -53.730 1.00 98.56 336 THR A O 1
ATOM 2628 N N . LEU A 1 337 ? 36.517 7.960 -51.802 1.00 98.62 337 LEU A N 1
ATOM 2629 C CA . LEU A 1 337 ? 37.001 9.336 -51.945 1.00 98.62 337 LEU A CA 1
ATOM 2630 C C . LEU A 1 337 ? 38.532 9.404 -52.012 1.00 98.62 337 LEU A C 1
ATOM 2632 O O . LEU A 1 337 ? 39.079 10.158 -52.819 1.00 98.62 337 LEU A O 1
ATOM 2636 N N . ALA A 1 338 ? 39.238 8.602 -51.207 1.00 98.25 338 ALA A N 1
ATOM 2637 C CA . ALA A 1 338 ? 40.694 8.487 -51.300 1.00 98.25 338 ALA A CA 1
ATOM 2638 C C . ALA A 1 338 ? 41.131 7.949 -52.676 1.00 98.25 338 ALA A C 1
ATOM 2640 O O . ALA A 1 338 ? 42.019 8.517 -53.307 1.00 98.25 338 ALA A O 1
ATOM 2641 N N . THR A 1 339 ? 40.444 6.921 -53.181 1.00 98.25 339 THR A N 1
ATOM 2642 C CA . THR A 1 339 ? 40.700 6.339 -54.511 1.00 98.25 339 THR A CA 1
ATOM 2643 C C . THR A 1 339 ? 40.486 7.352 -55.639 1.00 98.25 339 THR A C 1
ATOM 2645 O O . THR A 1 339 ? 41.313 7.466 -56.547 1.00 98.25 339 THR A O 1
ATOM 2648 N N . LEU A 1 340 ? 39.412 8.144 -55.578 1.00 98.19 340 LEU A N 1
ATOM 2649 C CA . LEU A 1 340 ? 39.133 9.197 -56.558 1.00 98.19 340 LEU A CA 1
ATOM 2650 C C . LEU A 1 340 ? 40.204 10.297 -56.545 1.00 98.19 340 LEU A C 1
ATOM 2652 O O . LEU A 1 340 ? 40.665 10.719 -57.604 1.00 98.19 340 LEU A O 1
ATOM 2656 N N . ARG A 1 341 ? 40.669 10.716 -55.362 1.00 97.56 341 ARG A N 1
ATOM 2657 C CA . ARG A 1 341 ? 41.761 11.702 -55.218 1.00 97.56 341 ARG A CA 1
ATOM 2658 C C . ARG A 1 341 ? 43.096 11.175 -55.778 1.00 97.56 341 ARG A C 1
ATOM 2660 O O . ARG A 1 341 ? 43.872 11.935 -56.374 1.00 97.56 341 ARG A O 1
ATOM 2667 N N . ASP A 1 342 ? 43.305 9.863 -55.692 1.00 98.00 342 ASP A N 1
ATOM 2668 C CA . ASP A 1 342 ? 44.452 9.152 -56.265 1.00 98.00 342 ASP A CA 1
ATOM 2669 C C . ASP A 1 342 ? 44.258 8.717 -57.728 1.00 98.00 342 ASP A C 1
ATOM 2671 O O . ASP A 1 342 ? 45.093 8.005 -58.284 1.00 98.00 342 ASP A O 1
ATOM 2675 N N . SER A 1 343 ? 43.197 9.168 -58.397 1.00 97.81 343 SER A N 1
ATOM 2676 C CA . SER A 1 343 ? 42.958 8.874 -59.814 1.00 97.81 343 SER A CA 1
ATOM 2677 C C . SER A 1 343 ? 43.676 9.849 -60.752 1.00 97.81 343 SER A C 1
ATOM 2679 O O . SER A 1 343 ? 44.073 10.955 -60.363 1.00 97.81 343 SER A O 1
ATOM 2681 N N . ILE A 1 344 ? 43.862 9.426 -62.004 1.00 97.12 344 ILE A N 1
ATOM 2682 C CA . ILE A 1 344 ? 44.423 10.238 -63.096 1.00 97.12 344 ILE A CA 1
ATOM 2683 C C . ILE A 1 344 ? 43.351 10.387 -64.182 1.00 97.12 344 ILE A C 1
ATOM 2685 O O . ILE A 1 344 ? 42.567 9.471 -64.400 1.00 97.12 344 ILE A O 1
ATOM 2689 N N . SER A 1 345 ? 43.293 11.533 -64.860 1.00 96.69 345 SER A N 1
ATOM 2690 C CA . SER A 1 345 ? 42.319 11.765 -65.929 1.00 96.69 345 SER A CA 1
ATOM 2691 C C . SER A 1 345 ? 42.718 11.101 -67.254 1.00 96.69 345 SER A C 1
ATOM 2693 O O . SER A 1 345 ? 43.899 10.967 -67.582 1.00 96.69 345 SER A O 1
ATOM 2695 N N . SER A 1 346 ? 41.718 10.695 -68.037 1.00 96.69 346 SER A N 1
ATOM 2696 C CA . SER A 1 346 ? 41.880 10.117 -69.377 1.00 96.69 346 SER A CA 1
ATOM 2697 C C . SER A 1 346 ? 40.700 10.479 -70.290 1.00 96.69 346 SER A C 1
ATOM 2699 O O . SER A 1 346 ? 39.767 11.164 -69.873 1.00 96.69 346 SER A O 1
ATOM 2701 N N . SER A 1 347 ? 40.716 10.023 -71.548 1.00 95.38 347 SER A N 1
ATOM 2702 C CA . SER A 1 347 ? 39.577 10.202 -72.464 1.00 95.38 347 SER A CA 1
ATOM 2703 C C . SER A 1 347 ? 38.330 9.434 -72.018 1.00 95.38 347 SER A C 1
ATOM 2705 O O . SER A 1 347 ? 37.218 9.904 -72.243 1.00 95.38 347 SER A O 1
ATOM 2707 N N . SER A 1 348 ? 38.505 8.275 -71.379 1.00 94.19 348 SER A N 1
ATOM 2708 C CA . SER A 1 348 ? 37.423 7.455 -70.828 1.00 94.19 348 SER A CA 1
ATOM 2709 C C . SER A 1 348 ? 37.100 7.772 -69.365 1.00 94.19 348 SER A C 1
ATOM 2711 O O . SER A 1 348 ? 36.077 7.312 -68.865 1.00 94.19 348 SER A O 1
ATOM 2713 N N . PHE A 1 349 ? 37.931 8.581 -68.696 1.00 96.69 349 PHE A N 1
ATOM 2714 C CA . PHE A 1 349 ? 37.701 9.096 -67.345 1.00 96.69 349 PHE A CA 1
ATOM 2715 C C . PHE A 1 349 ? 38.109 10.572 -67.219 1.00 96.69 349 PHE A C 1
ATOM 2717 O O . PHE A 1 349 ? 39.164 10.895 -66.659 1.00 96.69 349 PHE A O 1
ATOM 2724 N N . PRO A 1 350 ? 37.321 11.500 -67.786 1.00 97.62 350 PRO A N 1
ATOM 2725 C CA . PRO A 1 350 ? 37.651 12.920 -67.746 1.00 97.62 350 PRO A CA 1
ATOM 2726 C C . PRO A 1 350 ? 37.721 13.464 -66.313 1.00 97.62 350 PRO A C 1
ATOM 2728 O O . PRO A 1 350 ? 36.998 13.007 -65.428 1.00 97.62 350 PRO A O 1
ATOM 2731 N N . GLN A 1 351 ? 38.525 14.513 -66.095 1.00 97.00 351 GLN A N 1
ATOM 2732 C CA . GLN A 1 351 ? 38.640 15.171 -64.781 1.00 97.00 351 GLN A CA 1
ATOM 2733 C C . GLN A 1 351 ? 37.275 15.616 -64.234 1.00 97.00 351 GLN A C 1
ATOM 2735 O O . GLN A 1 351 ? 37.005 15.464 -63.051 1.00 97.00 351 GLN A O 1
ATOM 2740 N N . THR A 1 352 ? 36.376 16.074 -65.105 1.00 97.69 352 THR A N 1
ATOM 2741 C CA . THR A 1 352 ? 35.010 16.454 -64.725 1.00 97.69 352 THR A CA 1
ATOM 2742 C C . THR A 1 352 ? 34.208 15.290 -64.140 1.00 97.69 352 THR A C 1
ATOM 2744 O O . THR A 1 352 ? 33.404 15.505 -63.237 1.00 97.69 352 THR A O 1
ATOM 2747 N N . SER A 1 353 ? 34.421 14.057 -64.610 1.00 96.81 353 SER A N 1
ATOM 2748 C CA . SER A 1 353 ? 33.775 12.853 -64.069 1.00 96.81 353 SER A CA 1
ATOM 2749 C C . SER A 1 353 ? 34.341 12.473 -62.701 1.00 96.81 353 SER A C 1
ATOM 2751 O O . SER A 1 353 ? 33.574 12.110 -61.808 1.00 96.81 353 SER A O 1
ATOM 2753 N N . ILE A 1 354 ? 35.657 12.626 -62.513 1.00 97.69 354 ILE A N 1
ATOM 2754 C CA . ILE A 1 354 ? 36.318 12.459 -61.209 1.00 97.69 354 ILE A CA 1
ATOM 2755 C C . ILE A 1 354 ? 35.752 13.474 -60.213 1.00 97.69 354 ILE A C 1
ATOM 2757 O O . ILE A 1 354 ? 35.271 13.085 -59.152 1.00 97.69 354 ILE A O 1
ATOM 2761 N N . ASP A 1 355 ? 35.738 14.756 -60.578 1.00 98.00 355 ASP A N 1
ATOM 2762 C CA . ASP A 1 355 ? 35.273 15.843 -59.711 1.00 98.00 355 ASP A CA 1
ATOM 2763 C C . ASP A 1 355 ? 33.784 15.695 -59.360 1.00 98.00 355 ASP A C 1
ATOM 2765 O O . ASP A 1 355 ? 33.396 15.897 -58.211 1.00 98.00 355 ASP A O 1
ATOM 2769 N N . THR A 1 356 ? 32.952 15.274 -60.323 1.00 98.25 356 THR A N 1
ATOM 2770 C CA . THR A 1 356 ? 31.524 14.990 -60.088 1.00 98.25 356 THR A CA 1
ATOM 2771 C C . THR A 1 356 ? 31.341 13.834 -59.104 1.00 98.25 356 THR A C 1
ATOM 2773 O O . THR A 1 356 ? 30.506 13.925 -58.207 1.00 98.25 356 THR A O 1
ATOM 2776 N N . SER A 1 357 ? 32.142 12.772 -59.230 1.00 97.94 357 SER A N 1
ATOM 2777 C CA . SER A 1 357 ? 32.091 11.623 -58.315 1.00 97.94 357 SER A CA 1
ATOM 2778 C C . SER A 1 357 ? 32.562 12.004 -56.909 1.00 97.94 357 SER A C 1
ATOM 2780 O O . SER A 1 357 ? 31.942 11.608 -55.928 1.00 97.94 357 SER A O 1
ATOM 2782 N N . ILE A 1 358 ? 33.621 12.815 -56.795 1.00 98.62 358 ILE A N 1
ATOM 2783 C CA . ILE A 1 358 ? 34.090 13.338 -55.502 1.00 98.62 358 ILE A CA 1
ATOM 2784 C C . ILE A 1 358 ? 32.982 14.156 -54.837 1.00 98.62 358 ILE A C 1
ATOM 2786 O O . ILE A 1 358 ? 32.657 13.904 -53.682 1.00 98.62 358 ILE A O 1
ATOM 2790 N N . ALA A 1 359 ? 32.369 15.091 -55.568 1.00 98.38 359 ALA A N 1
ATOM 2791 C CA . ALA A 1 359 ? 31.292 15.920 -55.036 1.00 98.38 359 ALA A CA 1
ATOM 2792 C C . ALA A 1 359 ? 30.074 15.092 -54.588 1.00 98.38 359 ALA A C 1
ATOM 2794 O O . ALA A 1 359 ? 29.488 15.390 -53.546 1.00 98.38 359 ALA A O 1
ATOM 2795 N N . LEU A 1 360 ? 29.717 14.043 -55.341 1.00 98.25 360 LEU A N 1
ATOM 2796 C CA . LEU A 1 360 ? 28.651 13.108 -54.977 1.00 98.25 360 LEU A CA 1
ATOM 2797 C C . LEU A 1 360 ? 28.962 12.397 -53.653 1.00 98.25 360 LEU A C 1
ATOM 2799 O O . LEU A 1 360 ? 28.186 12.516 -52.707 1.00 98.25 360 LEU A O 1
ATOM 2803 N N . PHE A 1 361 ? 30.107 11.717 -53.553 1.00 98.56 361 PHE A N 1
ATOM 2804 C CA . PHE A 1 361 ? 30.434 10.922 -52.365 1.00 98.56 361 PHE A CA 1
ATOM 2805 C C . PHE A 1 361 ? 30.775 11.773 -51.135 1.00 98.56 361 PHE A C 1
ATOM 2807 O O . PHE A 1 361 ? 30.480 11.357 -50.016 1.00 98.56 361 PHE A O 1
ATOM 2814 N N . ASP A 1 362 ? 31.343 12.974 -51.305 1.00 98.38 362 ASP A N 1
ATOM 2815 C CA . ASP A 1 362 ? 31.509 13.926 -50.197 1.00 98.38 362 ASP A CA 1
ATOM 2816 C C . ASP A 1 362 ? 30.127 14.363 -49.661 1.00 98.38 362 ASP A C 1
ATOM 2818 O O . ASP A 1 362 ? 29.925 14.439 -48.444 1.00 98.38 362 ASP A O 1
ATOM 2822 N N . SER A 1 363 ? 29.150 14.594 -50.550 1.00 98.31 363 SER A N 1
ATOM 2823 C CA . SER A 1 363 ? 27.767 14.906 -50.166 1.00 98.31 363 SER A CA 1
ATOM 2824 C C . SER A 1 363 ? 27.091 13.731 -49.456 1.00 98.31 363 SER A C 1
ATOM 2826 O O . SER A 1 363 ? 26.493 13.928 -48.399 1.00 98.31 363 SER A O 1
ATOM 2828 N N . GLU A 1 364 ? 27.190 12.515 -49.992 1.00 98.38 364 GLU A N 1
ATOM 2829 C CA . GLU A 1 364 ? 26.611 11.307 -49.384 1.00 98.38 364 GLU A CA 1
ATOM 2830 C C . GLU A 1 364 ? 27.204 11.027 -48.007 1.00 98.38 364 GLU A C 1
ATOM 2832 O O . GLU A 1 364 ? 26.463 10.849 -47.044 1.00 98.38 364 GLU A O 1
ATOM 2837 N N . LEU A 1 365 ? 28.530 11.108 -47.867 1.00 98.31 365 LEU A N 1
ATOM 2838 C CA . LEU A 1 365 ? 29.197 10.943 -46.578 1.00 98.31 365 LEU A CA 1
ATOM 2839 C C . LEU A 1 365 ? 28.737 11.998 -45.563 1.00 98.31 365 LEU A C 1
ATOM 2841 O O . LEU A 1 365 ? 28.522 11.682 -44.391 1.00 98.31 365 LEU A O 1
ATOM 2845 N N . SER A 1 366 ? 28.567 13.250 -45.994 1.00 98.06 366 SER A N 1
ATOM 2846 C CA . SER A 1 366 ? 28.056 14.323 -45.135 1.00 98.06 366 SER A CA 1
ATOM 2847 C C . SER A 1 366 ? 26.619 14.055 -44.671 1.00 98.06 366 SER A C 1
ATOM 2849 O O . SER A 1 366 ? 26.328 14.137 -43.473 1.00 98.06 366 SER A O 1
ATOM 2851 N N . VAL A 1 367 ? 25.735 13.675 -45.598 1.00 97.38 367 VAL A N 1
ATOM 2852 C CA . VAL A 1 367 ? 24.328 13.355 -45.317 1.00 97.38 367 VAL A CA 1
ATOM 2853 C C . VAL A 1 367 ? 24.217 12.131 -44.406 1.00 97.38 367 VAL A C 1
ATOM 2855 O O . VAL A 1 367 ? 23.496 12.185 -43.409 1.00 97.38 367 VAL A O 1
ATOM 2858 N N . LEU A 1 368 ? 24.983 11.073 -44.672 1.00 97.81 368 LEU A N 1
ATOM 2859 C CA . LEU A 1 368 ? 25.008 9.860 -43.860 1.00 97.81 368 LEU A CA 1
ATOM 2860 C C . LEU A 1 368 ? 25.491 10.138 -42.434 1.00 97.81 368 LEU A C 1
ATOM 2862 O O . LEU A 1 368 ? 24.879 9.677 -41.471 1.00 97.81 368 LEU A O 1
ATOM 2866 N N . ASN A 1 369 ? 26.539 10.948 -42.267 1.00 95.69 369 ASN A N 1
ATOM 2867 C CA . ASN A 1 369 ? 27.011 11.356 -40.942 1.00 95.69 369 ASN A CA 1
ATOM 2868 C C . ASN A 1 369 ? 25.956 12.171 -40.178 1.00 95.69 369 ASN A C 1
ATOM 2870 O O . ASN A 1 369 ? 25.762 11.965 -38.976 1.00 95.69 369 ASN A O 1
ATOM 2874 N N . SER A 1 370 ? 25.245 13.068 -40.866 1.00 96.25 370 SER A N 1
ATOM 2875 C CA . SER A 1 370 ? 24.129 13.815 -40.277 1.00 96.25 370 SER A CA 1
ATOM 2876 C C . SER A 1 370 ? 22.999 12.878 -39.835 1.00 96.25 370 SER A C 1
ATOM 2878 O O . SER A 1 370 ? 22.541 12.949 -38.690 1.00 96.25 370 SER A O 1
ATOM 2880 N N . GLN A 1 371 ? 22.614 11.932 -40.695 1.00 95.00 371 GLN A N 1
ATOM 2881 C CA . GLN A 1 371 ? 21.571 10.953 -40.406 1.00 95.00 371 GLN A CA 1
ATOM 2882 C C . GLN A 1 371 ? 21.958 10.020 -39.252 1.00 95.00 371 GLN A C 1
ATOM 2884 O O . GLN A 1 371 ? 21.136 9.765 -38.375 1.00 95.00 371 GLN A O 1
ATOM 2889 N N . ASN A 1 372 ? 23.213 9.568 -39.191 1.00 95.62 372 ASN A N 1
ATOM 2890 C CA . ASN A 1 372 ? 23.747 8.762 -38.090 1.00 95.62 372 ASN A CA 1
ATOM 2891 C C . ASN A 1 372 ? 23.621 9.481 -36.735 1.00 95.62 372 ASN A C 1
ATOM 2893 O O . ASN A 1 372 ? 23.250 8.863 -35.736 1.00 95.62 372 ASN A O 1
ATOM 2897 N N . SER A 1 373 ? 23.856 10.796 -36.693 1.00 94.19 373 SER A N 1
ATOM 2898 C CA . SER A 1 373 ? 23.676 11.600 -35.476 1.00 94.19 373 SER A CA 1
ATOM 2899 C C . SER A 1 373 ? 22.206 11.663 -35.023 1.00 94.19 373 SER A C 1
ATOM 2901 O O . SER A 1 373 ? 21.889 11.445 -33.845 1.00 94.19 373 SER A O 1
ATOM 2903 N N . LEU A 1 374 ? 21.278 11.886 -35.963 1.00 92.88 374 LEU A N 1
ATOM 2904 C CA . LEU A 1 374 ? 19.834 11.856 -35.687 1.00 92.88 374 LEU A CA 1
ATOM 2905 C C . LEU A 1 374 ? 19.378 10.468 -35.219 1.00 92.88 374 LEU A C 1
ATOM 2907 O O . LEU A 1 374 ? 18.568 10.349 -34.298 1.00 92.88 374 LEU A O 1
ATOM 2911 N N . PHE A 1 375 ? 19.941 9.420 -35.813 1.00 95.31 375 PHE A N 1
ATOM 2912 C CA . PHE A 1 375 ? 19.643 8.033 -35.492 1.00 95.31 375 PHE A CA 1
ATOM 2913 C C . PHE A 1 375 ? 20.049 7.664 -34.058 1.00 95.31 375 PHE A C 1
ATOM 2915 O O . PHE A 1 375 ? 19.244 7.110 -33.305 1.00 95.31 375 PHE A O 1
ATOM 2922 N N . ILE A 1 376 ? 21.259 8.050 -33.637 1.00 95.06 376 ILE A N 1
ATOM 2923 C CA . ILE A 1 376 ? 21.725 7.890 -32.250 1.00 95.06 376 ILE A CA 1
ATOM 2924 C C . ILE A 1 376 ? 20.803 8.635 -31.279 1.00 95.06 376 ILE A C 1
ATOM 2926 O O . ILE A 1 376 ? 20.455 8.103 -30.224 1.00 95.06 376 ILE A O 1
ATOM 2930 N N . THR A 1 377 ? 20.369 9.844 -31.638 1.00 94.88 377 THR A N 1
ATOM 2931 C CA . THR A 1 377 ? 19.455 10.641 -30.807 1.00 94.88 377 THR A CA 1
ATOM 2932 C C . THR A 1 377 ? 18.109 9.935 -30.624 1.00 94.88 377 THR A C 1
ATOM 2934 O O . THR A 1 377 ? 17.615 9.830 -29.500 1.00 94.88 377 THR A O 1
ATOM 2937 N N . ALA A 1 378 ? 17.535 9.387 -31.701 1.00 95.44 378 ALA A N 1
ATOM 2938 C CA . ALA A 1 378 ? 16.293 8.618 -31.640 1.00 95.44 378 ALA A CA 1
ATOM 2939 C C . ALA A 1 378 ? 16.441 7.362 -30.765 1.00 95.44 378 ALA A C 1
ATOM 2941 O O . ALA A 1 378 ? 15.594 7.096 -29.909 1.00 95.44 378 ALA A O 1
ATOM 2942 N N . ARG A 1 379 ? 17.553 6.633 -30.914 1.00 96.50 379 ARG A N 1
ATOM 2943 C CA . ARG A 1 379 ? 17.877 5.471 -30.07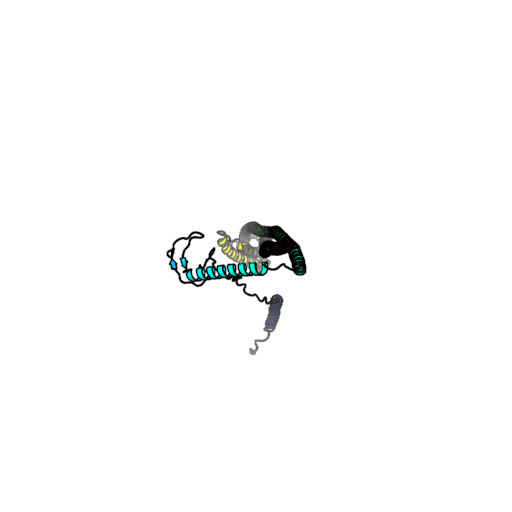8 1.00 96.50 379 ARG A CA 1
ATOM 2944 C C . ARG A 1 379 ? 17.965 5.851 -28.600 1.00 96.50 379 ARG A C 1
ATOM 2946 O O . ARG A 1 379 ? 17.374 5.185 -27.753 1.00 96.50 379 ARG A O 1
ATOM 2953 N N . GLN A 1 380 ? 18.690 6.923 -28.282 1.00 96.00 380 GLN A N 1
ATOM 2954 C CA . GLN A 1 380 ? 18.875 7.368 -26.903 1.00 96.00 380 GLN A CA 1
ATOM 2955 C C . GLN A 1 380 ? 17.549 7.782 -26.259 1.00 96.00 380 GLN A C 1
ATOM 2957 O O . GLN A 1 380 ? 17.341 7.508 -25.080 1.00 96.00 380 GLN A O 1
ATOM 2962 N N . ALA A 1 381 ? 16.632 8.387 -27.018 1.00 96.69 381 ALA A N 1
ATOM 2963 C CA . ALA A 1 381 ? 15.302 8.723 -26.519 1.00 96.69 381 ALA A CA 1
ATOM 2964 C C . ALA A 1 381 ? 14.516 7.478 -26.064 1.00 96.69 381 ALA A C 1
ATOM 2966 O O . ALA A 1 381 ? 13.882 7.522 -25.009 1.00 96.69 381 ALA A O 1
ATOM 2967 N N . ILE A 1 382 ? 14.597 6.366 -26.809 1.00 96.44 382 ILE A N 1
ATOM 2968 C CA . ILE A 1 382 ? 13.969 5.087 -26.430 1.00 96.44 382 ILE A CA 1
ATOM 2969 C C . ILE A 1 382 ? 14.591 4.560 -25.134 1.00 96.44 382 ILE A C 1
ATOM 2971 O O . ILE A 1 382 ? 13.871 4.355 -24.160 1.00 96.44 382 ILE A O 1
ATOM 2975 N N . VAL A 1 383 ? 15.920 4.421 -25.091 1.00 96.19 383 VAL A N 1
ATOM 2976 C CA . VAL A 1 383 ? 16.642 3.871 -23.926 1.00 96.19 383 VAL A CA 1
ATOM 2977 C C . VAL A 1 383 ? 16.392 4.702 -22.666 1.00 96.19 383 VAL A C 1
ATOM 2979 O O . VAL A 1 383 ? 16.121 4.162 -21.597 1.00 96.19 383 VAL A O 1
ATOM 2982 N N . THR A 1 384 ? 16.439 6.031 -22.775 1.00 96.75 384 THR A N 1
ATOM 2983 C CA . THR A 1 384 ? 16.150 6.919 -21.643 1.00 96.75 384 THR A CA 1
ATOM 2984 C C . THR A 1 384 ? 14.716 6.737 -21.148 1.00 96.75 384 THR A C 1
ATOM 2986 O O . THR A 1 384 ? 14.488 6.732 -19.937 1.00 96.75 384 THR A O 1
ATOM 2989 N N . LYS A 1 385 ? 13.743 6.560 -22.052 1.00 96.69 385 LYS A N 1
ATOM 2990 C CA . LYS A 1 385 ? 12.350 6.336 -21.656 1.00 96.69 385 LYS A CA 1
ATOM 2991 C C . LYS A 1 385 ? 12.142 4.964 -21.013 1.00 96.69 385 LYS A C 1
ATOM 2993 O O . LYS A 1 385 ? 11.390 4.891 -20.047 1.00 96.69 385 LYS A O 1
ATOM 2998 N N . GLU A 1 386 ? 12.809 3.917 -21.499 1.00 94.44 386 GLU A N 1
ATOM 2999 C CA . GLU A 1 386 ? 12.788 2.579 -20.888 1.00 94.44 386 GLU A CA 1
ATOM 3000 C C . GLU A 1 386 ? 13.310 2.623 -19.451 1.00 94.44 386 GLU A C 1
ATOM 3002 O O . GLU A 1 386 ? 12.600 2.230 -18.528 1.00 94.44 386 GLU A O 1
ATOM 3007 N N . THR A 1 387 ? 14.498 3.196 -19.246 1.00 95.50 387 THR A N 1
ATOM 3008 C CA . THR A 1 387 ? 15.098 3.340 -17.912 1.00 95.50 387 THR A CA 1
ATOM 3009 C C . THR A 1 387 ? 14.241 4.201 -16.983 1.00 95.50 387 THR A C 1
ATOM 3011 O O . THR A 1 387 ? 14.079 3.878 -15.806 1.00 95.50 387 THR A O 1
ATOM 3014 N N . SER A 1 388 ? 13.672 5.298 -17.497 1.00 95.81 388 SER A N 1
ATOM 3015 C CA . SER A 1 388 ? 12.753 6.146 -16.728 1.00 95.81 388 SER A CA 1
ATOM 3016 C C . SER A 1 388 ? 11.512 5.374 -16.292 1.00 95.81 388 SER A C 1
ATOM 3018 O O . SER A 1 388 ? 11.108 5.508 -15.145 1.00 95.81 388 SER A O 1
ATOM 3020 N N . LEU A 1 389 ? 10.923 4.562 -17.175 1.00 96.12 389 LEU A N 1
ATOM 3021 C CA . LEU A 1 389 ? 9.716 3.799 -16.864 1.00 96.12 389 LEU A CA 1
ATOM 3022 C C . LEU A 1 389 ? 9.982 2.710 -15.816 1.00 96.12 389 LEU A C 1
ATOM 3024 O O . LEU A 1 389 ? 9.182 2.557 -14.900 1.00 96.12 389 LEU A O 1
ATOM 3028 N N . ASP A 1 390 ? 11.113 2.007 -15.915 1.00 95.00 390 ASP A N 1
ATOM 3029 C CA . ASP A 1 390 ? 11.545 1.022 -14.911 1.00 95.00 390 ASP A CA 1
ATOM 3030 C C . ASP A 1 390 ? 11.776 1.679 -13.536 1.00 95.00 390 ASP A C 1
ATOM 3032 O O . ASP A 1 390 ? 11.307 1.200 -12.500 1.00 95.00 390 ASP A O 1
ATOM 3036 N N . THR A 1 391 ? 12.422 2.850 -13.531 1.00 96.75 391 THR A N 1
ATOM 3037 C CA . THR A 1 391 ? 12.647 3.645 -12.313 1.00 96.75 391 THR A CA 1
ATOM 3038 C C . THR A 1 391 ? 11.332 4.119 -11.694 1.00 96.75 391 THR A C 1
ATOM 3040 O O . THR A 1 391 ? 11.149 4.023 -10.475 1.00 96.75 391 THR A O 1
ATOM 3043 N N . ASP A 1 392 ? 10.407 4.610 -12.520 1.00 94.88 392 ASP A N 1
ATOM 3044 C CA . ASP A 1 392 ? 9.088 5.064 -12.086 1.00 94.88 392 ASP A CA 1
ATOM 3045 C C . ASP A 1 392 ? 8.277 3.899 -11.508 1.00 94.88 392 ASP A C 1
ATOM 3047 O O . ASP A 1 392 ? 7.700 4.037 -10.427 1.00 94.88 392 ASP A O 1
ATOM 3051 N N . GLU A 1 393 ? 8.272 2.740 -12.176 1.00 96.88 393 GLU A N 1
ATOM 3052 C CA . GLU A 1 393 ? 7.597 1.531 -11.699 1.00 96.88 393 GLU A CA 1
ATOM 3053 C C . GLU A 1 393 ? 8.114 1.127 -10.319 1.00 96.88 393 GLU A C 1
ATOM 3055 O O . GLU A 1 393 ? 7.327 0.951 -9.385 1.00 96.88 393 GLU A O 1
ATOM 3060 N N . LYS A 1 394 ? 9.438 1.023 -10.172 1.00 97.56 394 LYS A N 1
ATOM 3061 C CA . LYS A 1 394 ? 10.070 0.654 -8.905 1.00 97.56 394 LYS A CA 1
ATOM 3062 C C . LYS A 1 394 ? 9.710 1.635 -7.791 1.00 97.56 394 LYS A C 1
ATOM 3064 O O . LYS A 1 394 ? 9.277 1.214 -6.722 1.00 97.56 394 LYS A O 1
ATOM 3069 N N . THR A 1 395 ? 9.817 2.933 -8.063 1.00 96.94 395 THR A N 1
ATOM 3070 C CA . THR A 1 395 ? 9.528 3.988 -7.081 1.00 96.94 395 THR A CA 1
ATOM 3071 C C . THR A 1 395 ? 8.081 3.920 -6.594 1.00 96.94 395 THR A C 1
ATOM 3073 O O . THR A 1 395 ? 7.820 3.976 -5.393 1.00 96.94 395 THR A O 1
ATOM 3076 N N . HIS A 1 396 ? 7.123 3.749 -7.507 1.00 97.62 396 HIS A N 1
ATOM 3077 C CA . HIS A 1 396 ? 5.713 3.639 -7.139 1.00 97.62 396 HIS A CA 1
ATOM 3078 C C . HIS A 1 396 ? 5.409 2.327 -6.401 1.00 97.62 396 HIS A C 1
ATOM 3080 O O . HIS A 1 396 ? 4.616 2.336 -5.461 1.00 97.62 396 HIS A O 1
ATOM 3086 N N . ARG A 1 397 ? 6.060 1.210 -6.756 1.00 97.94 397 ARG A N 1
ATOM 3087 C CA . ARG A 1 397 ? 5.946 -0.050 -6.000 1.00 97.94 397 ARG A CA 1
ATOM 3088 C C . ARG A 1 397 ? 6.477 0.087 -4.575 1.00 97.94 397 ARG A C 1
ATOM 3090 O O . ARG A 1 397 ? 5.825 -0.388 -3.649 1.00 97.94 397 ARG A O 1
ATOM 3097 N N . ASP A 1 398 ? 7.597 0.776 -4.383 1.00 97.69 398 ASP A N 1
ATOM 3098 C CA . ASP A 1 398 ? 8.146 1.041 -3.050 1.00 97.69 398 ASP A CA 1
ATOM 3099 C C . ASP A 1 398 ? 7.180 1.894 -2.208 1.00 97.69 398 ASP A C 1
ATOM 3101 O O . ASP A 1 398 ? 6.923 1.577 -1.044 1.00 97.69 398 ASP A O 1
ATOM 3105 N N . ILE A 1 399 ? 6.559 2.918 -2.807 1.00 97.81 399 ILE A N 1
ATOM 3106 C CA . ILE A 1 399 ? 5.509 3.721 -2.156 1.00 97.81 399 ILE A CA 1
ATOM 3107 C C . ILE A 1 399 ? 4.309 2.847 -1.764 1.00 97.81 399 ILE A C 1
ATOM 3109 O O . ILE A 1 399 ? 3.846 2.918 -0.623 1.00 97.81 399 ILE A O 1
ATOM 3113 N N . ILE A 1 400 ? 3.825 1.995 -2.673 1.00 98.56 400 ILE A N 1
ATOM 3114 C CA . ILE A 1 400 ? 2.713 1.068 -2.415 1.00 98.56 400 ILE A CA 1
ATOM 3115 C C . ILE A 1 400 ? 3.053 0.120 -1.259 1.00 98.56 400 ILE A C 1
ATOM 3117 O O . ILE A 1 400 ? 2.223 -0.071 -0.374 1.00 98.56 400 ILE A O 1
ATOM 3121 N N . ASN A 1 401 ? 4.274 -0.418 -1.201 1.00 98.12 401 ASN A N 1
ATOM 3122 C CA . ASN A 1 401 ? 4.713 -1.297 -0.113 1.00 98.12 401 ASN A CA 1
ATOM 3123 C C . ASN A 1 401 ? 4.701 -0.583 1.252 1.00 98.12 401 ASN A C 1
ATOM 3125 O O . ASN A 1 401 ? 4.245 -1.144 2.256 1.00 98.12 401 ASN A O 1
ATOM 3129 N N . VAL A 1 402 ? 5.156 0.676 1.296 1.00 97.94 402 VAL A N 1
ATOM 3130 C CA . VAL A 1 402 ? 5.118 1.505 2.512 1.00 97.94 402 VAL A CA 1
ATOM 3131 C C . VAL A 1 402 ? 3.676 1.786 2.939 1.00 97.94 402 VAL A C 1
ATOM 3133 O O . VAL A 1 402 ? 3.347 1.655 4.120 1.00 97.94 402 VAL A O 1
ATOM 3136 N N . LEU A 1 403 ? 2.804 2.153 1.998 1.00 98.25 403 LEU A N 1
ATOM 3137 C CA . LEU A 1 403 ? 1.396 2.441 2.283 1.00 98.25 403 LEU A CA 1
ATOM 3138 C C . LEU A 1 403 ? 0.616 1.182 2.681 1.00 98.25 403 LEU A C 1
ATOM 3140 O O . LEU A 1 403 ? -0.198 1.253 3.598 1.00 98.25 403 LEU A O 1
ATOM 3144 N N . SER A 1 404 ? 0.919 0.026 2.085 1.00 98.12 404 SER A N 1
ATOM 3145 C CA . SER A 1 404 ? 0.374 -1.273 2.499 1.00 98.12 404 SER A CA 1
ATOM 3146 C C . SER A 1 404 ? 0.718 -1.560 3.957 1.00 98.12 404 SER A C 1
ATOM 3148 O O . SER A 1 404 ? -0.169 -1.846 4.756 1.00 98.12 404 SER A O 1
ATOM 3150 N N . SER A 1 405 ? 1.988 -1.387 4.339 1.00 97.44 405 SER A N 1
ATOM 3151 C CA . SER A 1 405 ? 2.418 -1.580 5.730 1.00 97.44 405 SER A CA 1
ATOM 3152 C C . SER A 1 405 ? 1.713 -0.613 6.689 1.00 97.44 405 SER A C 1
ATOM 3154 O O . SER A 1 405 ? 1.324 -0.999 7.789 1.00 97.44 405 SER A O 1
ATOM 3156 N N . ARG A 1 406 ? 1.500 0.649 6.286 1.00 95.94 406 ARG A N 1
ATOM 3157 C CA . ARG A 1 406 ? 0.735 1.622 7.088 1.00 95.94 406 ARG A CA 1
ATOM 3158 C C . ARG A 1 406 ? -0.731 1.222 7.245 1.00 95.94 406 ARG A C 1
ATOM 3160 O O . ARG A 1 406 ? -1.273 1.365 8.340 1.00 95.94 406 ARG A O 1
ATOM 3167 N N . LEU A 1 407 ? -1.360 0.720 6.184 1.00 98.25 407 LEU A N 1
ATOM 3168 C CA . LEU A 1 407 ? -2.730 0.215 6.226 1.00 98.25 407 LEU A CA 1
ATOM 3169 C C . LEU A 1 407 ? -2.849 -0.985 7.172 1.00 98.25 407 LEU A C 1
ATOM 3171 O O . LEU A 1 407 ? -3.776 -1.033 7.981 1.00 98.25 407 LEU A O 1
ATOM 3175 N N . ASP A 1 408 ? -1.894 -1.911 7.124 1.00 97.56 408 ASP A N 1
ATOM 3176 C CA . ASP A 1 408 ? -1.861 -3.073 8.015 1.00 97.56 408 ASP A CA 1
ATOM 3177 C C . ASP A 1 408 ? -1.683 -2.663 9.480 1.00 97.56 408 ASP A C 1
ATOM 3179 O O . ASP A 1 408 ? -2.403 -3.156 10.351 1.00 97.56 408 ASP A O 1
ATOM 3183 N N . LEU A 1 409 ? -0.803 -1.697 9.762 1.00 97.38 409 LEU A N 1
ATOM 3184 C CA . LEU A 1 409 ? -0.646 -1.132 11.106 1.00 97.38 409 LEU A CA 1
ATOM 3185 C C . LEU A 1 409 ? -1.933 -0.453 11.598 1.00 97.38 409 LEU A C 1
ATOM 3187 O O . LEU A 1 409 ? -2.337 -0.669 12.741 1.00 97.38 409 LEU A O 1
ATOM 3191 N N . ALA A 1 410 ? -2.611 0.324 10.747 1.00 97.81 410 ALA A N 1
ATOM 3192 C CA . ALA A 1 410 ? -3.877 0.968 11.099 1.00 97.81 410 ALA A CA 1
ATOM 3193 C C . ALA A 1 410 ? -4.986 -0.062 11.388 1.00 97.81 410 ALA A C 1
ATOM 3195 O O . ALA A 1 410 ? -5.739 0.087 12.354 1.00 97.81 410 ALA A O 1
ATOM 3196 N N . LYS A 1 411 ? -5.068 -1.136 10.591 1.00 98.06 411 LYS A N 1
ATOM 3197 C CA . LYS A 1 411 ? -5.995 -2.257 10.820 1.00 98.06 411 LYS A CA 1
ATOM 3198 C C . LYS A 1 411 ? -5.665 -3.007 12.112 1.00 98.06 411 LYS A C 1
ATOM 3200 O O . LYS A 1 411 ? -6.571 -3.316 12.884 1.00 98.06 411 LYS A O 1
ATOM 3205 N N . GLY A 1 412 ? -4.383 -3.252 12.383 1.00 97.12 412 GLY A N 1
ATOM 3206 C CA . GLY A 1 412 ? -3.928 -3.858 13.634 1.00 97.12 412 GLY A CA 1
ATOM 3207 C C . GLY A 1 412 ? -4.317 -3.026 14.858 1.00 97.12 412 GLY A C 1
ATOM 3208 O O . GLY A 1 412 ? -4.828 -3.564 15.842 1.00 97.12 412 GLY A O 1
ATOM 3209 N N . GLU A 1 413 ? -4.163 -1.705 14.776 1.00 96.81 413 GLU A N 1
ATOM 3210 C CA . GLU A 1 413 ? -4.586 -0.787 15.834 1.00 96.81 413 GLU A CA 1
ATOM 3211 C C . GLU A 1 413 ? -6.109 -0.797 16.034 1.00 96.81 413 GLU A C 1
ATOM 3213 O O . GLU A 1 413 ? -6.579 -0.806 17.173 1.00 96.81 413 GLU A O 1
ATOM 3218 N N . LEU A 1 414 ? -6.896 -0.881 14.954 1.00 98.06 414 LEU A N 1
ATOM 3219 C CA . LEU A 1 414 ? -8.352 -1.026 15.043 1.00 98.06 414 LEU A CA 1
ATOM 3220 C C . LEU A 1 414 ? -8.759 -2.291 15.811 1.00 98.06 414 LEU A C 1
ATOM 3222 O O . LEU A 1 414 ? -9.631 -2.223 16.680 1.00 98.06 414 LEU A O 1
ATOM 3226 N N . GLU A 1 415 ? -8.124 -3.432 15.539 1.00 96.81 415 GLU A N 1
ATOM 3227 C CA . GLU A 1 415 ? -8.404 -4.677 16.268 1.00 96.81 415 GLU A CA 1
ATOM 3228 C C . GLU A 1 415 ? -7.981 -4.598 17.741 1.00 96.81 415 GLU A C 1
ATOM 3230 O O . GLU A 1 415 ? -8.701 -5.074 18.631 1.00 96.81 415 GLU A O 1
ATOM 3235 N N . ARG A 1 416 ? -6.859 -3.926 18.034 1.00 97.31 416 ARG A N 1
ATOM 3236 C CA . ARG A 1 416 ? -6.420 -3.657 19.410 1.00 97.31 416 ARG A CA 1
ATOM 3237 C C . ARG A 1 416 ? -7.440 -2.799 20.162 1.00 97.31 416 ARG A C 1
ATOM 3239 O O . ARG A 1 416 ? -7.830 -3.143 21.282 1.00 97.31 416 ARG A O 1
ATOM 3246 N N . VAL A 1 417 ? -7.917 -1.716 19.546 1.00 97.50 417 VAL A N 1
ATOM 3247 C CA . VAL A 1 417 ? -8.935 -0.817 20.116 1.00 97.50 417 VAL A CA 1
ATOM 3248 C C . VAL A 1 417 ? -10.273 -1.532 20.290 1.00 97.50 417 VAL A C 1
ATOM 3250 O O . VAL A 1 417 ? -10.919 -1.359 21.326 1.00 97.50 417 VAL A O 1
ATOM 3253 N N . ARG A 1 418 ? -10.682 -2.382 19.342 1.00 96.44 418 ARG A N 1
ATOM 3254 C CA . ARG A 1 418 ? -11.901 -3.200 19.455 1.00 96.44 418 ARG A CA 1
ATOM 3255 C C . ARG A 1 418 ? -11.818 -4.170 20.633 1.00 96.44 418 ARG A C 1
ATOM 3257 O O . ARG A 1 418 ? -12.748 -4.245 21.434 1.00 96.44 418 ARG A O 1
ATOM 3264 N N . SER A 1 419 ? -10.692 -4.863 20.778 1.00 95.44 419 SER A N 1
ATOM 3265 C CA . SER A 1 419 ? -10.457 -5.789 21.892 1.00 95.44 419 SER A CA 1
ATOM 3266 C C . SER A 1 419 ? -10.473 -5.064 23.242 1.00 95.44 419 SER A C 1
ATOM 3268 O O . SER A 1 419 ? -11.154 -5.495 24.172 1.00 95.44 419 SER A O 1
ATOM 3270 N N . SER A 1 420 ? -9.796 -3.914 23.325 1.00 95.06 420 SER A N 1
ATOM 3271 C CA . SER A 1 420 ? -9.803 -3.044 24.508 1.00 95.06 420 SER A CA 1
ATOM 3272 C C . SER A 1 420 ? -11.211 -2.534 24.847 1.00 95.06 420 SER A C 1
ATOM 3274 O O . SER A 1 420 ? -11.635 -2.591 25.999 1.00 95.06 420 SER A O 1
ATOM 3276 N N . THR A 1 421 ? -11.979 -2.114 23.836 1.00 96.69 421 THR A N 1
ATOM 3277 C CA . THR A 1 421 ? -13.375 -1.668 23.984 1.00 96.69 421 THR A CA 1
ATOM 3278 C C . THR A 1 421 ? -14.247 -2.760 24.593 1.00 96.69 421 THR A C 1
ATOM 3280 O O . THR A 1 421 ? -14.955 -2.514 25.570 1.00 96.69 421 THR A O 1
ATOM 3283 N N . ASN A 1 422 ? -14.158 -3.983 24.064 1.00 95.25 422 ASN A N 1
ATOM 3284 C CA . ASN A 1 422 ? -14.911 -5.123 24.580 1.00 95.25 422 ASN A CA 1
ATOM 3285 C C . ASN A 1 422 ? -14.554 -5.420 26.043 1.00 95.25 422 ASN A C 1
ATOM 3287 O O . ASN A 1 422 ? -15.449 -5.621 26.866 1.00 95.25 422 ASN A O 1
ATOM 3291 N N . LEU A 1 423 ? -13.262 -5.391 26.387 1.00 95.50 423 LEU A N 1
ATOM 3292 C CA . LEU A 1 423 ? -12.794 -5.611 27.756 1.00 95.50 423 LEU A CA 1
ATOM 3293 C C . LEU A 1 423 ? -13.311 -4.536 28.724 1.00 95.50 423 LEU A C 1
ATOM 3295 O O . LEU A 1 423 ? -13.809 -4.869 29.803 1.00 95.50 423 LEU A O 1
ATOM 3299 N N . LEU A 1 424 ? -13.225 -3.258 28.344 1.00 96.38 424 LEU A N 1
ATOM 3300 C CA . LEU A 1 424 ? -13.686 -2.136 29.165 1.00 96.38 424 LEU A CA 1
ATOM 3301 C C . LEU A 1 424 ? -15.197 -2.194 29.400 1.00 96.38 424 LEU A C 1
ATOM 3303 O O . LEU A 1 424 ? -15.638 -2.106 30.546 1.00 96.38 424 LEU A O 1
ATOM 3307 N N . ILE A 1 425 ? -15.989 -2.415 28.346 1.00 96.75 425 ILE A N 1
ATOM 3308 C CA . ILE A 1 425 ? -17.448 -2.545 28.462 1.00 96.75 425 ILE A CA 1
ATOM 3309 C C . ILE A 1 425 ? -17.813 -3.744 29.341 1.00 96.75 425 ILE A C 1
ATOM 3311 O O . ILE A 1 425 ? -18.649 -3.606 30.233 1.00 96.75 425 ILE A O 1
ATOM 3315 N N . SER A 1 426 ? -17.170 -4.899 29.139 1.00 95.25 426 SER A N 1
ATOM 3316 C CA . SER A 1 426 ? -17.410 -6.096 29.953 1.00 95.25 426 SER A CA 1
ATOM 3317 C C . SER A 1 426 ? -17.084 -5.853 31.429 1.00 95.25 426 SER A C 1
ATOM 3319 O O . SER A 1 426 ? -17.855 -6.225 32.314 1.00 95.25 426 SER A O 1
ATOM 3321 N N . THR A 1 427 ? -15.974 -5.169 31.709 1.00 94.88 427 THR A N 1
ATOM 3322 C CA . THR A 1 427 ? -15.558 -4.836 33.078 1.00 94.88 427 THR A CA 1
ATOM 3323 C C . THR A 1 427 ? -16.537 -3.866 33.744 1.00 94.88 427 THR A C 1
ATOM 3325 O O . THR A 1 427 ? -16.955 -4.098 34.880 1.00 94.88 427 THR A O 1
ATOM 3328 N N . SER A 1 428 ? -16.960 -2.806 33.048 1.00 95.88 428 SER A N 1
ATOM 3329 C CA . SER A 1 428 ? -17.965 -1.863 33.561 1.00 95.88 428 SER A CA 1
ATOM 3330 C C . SER A 1 428 ? -19.329 -2.536 33.763 1.00 95.88 428 SER A C 1
ATOM 3332 O O . SER A 1 428 ? -19.999 -2.288 34.765 1.00 95.88 428 SER A O 1
ATOM 3334 N N . GLN A 1 429 ? -19.716 -3.466 32.885 1.00 96.38 429 GLN A N 1
ATOM 3335 C CA . GLN A 1 429 ? -20.937 -4.258 33.045 1.00 96.38 429 GLN A CA 1
ATOM 3336 C C . GLN A 1 429 ? -20.866 -5.187 34.267 1.00 96.38 429 GLN A C 1
ATOM 3338 O O . GLN A 1 429 ? -21.848 -5.317 35.000 1.00 96.38 429 GLN A O 1
ATOM 3343 N N . ALA A 1 430 ? -19.713 -5.810 34.526 1.00 95.06 430 ALA A N 1
ATOM 3344 C CA . ALA A 1 430 ? -19.508 -6.633 35.716 1.00 95.06 430 ALA A CA 1
ATOM 3345 C C . ALA A 1 430 ? -19.632 -5.807 37.008 1.00 95.06 430 ALA A C 1
ATOM 3347 O O . ALA A 1 430 ? -20.288 -6.250 37.954 1.00 95.06 430 ALA A O 1
ATOM 3348 N N . LYS A 1 431 ? -19.085 -4.581 37.030 1.00 94.94 431 LYS A N 1
ATOM 3349 C CA . LYS A 1 431 ? -19.246 -3.639 38.154 1.00 94.94 431 LYS A CA 1
ATOM 3350 C C . LYS A 1 431 ? -20.712 -3.272 38.392 1.00 94.94 431 LYS A C 1
ATOM 3352 O O . LYS A 1 431 ? -21.163 -3.318 39.534 1.00 94.94 431 LYS A O 1
ATOM 3357 N N . LEU A 1 432 ? -21.467 -2.979 37.331 1.00 97.56 432 LEU A N 1
ATOM 3358 C CA . LEU A 1 432 ? -22.902 -2.697 37.427 1.00 97.56 432 LEU A CA 1
ATOM 3359 C C . LEU A 1 432 ? -23.681 -3.892 37.996 1.00 97.56 432 LEU A C 1
ATOM 3361 O O . LEU A 1 432 ? -24.508 -3.730 38.891 1.00 97.56 432 LEU A O 1
ATOM 3365 N N . ASN A 1 433 ? -23.382 -5.105 37.524 1.00 96.25 433 ASN A N 1
ATOM 3366 C CA . ASN A 1 433 ? -24.019 -6.326 38.018 1.00 96.25 433 ASN A CA 1
ATOM 3367 C C . ASN A 1 433 ? -23.706 -6.578 39.503 1.00 96.25 433 ASN A C 1
ATOM 3369 O O . ASN A 1 433 ? -24.586 -7.004 40.251 1.00 96.25 433 ASN A O 1
ATOM 3373 N N . LEU A 1 434 ? -22.473 -6.307 39.941 1.00 95.69 434 LEU A N 1
ATOM 3374 C CA . LEU A 1 434 ? -22.088 -6.404 41.349 1.00 95.69 434 LEU A CA 1
ATOM 3375 C C . LEU A 1 434 ? -22.839 -5.375 42.204 1.00 95.69 434 LEU A C 1
ATOM 3377 O O . LEU A 1 434 ? -23.398 -5.738 43.237 1.00 95.69 434 LEU A O 1
ATOM 3381 N N . ALA A 1 435 ? -22.909 -4.120 41.752 1.00 95.06 435 ALA A N 1
ATOM 3382 C CA . ALA A 1 435 ? -23.652 -3.070 42.444 1.00 95.06 435 ALA A CA 1
ATOM 3383 C C . ALA A 1 435 ? -25.150 -3.405 42.544 1.00 95.06 435 ALA A C 1
ATOM 3385 O O . ALA A 1 435 ? -25.753 -3.224 43.598 1.00 95.06 435 ALA A O 1
ATOM 3386 N N . LYS A 1 436 ? -25.735 -3.990 41.491 1.00 96.94 436 LYS A N 1
ATOM 3387 C CA . LYS A 1 436 ? -27.119 -4.480 41.508 1.00 96.94 436 LYS A CA 1
ATOM 3388 C C . LYS A 1 436 ? -27.333 -5.575 42.558 1.00 96.94 436 LYS A C 1
ATOM 3390 O O . LYS A 1 436 ? -28.266 -5.480 43.348 1.00 96.94 436 LYS A O 1
ATOM 3395 N N . LYS A 1 437 ? -26.448 -6.577 42.621 1.00 96.62 437 LYS A N 1
ATOM 3396 C CA . LYS A 1 437 ? -26.504 -7.622 43.662 1.00 96.62 437 LYS A CA 1
ATOM 3397 C C . LYS A 1 437 ? -26.377 -7.038 45.072 1.00 96.62 437 LYS A C 1
ATOM 3399 O O . LYS A 1 437 ? -27.023 -7.523 45.997 1.00 96.62 437 LYS A O 1
ATOM 3404 N N . GLN A 1 438 ? -25.563 -5.995 45.240 1.00 93.94 438 GLN A N 1
ATOM 3405 C CA . GLN A 1 438 ? -25.430 -5.300 46.518 1.00 93.94 438 GLN A CA 1
ATOM 3406 C C . GLN A 1 438 ? -26.730 -4.587 46.916 1.00 93.94 438 GLN A C 1
ATOM 3408 O O . GLN A 1 438 ? -27.121 -4.676 48.077 1.00 93.94 438 GLN A O 1
ATOM 3413 N N . VAL A 1 439 ? -27.419 -3.937 45.969 1.00 96.81 439 VAL A N 1
ATOM 3414 C CA . VAL A 1 439 ? -28.754 -3.355 46.199 1.00 96.81 439 VAL A CA 1
ATOM 3415 C C . VAL A 1 439 ? -29.737 -4.437 46.638 1.00 96.81 439 VAL A C 1
ATOM 3417 O O . VAL A 1 439 ? -30.317 -4.309 47.711 1.00 96.81 439 VAL A O 1
ATOM 3420 N N . GLU A 1 440 ? -29.851 -5.537 45.886 1.00 96.50 440 GLU A N 1
ATOM 3421 C CA . GLU A 1 440 ? -30.748 -6.659 46.214 1.00 96.50 440 GLU A CA 1
ATOM 3422 C C . GLU A 1 440 ? -30.472 -7.216 47.627 1.00 96.50 440 GLU A C 1
ATOM 3424 O O . GLU A 1 440 ? -31.390 -7.443 48.419 1.00 96.50 440 GLU A O 1
ATOM 3429 N N . SER A 1 441 ? -29.195 -7.380 47.991 1.00 95.38 441 SER A N 1
ATOM 3430 C CA . SER A 1 441 ? -28.796 -7.811 49.336 1.00 95.38 441 SER A CA 1
ATOM 3431 C C . SER A 1 441 ? -29.180 -6.795 50.418 1.00 95.38 441 SER A C 1
ATOM 3433 O O . SER A 1 441 ? -29.641 -7.188 51.492 1.00 95.38 441 SER A O 1
ATOM 3435 N N . SER A 1 442 ? -28.978 -5.498 50.176 1.00 94.50 442 SER A N 1
ATOM 3436 C CA . SER A 1 442 ? -29.317 -4.440 51.135 1.00 94.50 442 SER A CA 1
ATOM 3437 C C . SER A 1 442 ? -30.831 -4.260 51.296 1.00 94.50 442 SER A C 1
ATOM 3439 O O . SER A 1 442 ? -31.292 -4.015 52.410 1.00 94.50 442 SER A O 1
ATOM 3441 N N . GLU A 1 443 ? -31.619 -4.458 50.236 1.00 95.69 443 GLU A N 1
ATOM 3442 C CA . GLU A 1 443 ? -33.087 -4.481 50.294 1.00 95.69 443 GLU A CA 1
ATOM 3443 C C . GLU A 1 443 ? -33.593 -5.627 51.179 1.00 95.69 443 GLU A C 1
ATOM 3445 O O . GLU A 1 443 ? -34.429 -5.414 52.063 1.00 95.69 443 GLU A O 1
ATOM 3450 N N . LEU A 1 444 ? -33.042 -6.833 51.000 1.00 95.12 444 LEU A N 1
ATOM 3451 C CA . LEU A 1 444 ? -33.373 -8.002 51.822 1.00 95.12 444 LEU A CA 1
ATOM 3452 C C . LEU A 1 444 ? -33.005 -7.795 53.297 1.00 95.12 444 LEU A C 1
ATOM 3454 O O . LEU A 1 444 ? -33.797 -8.132 54.184 1.00 95.12 444 LEU A O 1
ATOM 3458 N N . GLN A 1 445 ? -31.828 -7.227 53.576 1.00 93.12 445 GLN A N 1
ATOM 3459 C CA . GLN A 1 445 ? -31.395 -6.906 54.940 1.00 93.12 445 GLN A CA 1
ATOM 3460 C C . GLN A 1 445 ? -32.316 -5.876 55.596 1.00 93.12 445 GLN A C 1
ATOM 3462 O O . GLN A 1 445 ? -32.773 -6.099 56.718 1.00 93.12 445 GLN A O 1
ATOM 3467 N N . TYR A 1 446 ? -32.648 -4.793 54.888 1.00 93.94 446 TYR A N 1
ATOM 3468 C CA . TYR A 1 446 ? -33.577 -3.776 55.375 1.00 93.94 446 TYR A CA 1
ATOM 3469 C C . TYR A 1 446 ? -34.951 -4.376 55.701 1.00 93.94 446 TYR A C 1
ATOM 3471 O O . TYR A 1 446 ? -35.457 -4.202 56.811 1.00 93.94 446 TYR A O 1
ATOM 3479 N N . ALA A 1 447 ? -35.526 -5.158 54.781 1.00 94.50 447 ALA A N 1
ATOM 3480 C CA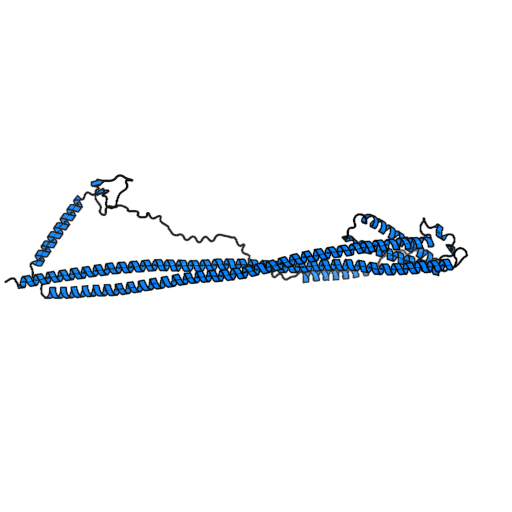 . ALA A 1 447 ? -36.808 -5.828 54.997 1.00 94.50 447 ALA A CA 1
ATOM 3481 C C . ALA A 1 447 ? -36.772 -6.791 56.200 1.00 94.50 447 ALA A C 1
ATOM 3483 O O . ALA A 1 447 ? -37.725 -6.852 56.982 1.00 94.50 447 ALA A O 1
ATOM 3484 N N . THR A 1 448 ? -35.661 -7.513 56.376 1.00 94.88 448 THR A N 1
ATOM 3485 C CA . THR A 1 448 ? -35.458 -8.444 57.496 1.00 94.88 448 THR A CA 1
ATOM 3486 C C . THR A 1 448 ? -35.391 -7.712 58.833 1.00 94.88 448 THR A C 1
ATOM 3488 O O . THR A 1 448 ? -36.109 -8.088 59.758 1.00 94.88 448 THR A O 1
ATOM 3491 N N . ILE A 1 449 ? -34.596 -6.642 58.929 1.00 92.44 449 ILE A N 1
ATOM 3492 C CA . ILE A 1 449 ? -34.445 -5.837 60.152 1.00 92.44 449 ILE A CA 1
ATOM 3493 C C . ILE A 1 449 ? -35.772 -5.181 60.537 1.00 92.44 449 ILE A C 1
ATOM 3495 O O . ILE A 1 449 ? -36.178 -5.245 61.696 1.00 92.44 449 ILE A O 1
ATOM 3499 N N . VAL A 1 450 ? -36.508 -4.629 59.567 1.00 91.81 450 VAL A N 1
ATOM 3500 C CA . VAL A 1 450 ? -37.839 -4.050 59.812 1.00 91.81 450 VAL A CA 1
ATOM 3501 C C . VAL A 1 450 ? -38.809 -5.101 60.361 1.00 91.81 450 VAL A C 1
ATOM 3503 O O . VAL A 1 450 ? -39.570 -4.814 61.288 1.00 91.81 450 VAL A O 1
ATOM 3506 N N . LYS A 1 451 ? -38.797 -6.323 59.812 1.00 93.00 451 LYS A N 1
ATOM 3507 C CA . LYS A 1 451 ? -39.643 -7.421 60.298 1.00 93.00 451 LYS A CA 1
ATOM 3508 C C . LYS A 1 451 ? -39.253 -7.849 61.716 1.00 93.00 451 LYS A C 1
ATOM 3510 O O . LYS A 1 451 ? -40.115 -7.875 62.589 1.00 93.00 451 LYS A O 1
ATOM 3515 N N . GLN A 1 452 ? -37.969 -8.121 61.955 1.00 89.00 452 GLN A N 1
ATOM 3516 C CA . GLN A 1 452 ? -37.450 -8.518 63.269 1.00 89.00 452 GLN A CA 1
ATOM 3517 C C . GLN A 1 452 ? -37.737 -7.462 64.338 1.00 89.00 452 GLN A C 1
ATOM 3519 O O . GLN A 1 452 ? -38.179 -7.801 65.432 1.00 89.00 452 GLN A O 1
ATOM 3524 N N . GLY A 1 453 ? -37.563 -6.183 64.003 1.00 89.94 453 GLY A N 1
ATOM 3525 C CA . GLY A 1 453 ? -37.889 -5.065 64.880 1.00 89.94 453 GLY A CA 1
ATOM 3526 C C . GLY A 1 453 ? -39.370 -5.013 65.262 1.00 89.94 453 GLY A C 1
ATOM 3527 O O . GLY A 1 453 ? -39.702 -4.861 66.436 1.00 89.94 453 GLY A O 1
ATOM 3528 N N . LYS A 1 454 ? -40.281 -5.203 64.295 1.00 91.19 454 LYS A N 1
ATOM 3529 C CA . LYS A 1 454 ? -41.729 -5.291 64.569 1.00 91.19 454 LYS A CA 1
ATOM 3530 C C . LYS A 1 454 ? -42.071 -6.468 65.484 1.00 91.19 454 LYS A C 1
ATOM 3532 O O . LYS A 1 454 ? -42.835 -6.289 66.432 1.00 91.19 454 LYS A O 1
ATOM 3537 N N . ASP A 1 455 ? -41.496 -7.639 65.223 1.00 90.00 455 ASP A N 1
ATOM 3538 C CA . ASP A 1 455 ? -41.730 -8.850 66.017 1.00 90.00 455 ASP A CA 1
ATOM 3539 C C . ASP A 1 455 ? -41.186 -8.693 67.454 1.00 90.00 455 ASP A C 1
ATOM 3541 O O . ASP A 1 455 ? -41.862 -9.057 68.423 1.00 90.00 455 ASP A O 1
ATOM 3545 N N . ALA A 1 456 ? -40.007 -8.080 67.611 1.00 89.50 456 ALA A N 1
ATOM 3546 C CA . ALA A 1 456 ? -39.391 -7.788 68.905 1.00 89.50 456 ALA A CA 1
ATOM 3547 C C . ALA A 1 456 ? -40.207 -6.773 69.719 1.00 89.50 456 ALA A C 1
ATOM 3549 O O . ALA A 1 456 ? -40.506 -7.025 70.886 1.00 89.50 456 ALA A O 1
ATOM 3550 N N . ILE A 1 457 ? -40.642 -5.668 69.098 1.00 90.19 457 ILE A N 1
ATOM 3551 C CA . ILE A 1 457 ? -41.515 -4.675 69.743 1.00 90.19 457 ILE A CA 1
ATOM 3552 C C . ILE A 1 457 ? -42.847 -5.318 70.145 1.00 90.19 457 ILE A C 1
ATOM 3554 O O . ILE A 1 457 ? -43.290 -5.123 71.271 1.00 90.19 457 ILE A O 1
ATOM 3558 N N . SER A 1 458 ? -43.469 -6.124 69.275 1.00 90.38 458 SER A N 1
ATOM 3559 C CA . SER A 1 458 ? -44.718 -6.830 69.601 1.00 90.38 458 SER A CA 1
ATOM 3560 C C . SER A 1 458 ? -44.549 -7.773 70.796 1.00 90.38 458 SER A C 1
ATOM 3562 O O . SER A 1 458 ? -45.398 -7.807 71.687 1.00 90.38 458 SER A O 1
ATOM 3564 N N . THR A 1 459 ? -43.440 -8.513 70.840 1.00 90.12 459 THR A N 1
ATOM 3565 C CA . THR A 1 459 ? -43.124 -9.432 71.940 1.00 90.12 459 THR A CA 1
ATOM 3566 C C . THR A 1 459 ? -42.900 -8.677 73.249 1.00 90.12 459 THR A C 1
ATOM 3568 O O . THR A 1 459 ? -43.500 -9.030 74.263 1.00 90.12 459 THR A O 1
ATOM 3571 N N . ALA A 1 460 ? -42.105 -7.604 73.227 1.00 86.88 460 ALA A N 1
ATOM 3572 C CA . ALA A 1 460 ? -41.861 -6.761 74.394 1.00 86.88 460 ALA A CA 1
ATOM 3573 C C . ALA A 1 460 ? -43.145 -6.058 74.879 1.00 86.88 460 ALA A C 1
ATOM 3575 O O . ALA A 1 460 ? -43.396 -6.000 76.079 1.00 86.88 460 ALA A O 1
ATOM 3576 N N . SER A 1 461 ? -44.015 -5.599 73.971 1.00 87.81 461 SER A N 1
ATOM 3577 C CA . SER A 1 461 ? -45.325 -5.040 74.331 1.00 87.81 461 SER A CA 1
ATOM 3578 C C . SER A 1 461 ? -46.219 -6.066 75.027 1.00 87.81 461 SER A C 1
ATOM 3580 O O . SER A 1 461 ? -46.777 -5.754 76.073 1.00 87.81 461 SER A O 1
ATOM 3582 N N . LYS A 1 462 ? -46.282 -7.312 74.535 1.00 88.94 462 LYS A N 1
ATOM 3583 C CA . LYS A 1 462 ? -47.018 -8.390 75.221 1.00 88.94 462 LYS A CA 1
ATOM 3584 C C . LYS A 1 462 ? -46.477 -8.656 76.625 1.00 88.94 462 LYS A C 1
ATOM 3586 O O . LYS A 1 462 ? -47.257 -8.930 77.529 1.00 88.94 462 LYS A O 1
ATOM 3591 N N . GLN A 1 463 ? -45.159 -8.583 76.825 1.00 86.94 463 GLN A N 1
ATOM 3592 C CA . GLN A 1 463 ? -44.561 -8.736 78.155 1.00 86.94 463 GLN A CA 1
ATOM 3593 C C . GLN A 1 463 ? -44.969 -7.599 79.100 1.00 86.94 463 GLN A C 1
ATOM 3595 O O . GLN A 1 463 ? -45.298 -7.877 80.252 1.00 86.94 463 GLN A O 1
ATOM 3600 N N . VAL A 1 464 ? -45.014 -6.350 78.616 1.00 88.25 464 VAL A N 1
ATOM 3601 C CA . VAL A 1 464 ? -45.553 -5.211 79.384 1.00 88.25 464 VAL A CA 1
ATOM 3602 C C . VAL A 1 464 ? -47.020 -5.451 79.745 1.00 88.25 464 VAL A C 1
ATOM 3604 O O . VAL A 1 464 ? -47.388 -5.284 80.905 1.00 88.25 464 VAL A O 1
ATOM 3607 N N . ASP A 1 465 ? -47.846 -5.890 78.792 1.00 86.25 465 ASP A N 1
ATOM 3608 C CA . ASP A 1 465 ? -49.269 -6.162 79.029 1.00 86.25 465 ASP A CA 1
ATOM 3609 C C . ASP A 1 465 ? -49.472 -7.270 80.076 1.00 86.25 465 ASP A C 1
ATOM 3611 O O . ASP A 1 465 ? -50.301 -7.130 80.975 1.00 86.25 465 ASP A O 1
ATOM 3615 N N . ILE A 1 466 ? -48.678 -8.347 80.012 1.00 87.25 466 ILE A N 1
ATOM 3616 C CA . ILE A 1 466 ? -48.692 -9.439 80.999 1.00 87.25 466 ILE A CA 1
ATOM 3617 C C . ILE A 1 466 ? -48.261 -8.933 82.382 1.00 87.25 466 ILE A C 1
ATOM 3619 O O . ILE A 1 466 ? -48.926 -9.233 83.377 1.00 87.25 466 ILE A O 1
ATOM 3623 N N . ALA A 1 467 ? -47.170 -8.165 82.467 1.00 84.50 467 ALA A N 1
ATOM 3624 C CA . ALA A 1 467 ? -46.681 -7.604 83.727 1.00 84.50 467 ALA A CA 1
ATOM 3625 C C . ALA A 1 467 ? -47.711 -6.646 84.349 1.00 84.50 467 ALA A C 1
ATOM 3627 O O . ALA A 1 467 ? -47.970 -6.706 85.552 1.00 84.50 467 ALA A O 1
ATOM 3628 N N . ARG A 1 468 ? -48.373 -5.829 83.520 1.00 88.25 468 ARG A N 1
ATOM 3629 C CA . ARG A 1 468 ? -49.432 -4.907 83.943 1.00 88.25 468 ARG A CA 1
ATOM 3630 C C . ARG A 1 468 ? -50.668 -5.650 84.437 1.00 88.25 468 ARG A C 1
ATOM 3632 O O . ARG A 1 468 ? -51.130 -5.375 85.536 1.00 88.25 468 ARG A O 1
ATOM 3639 N N . ALA A 1 469 ? -51.148 -6.642 83.687 1.00 84.44 469 ALA A N 1
ATOM 3640 C CA . ALA A 1 469 ? -52.274 -7.478 84.102 1.00 84.44 469 ALA A CA 1
ATOM 3641 C C . ALA A 1 469 ? -51.982 -8.233 85.412 1.00 84.44 469 ALA A C 1
ATOM 3643 O O . ALA A 1 469 ? -52.862 -8.378 86.259 1.00 84.44 469 ALA A O 1
ATOM 3644 N N . THR A 1 470 ? -50.736 -8.680 85.604 1.00 85.06 470 THR A N 1
ATOM 3645 C CA . THR A 1 470 ? -50.286 -9.327 86.846 1.00 85.06 470 THR A CA 1
ATOM 3646 C C . THR A 1 470 ? -50.314 -8.353 88.025 1.00 85.06 470 THR A C 1
ATOM 3648 O O . THR A 1 470 ? -50.790 -8.709 89.105 1.00 85.06 470 THR A O 1
ATOM 3651 N N . LEU A 1 471 ? -49.843 -7.119 87.824 1.00 83.94 471 LEU A N 1
ATOM 3652 C CA . LEU A 1 471 ? -49.893 -6.064 88.834 1.00 83.94 471 LEU A CA 1
ATOM 3653 C C . LEU A 1 471 ? -51.339 -5.680 89.187 1.00 83.94 471 LEU A C 1
ATOM 3655 O O . LEU A 1 471 ? -51.681 -5.624 90.367 1.00 83.94 471 LEU A O 1
ATOM 3659 N N . ASP A 1 472 ? -52.192 -5.469 88.183 1.00 84.06 472 ASP A N 1
ATOM 3660 C CA . ASP A 1 472 ? -53.604 -5.114 88.364 1.00 84.06 472 ASP A CA 1
ATOM 3661 C C . ASP A 1 472 ? -54.360 -6.214 89.124 1.00 84.06 472 ASP A C 1
ATOM 3663 O O . ASP A 1 472 ? -55.134 -5.926 90.039 1.00 84.06 472 ASP A O 1
ATOM 3667 N N . ALA A 1 473 ? -54.087 -7.486 88.808 1.00 81.31 473 ALA A N 1
ATOM 3668 C CA . ALA A 1 473 ? -54.639 -8.624 89.536 1.00 81.31 473 ALA A CA 1
ATOM 3669 C C . ALA A 1 473 ? -54.201 -8.635 91.012 1.00 81.31 473 ALA A C 1
ATOM 3671 O O . ALA A 1 473 ? -55.037 -8.857 91.887 1.00 81.31 473 ALA A O 1
ATOM 3672 N N . LYS A 1 474 ? -52.924 -8.353 91.314 1.00 80.12 474 LYS A N 1
ATOM 3673 C CA . LYS A 1 474 ? -52.428 -8.259 92.701 1.00 80.12 474 LYS A CA 1
ATOM 3674 C C . LYS A 1 474 ? -53.035 -7.076 93.465 1.00 80.12 474 LYS A C 1
ATOM 3676 O O . LYS A 1 474 ? -53.474 -7.260 94.597 1.00 80.12 474 LYS A O 1
ATOM 3681 N N . LYS A 1 475 ? -53.130 -5.893 92.846 1.00 78.81 475 LYS A N 1
ATOM 3682 C CA . LYS A 1 475 ? -53.754 -4.700 93.453 1.00 78.81 475 LYS A CA 1
ATOM 3683 C C . LYS A 1 475 ? -55.237 -4.912 93.752 1.00 78.81 475 LYS A C 1
ATOM 3685 O O . LYS A 1 475 ? -55.705 -4.544 94.826 1.00 78.81 475 LYS A O 1
ATOM 3690 N N . LYS A 1 476 ? -55.969 -5.550 92.834 1.00 77.50 476 LYS A N 1
ATOM 3691 C CA . LYS A 1 476 ? -57.388 -5.881 93.022 1.00 77.50 476 LYS A CA 1
ATOM 3692 C C . LYS A 1 476 ? -57.611 -6.861 94.181 1.00 77.50 476 LYS A C 1
ATOM 3694 O O . LYS A 1 476 ? -58.591 -6.707 94.896 1.00 77.50 476 LYS A O 1
ATOM 3699 N N . ARG A 1 477 ? -56.696 -7.819 94.386 1.00 69.19 477 ARG A N 1
ATOM 3700 C CA . ARG A 1 477 ? -56.731 -8.761 95.524 1.00 69.19 477 ARG A CA 1
ATOM 3701 C C . ARG A 1 477 ? -56.491 -8.064 96.867 1.00 69.19 477 ARG A C 1
ATOM 3703 O O . ARG A 1 477 ? -57.235 -8.309 97.806 1.00 69.19 477 ARG A O 1
ATOM 3710 N N . MET A 1 478 ? -55.532 -7.138 96.936 1.00 66.31 478 MET A N 1
ATOM 3711 C CA . MET A 1 478 ? -55.294 -6.328 98.141 1.00 66.31 478 MET A CA 1
ATOM 3712 C C . MET A 1 478 ? -56.523 -5.477 98.512 1.00 66.31 478 MET A C 1
ATOM 3714 O O . MET A 1 478 ? -56.951 -5.470 99.661 1.00 66.31 478 MET A O 1
ATOM 3718 N N . SER A 1 479 ? -57.152 -4.834 97.521 1.00 60.88 479 SER A N 1
ATOM 3719 C CA . SER A 1 479 ? -58.361 -4.023 97.734 1.00 60.88 479 SER A CA 1
ATOM 3720 C C . SER A 1 479 ? -59.581 -4.844 98.176 1.00 60.88 479 SER A C 1
ATOM 3722 O O . SER A 1 479 ? -60.448 -4.299 98.853 1.00 60.88 479 SER A O 1
ATOM 3724 N N . SER A 1 480 ? -59.698 -6.116 97.780 1.00 58.06 480 SER A N 1
ATOM 3725 C CA . SER A 1 480 ? -60.791 -6.988 98.236 1.00 58.06 480 SER A CA 1
ATOM 3726 C C . SER A 1 480 ? -60.618 -7.487 99.673 1.00 58.06 480 SER A C 1
ATOM 3728 O O . SER A 1 480 ? -61.606 -7.880 100.284 1.00 58.06 480 SER A O 1
ATOM 3730 N N . GLU A 1 481 ? -59.398 -7.449 100.211 1.00 54.28 481 GLU A N 1
ATOM 3731 C CA . GLU A 1 481 ? -59.079 -7.884 101.577 1.00 54.28 481 GLU A CA 1
ATOM 3732 C C . GLU A 1 481 ? -59.157 -6.721 102.582 1.00 54.28 481 GLU A C 1
ATOM 3734 O O . GLU A 1 481 ? -59.623 -6.921 103.695 1.00 54.28 481 GLU A O 1
ATOM 3739 N N . GLU A 1 482 ? -58.859 -5.478 102.170 1.00 49.53 482 GLU A N 1
ATOM 3740 C CA . GLU A 1 482 ? -59.153 -4.260 102.962 1.00 49.53 482 GLU A CA 1
ATOM 3741 C C . GLU A 1 482 ? -60.663 -3.984 103.143 1.00 49.53 482 GLU A C 1
ATOM 3743 O O . GLU A 1 482 ? -61.056 -3.203 104.008 1.00 49.53 482 GLU A O 1
ATOM 3748 N N . LEU A 1 483 ? -61.519 -4.614 102.329 1.00 44.50 483 LEU A N 1
ATOM 3749 C CA . LEU A 1 483 ? -62.986 -4.536 102.398 1.00 44.50 483 LEU A CA 1
ATOM 3750 C C . LEU A 1 483 ? -63.629 -5.743 103.111 1.00 44.50 483 LEU A C 1
ATOM 3752 O O . LEU A 1 483 ? -64.858 -5.803 103.204 1.00 44.50 483 LEU A O 1
ATOM 3756 N N . ALA A 1 484 ? -62.831 -6.697 103.600 1.00 43.94 484 ALA A N 1
ATOM 3757 C CA . ALA A 1 484 ? -63.308 -7.800 104.425 1.00 43.94 484 ALA A CA 1
ATOM 3758 C C . ALA A 1 484 ? -63.265 -7.374 105.913 1.00 43.94 484 ALA A C 1
ATOM 3760 O O . ALA A 1 484 ? -62.199 -6.977 106.380 1.00 43.94 484 ALA A O 1
ATOM 3761 N N . PRO A 1 485 ? -64.406 -7.378 106.632 1.00 41.81 485 PRO A N 1
ATOM 3762 C CA . PRO A 1 485 ? -64.514 -6.873 108.006 1.00 41.81 485 PRO A CA 1
ATOM 3763 C C . PRO A 1 485 ? -63.738 -7.680 109.051 1.00 41.81 485 PRO A C 1
ATOM 3765 O O . PRO A 1 485 ? -63.573 -8.909 108.861 1.00 41.81 485 PRO A O 1
#

pLDDT: mean 83.34, std 18.43, range [34.56, 98.69]

Secondary structure (DSSP, 8-state):
----------SSSHHHHHHHHHHHHHHHHHHHHHHHHH-------------------------------S-------SS---EEEE---TT----TT---EEE--HHHHHHHHHHHHHHHHHHHHHHHHHTSPPPHHHHHHHHHHHHHHHHHHHHHHHHHHHHHHHHHHHHHHHHHHHHHHHHHHHHHHHHHHHHHHHHHHHHHHHHHHHHHHHHHHHHHHHHHHHHHHHHHHHHHHHHHHHHHHHHHHHHHHHHHH--STTTTTSSTTTTTTTTTT-HHHHHHHHHHHHHHHHHHHHHHHHHHHHTTS--GGGHHHHHHHHHHHHHHHHHHHHHHHHHHHT----SSS-HHHHHHHHHHHHHHHHHHHHHHHHHHHHHHHHHHHHHHHHHHHHHHHHHHHHHHHHHHHHHHHHHHHHHHHHHHHHHHHHHHHHHHHHHHHHHHHHHHHHHHHHHHHHHHHHHHHHHHHHHHHHHHHHHHHTT--

Foldseek 3Di:
DDDDDDDDDDDPDPVVVVVVVVVVVVVVVVVVVCVVVVPPPPPVPPPPDDPDDPDDPPPDPPDPDDPADVDDDPPDDPDDFAWPDADDDPPDDDDPPDDGTDGPCPVVVVVVVVVVVVVVVVVVVVVVVLPDADDPVNLVVLVVVLVVLVVVLVVLLVVLVVLLVVLVVLLVVLVVLLVVLVVLLVVLLVVLVVVLVVLVVLLVVLVVLLVVLVVVLVVLLVVLVVVLLVLLVVLVVLLVVLLVLLVVLLVLLCLCLLLDPVNVCSCVLPNCQFLVQHVVLSVQLSVLSVVLVVLSVVLVVVVVVQVVPPPSVCSLVNLVSSLVSLVSSLSSLVSSLVRLVSGDADPSRHPVNSVVSNVVSVVSSVVSVVSSVVSVVSSVVSVVSVVVSVVSSVVSVVVSVVSVVSSVVSVVVSVVSVVVSVVSSVVSVVSSVVSVVSSVVSVVSSVVSNVVSVVSSVVSVVVSVVSVVVSVSSVVSNVVVVVDD

Nearest PDB structures (foldseek):
  3ja6-assembly1_I  TM=5.162E-01  e=2.298E-02  Escherichia coli
  3zx6-assembly1_A  TM=4.420E-01  e=4.095E-02  Archaeoglobus fulgidus DSM 4304
  3ja6-assembly1_H  TM=4.096E-01  e=1.072E-01  Escherichia coli
  7sqc-assembly1_1J  TM=2.480E-01  e=5.425E-03  Chlamydomonas reinhardtii
  3g6b-assembly1_A  TM=4.081E-01  e=3.598E+00  Thermotoga maritima

Solvent-accessible surface area (backbone atoms only — not comparable to full-atom values): 26618 Å² total; per-residue (Å²): 134,87,87,86,89,80,87,82,90,90,88,86,59,71,64,64,54,51,52,50,51,51,51,49,50,51,51,48,50,50,52,49,49,49,52,64,72,65,57,66,81,68,73,77,74,78,69,84,74,71,83,85,72,91,67,86,84,74,83,76,80,86,68,91,77,75,90,70,61,102,71,78,78,82,86,65,70,99,58,94,68,55,78,67,46,76,70,65,63,94,90,64,91,81,63,94,91,61,80,50,63,41,60,53,50,67,68,55,53,49,48,48,50,51,50,49,49,47,49,49,48,50,49,50,51,47,52,60,59,64,75,49,76,72,52,74,66,59,52,51,54,40,51,53,49,34,51,52,40,46,52,50,35,54,50,47,48,55,51,36,52,52,54,42,50,52,32,47,52,51,28,53,52,26,48,54,49,26,54,49,30,50,51,51,34,53,48,51,53,52,54,41,50,52,51,51,52,55,40,48,51,51,31,53,51,33,48,50,54,32,52,49,42,53,51,49,44,52,50,52,52,51,56,44,52,53,54,47,49,58,39,40,52,52,42,52,54,49,47,55,55,48,50,60,48,51,56,50,54,59,46,57,54,28,49,62,66,20,73,47,86,92,27,42,74,64,21,67,78,32,50,83,33,56,3,58,76,40,63,67,33,37,58,49,16,50,52,32,41,52,51,22,51,54,47,43,53,56,48,49,59,61,50,66,70,32,82,83,65,67,63,70,88,48,45,64,63,51,50,55,52,55,51,55,31,49,53,34,42,49,50,18,43,53,30,41,49,49,11,55,73,27,36,52,69,44,96,68,37,40,57,70,58,50,54,51,51,46,54,49,44,54,48,49,45,52,52,50,54,51,49,51,53,54,47,52,51,48,51,49,54,42,55,53,47,53,54,49,47,54,51,50,52,53,53,42,50,54,50,37,53,53,32,47,53,48,30,52,52,34,50,52,50,40,54,51,50,50,55,50,41,53,52,52,53,52,52,33,50,51,49,28,54,51,26,47,51,46,28,56,52,29,51,53,50,33,55,49,48,49,49,52,36,52,54,50,46,54,52,35,48,51,51,36,52,51,39,47,53,52,42,53,53,52,54,52,48,41,58,57,53,77,71,55,132